Protein AF-0000000072290873 (afdb_homodimer)

Nearest PDB structures (foldseek):
  6dka-assembly4_F  TM=9.604E-01  e=6.873E-18  Saccharomyces cerevisiae YJM789
  6dk9-assembly4_F  TM=9.606E-01  e=1.204E-17  Saccharomyces cerevisiae YJM789
  6dkd-assembly2_C  TM=9.601E-01  e=6.156E-17  Saccharomyces cerevisiae YJM789
  3wfr-assembly1_E  TM=5.771E-01  e=4.223E-02  synthetic construct
  6dka-assembly4_F  TM=9.605E-01  e=6.881E-18  Saccharomyces cerevisiae YJM789

Structure (mmCIF, N/CA/C/O backbone):
data_AF-0000000072290873-model_v1
#
loop_
_entity.id
_entity.type
_entity.pdbx_description
1 polymer 'HD domain-containing protein'
#
loop_
_atom_site.group_PDB
_atom_site.id
_atom_site.type_symbol
_atom_site.label_atom_id
_atom_site.label_alt_id
_atom_site.label_comp_id
_atom_site.label_asym_id
_atom_site.label_entity_id
_atom_site.label_seq_id
_atom_site.pdbx_PDB_ins_code
_atom_site.Cartn_x
_atom_site.Cartn_y
_atom_site.Cartn_z
_atom_site.occupancy
_atom_site.B_iso_or_equiv
_atom_site.auth_seq_id
_atom_site.auth_comp_id
_atom_site.auth_asym_id
_atom_site.auth_atom_id
_atom_site.pdbx_PDB_model_num
ATOM 1 N N . MET A 1 1 ? 24.328 8.414 -5.328 1 69.62 1 MET A N 1
ATOM 2 C CA . MET A 1 1 ? 23.125 9.211 -5.574 1 69.62 1 MET A CA 1
ATOM 3 C C . MET A 1 1 ? 23.484 10.516 -6.285 1 69.62 1 MET A C 1
ATOM 5 O O . MET A 1 1 ? 24.469 11.164 -5.938 1 69.62 1 MET A O 1
ATOM 9 N N . THR A 1 2 ? 22.672 10.812 -7.367 1 82.5 2 THR A N 1
ATOM 10 C CA . THR A 1 2 ? 22.922 12.062 -8.078 1 82.5 2 THR A CA 1
ATOM 11 C C . THR A 1 2 ? 22.516 13.258 -7.219 1 82.5 2 THR A C 1
ATOM 13 O O . THR A 1 2 ? 21.75 13.117 -6.266 1 82.5 2 THR A O 1
ATOM 16 N N . TYR A 1 3 ? 23.078 14.383 -7.477 1 83.19 3 TYR A N 1
ATOM 17 C CA . TYR A 1 3 ? 22.781 15.617 -6.766 1 83.19 3 TYR A CA 1
ATOM 18 C C . TYR A 1 3 ? 21.297 15.961 -6.875 1 83.19 3 TYR A C 1
ATOM 20 O O . TYR A 1 3 ? 20.688 16.391 -5.902 1 83.19 3 TYR A O 1
ATOM 28 N N . GLU A 1 4 ? 20.75 15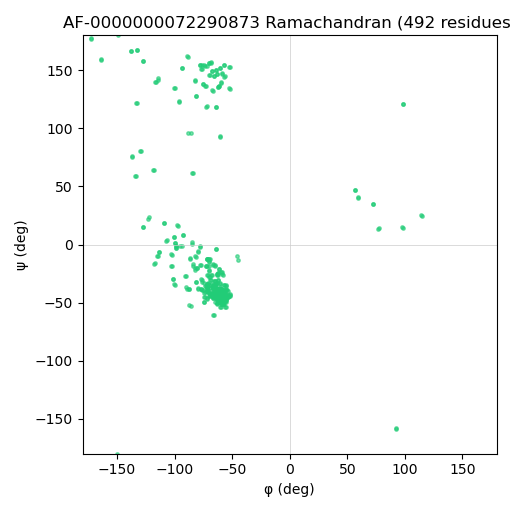.766 -7.992 1 84.81 4 GLU A N 1
ATOM 29 C CA . GLU A 1 4 ? 19.328 16.062 -8.227 1 84.81 4 GLU A CA 1
ATOM 30 C C . GLU A 1 4 ? 18.438 15.188 -7.367 1 84.81 4 GLU A C 1
ATOM 32 O O . GLU A 1 4 ? 17.438 15.656 -6.82 1 84.81 4 GLU A O 1
ATOM 37 N N . ARG A 1 5 ? 18.812 14.023 -7.273 1 88.69 5 ARG A N 1
ATOM 38 C CA . ARG A 1 5 ? 18.047 13.078 -6.453 1 88.69 5 ARG A CA 1
ATOM 39 C C . ARG A 1 5 ? 18.125 13.461 -4.977 1 88.69 5 ARG A C 1
ATOM 41 O O . ARG A 1 5 ? 17.109 13.445 -4.277 1 88.69 5 ARG A O 1
ATOM 48 N N . GLN A 1 6 ? 19.25 13.812 -4.59 1 88.06 6 GLN A N 1
ATOM 49 C CA . GLN A 1 6 ? 19.438 14.211 -3.197 1 88.06 6 GLN A CA 1
ATOM 50 C C . GLN A 1 6 ? 18.641 15.461 -2.867 1 88.06 6 GLN A C 1
ATOM 52 O O . GLN A 1 6 ? 18.047 15.562 -1.788 1 88.06 6 GLN A O 1
ATOM 57 N N . ARG A 1 7 ? 18.656 16.312 -3.75 1 88.69 7 ARG A N 1
ATOM 58 C CA . ARG A 1 7 ? 17.891 17.547 -3.553 1 88.69 7 ARG A CA 1
ATOM 59 C C . ARG A 1 7 ? 16.391 17.25 -3.453 1 88.69 7 ARG A C 1
ATOM 61 O O . ARG A 1 7 ? 15.695 17.844 -2.627 1 88.69 7 ARG A O 1
ATOM 68 N N . ALA A 1 8 ? 15.945 16.391 -4.27 1 88.88 8 ALA A N 1
ATOM 69 C CA . ALA A 1 8 ? 14.539 16.031 -4.234 1 88.88 8 ALA A CA 1
ATOM 70 C C . ALA A 1 8 ? 14.172 15.367 -2.906 1 88.88 8 ALA A C 1
ATOM 72 O O . ALA A 1 8 ? 13.133 15.68 -2.318 1 88.88 8 ALA A O 1
ATOM 73 N N . VAL A 1 9 ? 15 14.562 -2.477 1 91.75 9 VAL A N 1
ATOM 74 C CA . VAL A 1 9 ? 14.773 13.844 -1.228 1 91.75 9 VAL A CA 1
ATOM 75 C C . VAL A 1 9 ? 14.656 14.836 -0.073 1 91.75 9 VAL A C 1
ATOM 77 O O . VAL A 1 9 ? 13.727 14.75 0.736 1 91.75 9 VAL A O 1
ATOM 80 N N . GLU A 1 10 ? 15.43 15.75 -0.09 1 88.5 10 GLU A N 1
ATOM 81 C CA . GLU A 1 10 ? 15.484 16.688 1.031 1 88.5 10 GLU A CA 1
ATOM 82 C C . GLU A 1 10 ? 14.398 17.734 0.92 1 88.5 10 GLU A C 1
ATOM 84 O O . GLU A 1 10 ? 13.859 18.203 1.933 1 88.5 10 GLU A O 1
ATOM 89 N N . SER A 1 11 ? 14.086 18.062 -0.221 1 90.25 11 SER A N 1
ATOM 90 C CA . SER A 1 11 ? 13.211 19.203 -0.429 1 90.25 11 SER A CA 1
ATOM 91 C C . SER A 1 11 ? 11.758 18.859 -0.126 1 90.25 11 SER A C 1
ATOM 93 O O . SER A 1 11 ? 11.023 19.672 0.436 1 90.25 11 SER A O 1
ATOM 95 N N . TYR A 1 12 ? 11.336 17.641 -0.492 1 93.69 12 TYR A N 1
ATOM 96 C CA . TYR A 1 12 ? 9.906 17.375 -0.495 1 93.69 12 TYR A CA 1
ATOM 97 C C . TYR A 1 12 ? 9.5 16.547 0.721 1 93.69 12 TYR A C 1
ATOM 99 O O . TYR A 1 12 ? 8.32 16.516 1.084 1 93.69 12 TYR A O 1
ATOM 107 N N . GLY A 1 13 ? 10.484 15.914 1.321 1 93.88 13 GLY A N 1
ATOM 108 C CA . GLY A 1 13 ? 10.133 15.18 2.529 1 93.88 13 GLY A CA 1
ATOM 109 C C . GLY A 1 13 ? 10.297 13.68 2.389 1 93.88 13 GLY A C 1
ATOM 110 O O . GLY A 1 13 ? 9.648 12.906 3.098 1 93.88 13 GLY A O 1
ATOM 111 N N . TRP A 1 14 ? 11.18 13.195 1.481 1 97.12 14 TRP A N 1
ATOM 112 C CA . TRP A 1 14 ? 11.445 11.773 1.263 1 97.12 14 TRP A CA 1
ATOM 113 C C . TRP A 1 14 ? 12.359 11.219 2.344 1 97.12 14 TRP A C 1
ATOM 115 O O . TRP A 1 14 ? 12.57 10.008 2.424 1 97.12 14 TRP A O 1
ATOM 125 N N . THR A 1 15 ? 12.797 12.008 3.242 1 96.88 15 THR A N 1
ATOM 126 C CA . THR A 1 15 ? 13.75 11.555 4.25 1 96.88 15 THR A CA 1
ATOM 127 C C . THR A 1 15 ? 13.156 10.438 5.094 1 96.88 15 THR A C 1
ATOM 129 O O . THR A 1 15 ? 12 10.516 5.516 1 96.88 15 THR A O 1
ATOM 132 N N . SER A 1 16 ? 13.984 9.422 5.316 1 97.75 16 SER A N 1
ATOM 133 C CA . SER A 1 16 ? 13.523 8.219 6.008 1 97.75 16 SER A CA 1
ATOM 134 C C . SER A 1 16 ? 13.375 8.469 7.504 1 97.75 16 SER A C 1
ATOM 136 O O . SER A 1 16 ? 14.219 9.133 8.117 1 97.75 16 SER A O 1
ATOM 138 N N . VAL A 1 17 ? 12.32 7.965 8.086 1 98.06 17 VAL A N 1
ATOM 139 C CA . VAL A 1 17 ? 12.078 7.922 9.523 1 98.06 17 VAL A CA 1
ATOM 140 C C . VAL A 1 17 ? 11.5 6.559 9.906 1 98.06 17 VAL A C 1
ATOM 142 O O . VAL A 1 17 ? 11.086 5.789 9.031 1 98.06 17 VAL A O 1
ATOM 145 N N . PRO A 1 18 ? 11.438 6.184 11.18 1 98.44 18 PRO A N 1
ATOM 146 C CA . PRO A 1 18 ? 10.812 4.914 11.57 1 98.44 18 PRO A CA 1
ATOM 147 C C . PRO A 1 18 ? 9.344 4.828 11.156 1 98.44 18 PRO A C 1
ATOM 149 O O . PRO A 1 18 ? 8.617 5.816 11.258 1 98.44 18 PRO A O 1
ATOM 152 N N . ALA A 1 19 ? 8.961 3.641 10.68 1 98.38 19 ALA A N 1
ATOM 153 C CA . ALA A 1 19 ? 7.547 3.408 10.406 1 98.38 19 ALA A CA 1
ATOM 154 C C . ALA A 1 19 ? 6.727 3.426 11.695 1 98.38 19 ALA A C 1
ATOM 156 O O . ALA A 1 19 ? 5.566 3.846 11.695 1 98.38 19 ALA A O 1
ATOM 157 N N . SER A 1 20 ? 7.305 2.92 12.766 1 98.38 20 SER A N 1
ATOM 158 C CA . SER A 1 20 ? 6.656 2.965 14.078 1 98.38 20 SER A CA 1
ATOM 159 C C . SER A 1 20 ? 6.473 4.402 14.547 1 98.38 20 SER A C 1
ATOM 161 O O . SER A 1 20 ? 7.449 5.117 14.789 1 98.38 20 SER A O 1
ATOM 163 N N . LEU A 1 21 ? 5.246 4.789 14.734 1 98.19 21 LEU A N 1
ATOM 164 C CA . LEU A 1 21 ? 4.969 6.152 15.18 1 98.19 21 LEU A CA 1
ATOM 165 C C . LEU A 1 21 ? 5.496 6.375 16.594 1 98.19 21 LEU A C 1
ATOM 167 O O . LEU A 1 21 ? 5.973 7.465 16.922 1 98.19 21 LEU A O 1
ATOM 171 N N . SER A 1 22 ? 5.375 5.348 17.422 1 97.69 22 SER A N 1
ATOM 172 C CA . SER A 1 22 ? 5.922 5.469 18.766 1 97.69 22 SER A CA 1
ATOM 173 C C . SER A 1 22 ? 7.43 5.68 18.734 1 97.69 22 SER A C 1
ATOM 175 O O . SER A 1 22 ? 7.961 6.512 19.469 1 97.69 22 SER A O 1
ATOM 177 N N . GLU A 1 23 ? 8.148 4.91 17.875 1 98 23 GLU A N 1
ATOM 178 C CA . GLU A 1 23 ? 9.594 5.102 17.734 1 98 23 GLU A CA 1
ATOM 179 C C . GLU A 1 23 ? 9.914 6.477 17.156 1 98 23 GLU A C 1
ATOM 181 O O . GLU A 1 23 ? 10.906 7.102 17.547 1 98 23 GLU A O 1
ATOM 186 N N . LEU A 1 24 ? 9.102 6.926 16.219 1 98.12 24 LEU A N 1
ATOM 187 C CA . LEU A 1 24 ? 9.289 8.242 15.633 1 98.12 24 LEU A CA 1
ATOM 188 C C . LEU A 1 24 ? 9.172 9.336 16.688 1 98.12 24 LEU A C 1
ATOM 190 O O . LEU A 1 24 ? 10.016 10.234 16.766 1 98.12 24 LEU A O 1
ATOM 194 N N . ILE A 1 25 ? 8.156 9.258 17.516 1 97.75 25 ILE A N 1
ATOM 195 C CA . ILE A 1 25 ? 7.934 10.234 18.578 1 97.75 25 ILE A CA 1
ATOM 196 C C . ILE A 1 25 ? 9.094 10.188 19.562 1 97.75 25 ILE A C 1
ATOM 198 O O . ILE A 1 25 ? 9.594 11.234 20 1 97.75 25 ILE A O 1
ATOM 202 N N . GLN A 1 26 ? 9.57 9.016 19.875 1 96.19 26 GLN A N 1
ATOM 203 C CA . GLN A 1 26 ? 10.648 8.836 20.844 1 96.19 26 GLN A CA 1
ATOM 204 C C . GLN A 1 26 ? 11.961 9.406 20.312 1 96.19 26 GLN A C 1
ATOM 206 O O . GLN A 1 26 ? 12.852 9.742 21.094 1 96.19 26 GLN A O 1
ATOM 211 N N . SER A 1 27 ? 12.062 9.438 19 1 94.19 27 SER A N 1
ATOM 212 C CA . SER A 1 27 ? 13.281 9.969 18.406 1 94.19 27 SER A CA 1
ATOM 213 C C . SER A 1 27 ? 13.391 11.477 18.609 1 94.19 27 SER A C 1
ATOM 215 O O . SER A 1 27 ? 14.453 12.062 18.406 1 94.19 27 SER A O 1
ATOM 217 N N . SER A 1 28 ? 12.312 12.102 19 1 93.19 28 SER A N 1
ATOM 218 C CA . SER A 1 28 ? 12.266 13.539 19.234 1 93.19 28 SER A CA 1
ATOM 219 C C . SER A 1 28 ? 12.461 13.867 20.703 1 93.19 28 SER A C 1
ATOM 221 O O . SER A 1 28 ? 11.672 13.438 21.547 1 93.19 28 SER A O 1
ATOM 223 N N . SER A 1 29 ? 13.414 14.641 21.016 1 87.69 29 SER A N 1
ATOM 224 C CA . SER A 1 29 ? 13.648 15.031 22.406 1 87.69 29 SER A CA 1
ATOM 225 C C . SER A 1 29 ? 12.57 15.992 22.891 1 87.69 29 SER A C 1
ATOM 227 O O . SER A 1 29 ? 12.242 16.016 24.078 1 87.69 29 SER A O 1
ATOM 229 N N . SER A 1 30 ? 12.008 16.688 22.016 1 87.88 30 SER A N 1
ATOM 230 C CA . SER A 1 30 ? 11.031 17.703 22.391 1 87.88 30 SER A CA 1
ATOM 231 C C . SER A 1 30 ? 9.641 17.109 22.578 1 87.88 30 SER A C 1
ATOM 233 O O . SER A 1 30 ? 8.789 17.688 23.266 1 87.88 30 SER A O 1
ATOM 235 N N . ALA A 1 31 ? 9.453 15.961 22.078 1 89.69 31 ALA A N 1
ATOM 236 C CA . ALA A 1 31 ? 8.125 15.352 22.109 1 89.69 31 ALA A CA 1
ATOM 237 C C . ALA A 1 31 ? 7.762 14.914 23.531 1 89.69 31 ALA A C 1
ATOM 239 O O . ALA A 1 31 ? 6.594 14.656 23.828 1 89.69 31 ALA A O 1
ATOM 240 N N . SER A 1 32 ? 8.719 14.789 24.375 1 85.06 32 SER A N 1
ATOM 241 C CA . SER A 1 32 ? 8.484 14.375 25.75 1 85.06 32 SER A CA 1
ATOM 242 C C . SER A 1 32 ? 7.918 15.516 26.594 1 85.06 32 SER A C 1
ATOM 244 O O . SER A 1 32 ? 7.379 15.297 27.672 1 85.06 32 SER A O 1
ATOM 246 N N . ASN A 1 33 ? 8.094 16.672 26.062 1 88.75 33 ASN A N 1
ATOM 247 C CA . ASN A 1 33 ? 7.543 17.844 26.75 1 88.75 33 ASN A CA 1
ATOM 248 C C . ASN A 1 33 ? 6.117 18.141 26.312 1 88.75 33 ASN A C 1
ATOM 250 O O . ASN A 1 33 ? 5.66 17.609 25.281 1 88.75 33 ASN A O 1
ATOM 254 N N . SER A 1 34 ? 5.477 18.906 27.125 1 89.81 34 SER A N 1
ATOM 255 C CA . SER A 1 34 ? 4.117 19.297 26.75 1 89.81 34 SER A CA 1
ATOM 256 C C . SER A 1 34 ? 4.129 20.328 25.625 1 89.81 34 SER A C 1
ATOM 258 O O . SER A 1 34 ? 4.926 21.266 25.641 1 89.81 34 SER A O 1
ATOM 260 N N . ALA A 1 35 ? 3.266 20.094 24.703 1 96.44 35 ALA A N 1
ATOM 261 C CA . ALA A 1 35 ? 3.127 21.062 23.625 1 96.44 35 ALA A CA 1
ATOM 262 C C . ALA A 1 35 ? 2.549 22.375 24.141 1 96.44 35 ALA A C 1
ATOM 264 O O . ALA A 1 35 ? 1.786 22.391 25.109 1 96.44 35 ALA A O 1
ATOM 265 N N . SER A 1 36 ? 2.912 23.484 23.516 1 96.19 36 SER A N 1
ATOM 266 C CA . SER A 1 36 ? 2.367 24.797 23.844 1 96.19 36 SER A CA 1
ATOM 267 C C . SER A 1 36 ? 1.173 25.125 22.953 1 96.19 36 SER A C 1
ATOM 269 O O . SER A 1 36 ? 1.061 24.625 21.844 1 96.19 36 SER A O 1
ATOM 271 N N . ALA A 1 37 ? 0.335 25.922 23.531 1 98.06 37 ALA A N 1
ATOM 272 C CA . ALA A 1 37 ? -0.806 26.391 22.75 1 98.06 37 ALA A CA 1
ATOM 273 C C . ALA A 1 37 ? -0.355 27.297 21.609 1 98.06 37 ALA A C 1
ATOM 275 O O . ALA A 1 37 ? 0.486 28.188 21.812 1 98.06 37 ALA A O 1
ATOM 276 N N . LEU A 1 38 ? -0.848 27.047 20.453 1 98.19 38 LEU A N 1
ATOM 277 C CA . LEU A 1 38 ? -0.562 27.844 19.266 1 98.19 38 LEU A CA 1
ATOM 278 C C . LEU A 1 38 ? -1.82 28.547 18.766 1 98.19 38 LEU A C 1
ATOM 280 O O . LEU A 1 38 ? -2.918 27.984 18.844 1 98.19 38 LEU A O 1
ATOM 284 N N . LYS A 1 39 ? -1.648 29.797 18.297 1 98 39 LYS A N 1
ATOM 285 C CA . LYS A 1 39 ? -2.725 30.469 17.578 1 98 39 LYS A CA 1
ATOM 286 C C . LYS A 1 39 ? -2.869 29.906 16.156 1 98 39 LYS A C 1
ATOM 288 O O . LYS A 1 39 ? -1.926 29.344 15.609 1 98 39 LYS A O 1
ATOM 293 N N . PHE A 1 40 ? -4.051 30.047 15.664 1 97 40 PHE A N 1
ATOM 294 C CA . PHE A 1 40 ? -4.266 29.562 14.305 1 97 40 PHE A CA 1
ATOM 295 C C . PHE A 1 40 ? -3.297 30.234 13.336 1 97 40 PHE A C 1
ATOM 297 O O . PHE A 1 40 ? -2.846 29.609 12.367 1 97 40 PHE A O 1
ATOM 304 N N . SER A 1 41 ? -2.953 31.516 13.555 1 95.88 41 SER A N 1
ATOM 305 C CA . SER A 1 41 ? -2.035 32.25 12.703 1 95.88 41 SER A CA 1
ATOM 306 C C . SER A 1 41 ? -0.633 31.672 12.742 1 95.88 41 SER A C 1
ATOM 308 O O . SER A 1 41 ? 0.187 31.938 11.859 1 95.88 41 SER A O 1
ATOM 310 N N . ASP A 1 42 ? -0.3 30.859 13.758 1 95.75 42 ASP A N 1
ATOM 311 C CA . ASP A 1 42 ? 0.994 30.188 13.883 1 95.75 42 ASP A CA 1
ATOM 312 C C . ASP A 1 42 ? 1.063 28.953 12.992 1 95.75 42 ASP A C 1
ATOM 314 O O . ASP A 1 42 ? 2.117 28.328 12.875 1 95.75 42 ASP A O 1
ATOM 318 N N . LEU A 1 43 ? -0.017 28.625 12.398 1 96.56 43 LEU A N 1
ATOM 319 C CA . LEU A 1 43 ? -0.136 27.422 11.594 1 96.56 43 LEU A CA 1
ATOM 320 C C . LEU A 1 43 ? -0.456 27.766 10.141 1 96.56 43 LEU A C 1
ATOM 322 O O . LEU A 1 43 ? -1.51 27.375 9.625 1 96.56 43 LEU A O 1
ATOM 326 N N . PRO A 1 44 ? 0.439 28.422 9.484 1 94.38 44 PRO A N 1
ATOM 327 C CA . PRO A 1 44 ? 0.143 28.906 8.141 1 94.38 44 PRO A CA 1
ATOM 328 C C . PRO A 1 44 ? -0.064 27.781 7.129 1 94.38 44 PRO A C 1
ATOM 330 O O . PRO A 1 44 ? 0.605 26.75 7.203 1 94.38 44 PRO A O 1
ATOM 333 N N . PHE A 1 45 ? -0.922 27.938 6.188 1 96.31 45 PHE A N 1
ATOM 334 C CA . PHE A 1 45 ? -1.192 27.047 5.062 1 96.31 45 PHE A CA 1
ATOM 335 C C . PHE A 1 45 ? -0.523 27.562 3.795 1 96.31 45 PHE A C 1
ATOM 337 O O . PHE A 1 45 ? -0.554 28.766 3.512 1 96.31 45 PHE A O 1
ATOM 344 N N . PRO A 1 46 ? 0.122 26.656 3.059 1 95.81 46 PRO A N 1
ATOM 345 C CA . PRO A 1 46 ? 0.797 27.109 1.842 1 95.81 46 PRO A CA 1
ATOM 346 C C . PRO A 1 46 ? -0.164 27.734 0.831 1 95.81 46 PRO A C 1
ATOM 348 O O . PRO A 1 46 ? -1.307 27.281 0.704 1 95.81 46 PRO A O 1
ATOM 351 N N . THR A 1 47 ? 0.388 28.688 -0.009 1 92.88 47 THR A N 1
ATOM 352 C CA . THR A 1 47 ? -0.496 29.453 -0.89 1 92.88 47 THR A CA 1
ATOM 353 C C . THR A 1 47 ? -0.012 29.375 -2.336 1 92.88 47 THR A C 1
ATOM 355 O O . THR A 1 47 ? -0.372 30.219 -3.16 1 92.88 47 THR A O 1
ATOM 358 N N . SER A 1 48 ? 0.874 28.453 -2.65 1 94.81 48 SER A N 1
ATOM 359 C CA . SER A 1 48 ? 1.301 28.297 -4.039 1 94.81 48 SER A CA 1
ATOM 360 C C . SER A 1 48 ? 0.114 28.031 -4.957 1 94.81 48 SER A C 1
ATOM 362 O O . SER A 1 48 ? -0.921 27.531 -4.512 1 94.81 48 SER A O 1
ATOM 364 N N . PRO A 1 49 ? 0.249 28.375 -6.234 1 96.31 49 PRO A N 1
ATOM 365 C CA . PRO A 1 49 ? -0.828 28.078 -7.18 1 96.31 49 PRO A CA 1
ATOM 366 C C . PRO A 1 49 ? -1.207 26.609 -7.199 1 96.31 49 PRO A C 1
ATOM 368 O O . PRO A 1 49 ? -2.387 26.266 -7.328 1 96.31 49 PRO A O 1
ATOM 371 N N . LEU A 1 50 ? -0.243 25.75 -7.09 1 97.62 50 LEU A N 1
ATOM 372 C CA . LEU A 1 50 ? -0.489 24.312 -7.055 1 97.62 50 LEU A CA 1
ATOM 373 C C . LEU A 1 50 ? -1.391 23.938 -5.883 1 97.62 50 LEU A C 1
ATOM 375 O O . LEU A 1 50 ? -2.396 23.25 -6.059 1 97.62 50 LEU A O 1
ATOM 379 N N . VAL A 1 51 ? -1.049 24.375 -4.707 1 97.81 51 VAL A N 1
ATOM 380 C CA . VAL A 1 51 ? -1.818 24.062 -3.508 1 97.81 51 VAL A CA 1
ATOM 381 C C . VAL A 1 51 ? -3.215 24.672 -3.615 1 97.81 51 VAL A C 1
ATOM 383 O O . VAL A 1 51 ? -4.207 24.031 -3.248 1 97.81 51 VAL A O 1
ATOM 386 N N . LYS A 1 52 ? -3.283 25.891 -4.098 1 97.5 52 LYS A N 1
ATOM 387 C CA . LYS A 1 52 ? -4.578 26.547 -4.254 1 97.5 52 LYS A CA 1
ATOM 388 C C . LYS A 1 52 ? -5.496 25.75 -5.172 1 97.5 52 LYS A C 1
ATOM 390 O O . LYS A 1 52 ? -6.676 25.562 -4.875 1 97.5 52 LYS A O 1
ATOM 395 N N . SER A 1 53 ? -4.949 25.344 -6.254 1 98.44 53 SER A N 1
ATOM 396 C CA . SER A 1 53 ? -5.715 24.547 -7.215 1 98.44 53 SER A CA 1
ATOM 397 C C . SER A 1 53 ? -6.203 23.25 -6.598 1 98.44 53 SER A C 1
ATOM 399 O O . SER A 1 53 ? -7.375 22.891 -6.738 1 98.44 53 SER A O 1
ATOM 401 N N . VAL A 1 54 ? -5.359 22.531 -5.93 1 98.75 54 VAL A N 1
ATOM 402 C CA . VAL A 1 54 ? -5.699 21.234 -5.332 1 98.75 54 VAL A CA 1
ATOM 403 C C . VAL A 1 54 ? -6.672 21.453 -4.172 1 98.75 54 VAL A C 1
ATOM 405 O O . VAL A 1 54 ? -7.562 20.625 -3.943 1 98.75 54 VAL A O 1
ATOM 408 N N . GLN A 1 55 ? -6.473 22.516 -3.434 1 98.69 55 GLN A N 1
ATOM 409 C CA . GLN A 1 55 ? -7.406 22.828 -2.355 1 98.69 55 GLN A CA 1
ATOM 410 C C . GLN A 1 55 ? -8.812 23.062 -2.896 1 98.69 55 GLN A C 1
ATOM 412 O O . GLN A 1 55 ? -9.797 22.594 -2.303 1 98.69 55 GLN A O 1
ATOM 417 N N . GLU A 1 56 ? -8.93 23.797 -3.959 1 98.56 56 GLU A N 1
ATOM 418 C CA . GLU A 1 56 ? -10.227 24.031 -4.586 1 98.56 56 GLU A CA 1
ATOM 419 C C . GLU A 1 56 ? -10.844 22.719 -5.062 1 98.56 56 GLU A C 1
ATOM 421 O O . GLU A 1 56 ? -12.039 22.484 -4.887 1 98.56 56 GLU A O 1
ATOM 426 N N . TYR A 1 57 ? -10.047 21.906 -5.707 1 98.69 57 TYR A N 1
ATOM 427 C CA . TYR A 1 57 ? -10.508 20.594 -6.125 1 98.69 57 TYR A CA 1
ATOM 428 C C . TYR A 1 57 ? -11.031 19.797 -4.938 1 98.69 57 TYR A C 1
ATOM 430 O O . TYR A 1 57 ? -12.133 19.234 -4.992 1 98.69 57 TYR A O 1
ATOM 438 N N . ALA A 1 58 ? -10.242 19.641 -3.85 1 98.69 58 ALA A N 1
ATOM 439 C CA . ALA A 1 58 ? -10.633 18.891 -2.658 1 98.69 58 ALA A CA 1
ATOM 440 C C . ALA A 1 58 ? -11.93 19.438 -2.062 1 98.69 58 ALA A C 1
ATOM 442 O O . ALA A 1 58 ? -12.812 18.672 -1.683 1 98.69 58 ALA A O 1
ATOM 443 N N . ARG A 1 59 ? -12 20.766 -2.006 1 98.56 59 ARG A N 1
ATOM 444 C CA . ARG A 1 59 ? -13.188 21.406 -1.459 1 98.56 59 ARG A CA 1
ATOM 445 C C . ARG A 1 59 ? -14.43 21.031 -2.26 1 98.56 59 ARG A C 1
ATOM 447 O O . ARG A 1 59 ? -15.5 20.844 -1.691 1 98.56 59 ARG A O 1
ATOM 454 N N . THR A 1 60 ? -14.297 20.938 -3.551 1 98.31 60 THR A N 1
ATOM 455 C CA . THR A 1 60 ? -15.406 20.641 -4.445 1 98.31 60 THR A CA 1
ATOM 456 C C . THR A 1 60 ? -15.789 19.156 -4.367 1 98.31 60 THR A C 1
ATOM 458 O O . THR A 1 60 ? -16.969 18.812 -4.398 1 98.31 60 THR A O 1
ATOM 461 N N . GLU A 1 61 ? -14.859 18.297 -4.266 1 98.31 61 GLU A N 1
ATOM 462 C CA . GLU A 1 61 ? -15.086 16.859 -4.414 1 98.31 61 GLU A CA 1
ATOM 463 C C . GLU A 1 61 ? -15.43 16.219 -3.076 1 98.31 61 GLU A C 1
ATOM 465 O O . GLU A 1 61 ? -16.234 15.273 -3.023 1 98.31 61 GLU A O 1
ATOM 470 N N . LE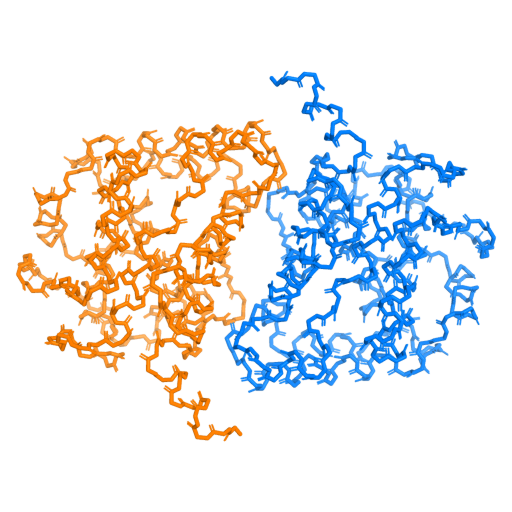U A 1 62 ? -14.812 16.641 -1.996 1 98.5 62 LEU A N 1
ATOM 471 C CA . LEU A 1 62 ? -14.984 16 -0.696 1 98.5 62 LEU A CA 1
ATOM 472 C C . LEU A 1 62 ? -16.25 16.5 -0.013 1 98.5 62 LEU A C 1
ATOM 474 O O . LEU A 1 62 ? -16.594 17.672 -0.112 1 98.5 62 LEU A O 1
ATOM 478 N N . PRO A 1 63 ? -16.984 15.555 0.682 1 98.06 63 PRO A N 1
ATOM 479 C CA . PRO A 1 63 ? -17.984 16.078 1.618 1 98.06 63 PRO A CA 1
ATOM 480 C C . PRO A 1 63 ? -17.391 17.094 2.592 1 98.06 63 PRO A C 1
ATOM 482 O O . PRO A 1 63 ? -16.219 17.016 2.936 1 98.06 63 PRO A O 1
ATOM 485 N N . GLN A 1 64 ? -18.203 18.016 3.082 1 98.44 64 GLN A N 1
ATOM 486 C CA . GLN A 1 64 ? -17.734 19.109 3.928 1 98.44 64 GLN A CA 1
ATOM 487 C C . GLN A 1 64 ? -17 18.594 5.156 1 98.44 64 GLN A C 1
ATOM 489 O O . GLN A 1 64 ? -15.969 19.125 5.547 1 98.44 64 GLN A O 1
ATOM 494 N N . GLU A 1 65 ? -17.562 17.547 5.824 1 98.5 65 GLU A N 1
ATOM 495 C CA . GLU A 1 65 ? -16.938 16.953 7.004 1 98.5 65 GLU A CA 1
ATOM 496 C C . GLU A 1 65 ? -15.531 16.453 6.695 1 98.5 65 GLU A C 1
ATOM 498 O O . GLU A 1 65 ? -14.602 16.641 7.488 1 98.5 65 GLU A O 1
ATOM 503 N N . THR A 1 66 ? -15.406 15.805 5.523 1 98.75 66 THR A N 1
ATOM 504 C CA . THR A 1 66 ? -14.125 15.242 5.125 1 98.75 66 THR A CA 1
ATOM 505 C C . THR A 1 66 ? -13.133 16.344 4.762 1 98.75 66 THR A C 1
ATOM 507 O O . THR A 1 66 ? -11.945 16.234 5.059 1 98.75 66 THR A O 1
ATOM 510 N N . PHE A 1 67 ? -13.625 17.391 4.055 1 98.88 67 PHE A N 1
ATOM 511 C CA . PHE A 1 67 ? -12.758 18.516 3.729 1 98.88 67 PHE A CA 1
ATOM 512 C C . PHE A 1 67 ? -12.227 19.172 4.996 1 98.88 67 PHE A C 1
ATOM 514 O O . PHE A 1 67 ? -11.039 19.484 5.094 1 98.88 67 PHE A O 1
ATOM 521 N N . HIS A 1 68 ? -13.07 19.406 5.953 1 98.94 68 HIS A N 1
ATOM 522 C CA . HIS A 1 68 ? -12.641 19.969 7.23 1 98.94 68 HIS A CA 1
ATOM 523 C C . HIS A 1 68 ? -11.602 19.078 7.902 1 98.94 68 HIS A C 1
ATOM 525 O O . HIS A 1 68 ? -10.625 19.578 8.469 1 98.94 68 HIS A O 1
ATOM 531 N N . HIS A 1 69 ? -11.836 17.781 7.887 1 98.94 69 HIS A N 1
ATOM 532 C CA . HIS A 1 69 ? -10.859 16.828 8.414 1 98.94 69 HIS A CA 1
ATOM 533 C C . HIS A 1 69 ? -9.5 17 7.738 1 98.94 69 HIS A C 1
ATOM 535 O O . HIS A 1 69 ? -8.469 17.047 8.414 1 98.94 69 HIS A O 1
ATOM 541 N N . SER A 1 70 ? -9.508 17.094 6.402 1 98.94 70 SER A N 1
ATOM 542 C CA . SER A 1 70 ? -8.266 17.281 5.668 1 98.94 70 SER A CA 1
ATOM 543 C C . SER A 1 70 ? -7.527 18.531 6.145 1 98.94 70 SER A C 1
ATOM 545 O O . SER A 1 70 ? -6.309 18.516 6.309 1 98.94 70 SER A O 1
ATOM 547 N N . MET A 1 71 ? -8.266 19.578 6.359 1 98.88 71 MET A N 1
ATOM 548 C CA . MET A 1 71 ? -7.672 20.844 6.82 1 98.88 71 MET A CA 1
ATOM 549 C C . MET A 1 71 ? -7.16 20.703 8.25 1 98.88 71 MET A C 1
ATOM 551 O O . MET A 1 71 ? -6.07 21.172 8.57 1 98.88 71 MET A O 1
ATOM 555 N N . ARG A 1 72 ? -7.938 20.062 9.094 1 98.94 72 ARG A N 1
ATOM 556 C CA . ARG A 1 72 ? -7.473 19.844 10.461 1 98.94 72 ARG A CA 1
ATOM 557 C C . ARG A 1 72 ? -6.199 19 10.477 1 98.94 72 ARG A C 1
ATOM 559 O O . ARG A 1 72 ? -5.266 19.297 11.234 1 98.94 72 ARG A O 1
ATOM 566 N N . VAL A 1 73 ? -6.18 17.938 9.664 1 98.94 73 VAL A N 1
ATOM 567 C CA . VAL A 1 73 ? -4.992 17.094 9.562 1 98.94 73 VAL A CA 1
ATOM 568 C C . VAL A 1 73 ? -3.775 17.953 9.227 1 98.94 73 VAL A C 1
ATOM 570 O O . VAL A 1 73 ? -2.715 17.812 9.844 1 98.94 73 VAL A O 1
ATOM 573 N N . TYR A 1 74 ? -3.951 18.844 8.289 1 98.81 74 TYR A N 1
ATOM 574 C CA . TYR A 1 74 ? -2.824 19.703 7.945 1 98.81 74 TYR A CA 1
ATOM 575 C C . TYR A 1 74 ? -2.383 20.531 9.148 1 98.81 74 TYR A C 1
ATOM 577 O O . TYR A 1 74 ? -1.201 20.531 9.5 1 98.81 74 TYR A O 1
ATOM 585 N N . HIS A 1 75 ? -3.256 21.234 9.75 1 98.75 75 HIS A N 1
ATOM 586 C CA . HIS A 1 75 ? -2.889 22.172 10.812 1 98.75 75 HIS A CA 1
ATOM 587 C C . HIS A 1 75 ? -2.355 21.438 12.031 1 98.75 75 HIS A C 1
ATOM 589 O O . HIS A 1 75 ? -1.409 21.891 12.68 1 98.75 75 HIS A O 1
ATOM 595 N N . TYR A 1 76 ? -2.959 20.297 12.406 1 98.81 76 TYR A N 1
ATOM 596 C CA . TYR A 1 76 ? -2.404 19.484 13.484 1 98.81 76 TYR A CA 1
ATOM 597 C C . TYR A 1 76 ? -0.998 19.016 13.148 1 98.81 76 TYR A C 1
ATOM 599 O O . TYR A 1 76 ? -0.126 18.953 14.016 1 98.81 76 TYR A O 1
ATOM 607 N N . GLY A 1 77 ? -0.813 18.625 11.867 1 98.62 77 GLY A N 1
ATOM 608 C CA . GLY A 1 77 ? 0.527 18.234 11.445 1 98.62 77 GLY A CA 1
ATOM 609 C C . GLY A 1 77 ? 1.543 19.359 11.617 1 98.62 77 GLY A C 1
ATOM 610 O O . GLY A 1 77 ? 2.67 19.109 12.055 1 98.62 77 GLY A O 1
ATOM 611 N N . VAL A 1 78 ? 1.193 20.562 11.266 1 98 78 VAL A N 1
ATOM 612 C CA . VAL A 1 78 ? 2.088 21.703 11.438 1 98 78 VAL A CA 1
ATOM 613 C C . VAL A 1 78 ? 2.369 21.922 12.922 1 98 78 VAL A C 1
ATOM 615 O O . VAL A 1 78 ? 3.506 22.203 13.312 1 98 78 VAL A O 1
ATOM 618 N N . ALA A 1 79 ? 1.363 21.812 13.766 1 98.44 79 ALA A N 1
ATOM 619 C CA . ALA A 1 79 ? 1.563 21.922 15.203 1 98.44 79 ALA A CA 1
ATOM 620 C C . ALA A 1 79 ? 2.537 20.859 15.711 1 98.44 79 ALA A C 1
ATOM 622 O O . ALA A 1 79 ? 3.41 21.141 16.531 1 98.44 79 ALA A O 1
ATOM 623 N N . ILE A 1 80 ? 2.377 19.672 15.242 1 98.25 80 ILE A N 1
ATOM 624 C CA . ILE A 1 80 ? 3.26 18.562 15.617 1 98.25 80 ILE A CA 1
ATOM 625 C C . ILE A 1 80 ? 4.684 18.875 15.164 1 98.25 80 ILE A C 1
ATOM 627 O O . ILE A 1 80 ? 5.645 18.625 15.898 1 98.25 80 ILE A O 1
ATOM 631 N N . LEU A 1 81 ? 4.832 19.438 13.945 1 97.19 81 LEU A N 1
ATOM 632 C CA . LEU A 1 81 ? 6.148 19.828 13.453 1 97.19 81 LEU A CA 1
ATOM 633 C C . LEU A 1 81 ? 6.801 20.844 14.398 1 97.19 81 LEU A C 1
ATOM 635 O O . LEU A 1 81 ? 7.965 20.688 14.773 1 97.19 81 LEU A O 1
ATOM 639 N N . ILE A 1 82 ? 6.051 21.844 14.758 1 96.75 82 ILE A N 1
ATOM 640 C CA . ILE A 1 82 ? 6.562 22.938 15.594 1 96.75 82 ILE A CA 1
ATOM 641 C C . ILE A 1 82 ? 7.008 22.375 16.938 1 96.75 82 ILE A C 1
ATOM 643 O O . ILE A 1 82 ? 8.07 22.734 17.453 1 96.75 82 ILE A O 1
ATOM 647 N N . HIS A 1 83 ? 6.309 21.453 17.453 1 97.44 83 HIS A N 1
ATOM 648 C CA . HIS A 1 83 ? 6.551 20.938 18.797 1 97.44 83 HIS A CA 1
ATOM 649 C C . HIS A 1 83 ? 7.59 19.812 18.781 1 97.44 83 HIS A C 1
ATOM 651 O O . HIS A 1 83 ? 8.586 19.875 19.516 1 97.44 83 HIS A O 1
ATOM 657 N N . ALA A 1 84 ? 7.418 18.828 17.969 1 97.31 84 ALA A N 1
ATOM 658 C CA . ALA A 1 84 ? 8.164 17.578 18.078 1 97.31 84 ALA A CA 1
ATOM 659 C C . ALA A 1 84 ? 9.297 17.516 17.062 1 97.31 84 ALA A C 1
ATOM 661 O O . ALA A 1 84 ? 10.32 16.859 17.297 1 97.31 84 ALA A O 1
ATOM 662 N N . PHE A 1 85 ? 9.125 18.172 15.914 1 96.62 85 PHE A N 1
ATOM 663 C CA . PHE A 1 85 ? 10.117 18.047 14.859 1 96.62 85 PHE A CA 1
ATOM 664 C C . PHE A 1 85 ? 10.469 19.406 14.273 1 96.62 85 PHE A C 1
ATOM 666 O O . PHE A 1 85 ? 10.406 19.594 13.055 1 96.62 85 PHE A O 1
ATOM 673 N N . PRO A 1 86 ? 10.961 20.344 15.047 1 93.5 86 PRO A N 1
ATOM 674 C CA . PRO A 1 86 ? 11.172 21.719 14.594 1 93.5 86 PRO A CA 1
ATOM 675 C C . PRO A 1 86 ? 12.258 21.828 13.531 1 93.5 86 PRO A C 1
ATOM 677 O O . PRO A 1 86 ? 12.312 22.828 12.797 1 93.5 86 PRO A O 1
ATOM 680 N N . ASN A 1 87 ? 13.109 20.812 13.375 1 92.94 87 ASN A N 1
ATOM 681 C CA . ASN A 1 87 ? 14.242 20.906 12.461 1 92.94 87 ASN A CA 1
ATOM 682 C C . ASN A 1 87 ? 13.898 20.312 11.094 1 92.94 87 ASN A C 1
ATOM 684 O O . ASN A 1 87 ? 14.734 20.328 10.18 1 92.94 87 ASN A O 1
ATOM 688 N N . TRP A 1 88 ? 12.695 19.797 10.922 1 94.25 88 TRP A N 1
ATOM 689 C CA . TRP A 1 88 ? 12.336 19.188 9.641 1 94.25 88 TRP A CA 1
ATOM 690 C C . TRP A 1 88 ? 12.164 20.25 8.562 1 94.25 88 TRP A C 1
ATOM 692 O O . TRP A 1 88 ? 12.477 20 7.391 1 94.25 88 TRP A O 1
ATOM 702 N N . THR A 1 89 ? 11.633 21.328 8.914 1 93.62 89 THR A N 1
ATOM 703 C CA . THR A 1 89 ? 11.383 22.406 7.965 1 93.62 89 THR A CA 1
ATOM 704 C C . THR A 1 89 ? 11.117 23.719 8.695 1 93.62 89 THR A C 1
ATOM 706 O O . THR A 1 89 ? 10.758 23.719 9.875 1 93.62 89 THR A O 1
ATOM 709 N N . SER A 1 90 ? 11.312 24.812 7.965 1 91.56 90 SER A N 1
ATOM 710 C CA . SER A 1 90 ? 10.875 26.109 8.477 1 91.56 90 SER A CA 1
ATOM 711 C C . SER A 1 90 ? 9.383 26.312 8.242 1 91.56 90 SER A C 1
ATOM 713 O O . SER A 1 90 ? 8.898 26.156 7.117 1 91.56 90 SER A O 1
ATOM 715 N N . ILE A 1 91 ? 8.656 26.656 9.289 1 90.75 91 ILE A N 1
ATOM 716 C CA . ILE A 1 91 ? 7.207 26.812 9.234 1 90.75 91 ILE A CA 1
ATOM 717 C C . ILE A 1 91 ? 6.855 28.125 8.555 1 90.75 91 ILE A C 1
ATOM 719 O O . ILE A 1 91 ? 5.828 28.234 7.875 1 90.75 91 ILE A O 1
ATOM 723 N N . ASP A 1 92 ? 7.629 29.109 8.648 1 77.12 92 ASP A N 1
ATOM 724 C CA . ASP A 1 92 ? 7.367 30.438 8.133 1 77.12 92 ASP A CA 1
ATOM 725 C C . ASP A 1 92 ? 7.75 30.547 6.66 1 77.12 92 ASP A C 1
ATOM 727 O O . ASP A 1 92 ? 7.523 31.578 6.023 1 77.12 92 ASP A O 1
ATOM 731 N N . ALA A 1 93 ? 8.148 29.547 6.297 1 65.25 93 ALA A N 1
ATOM 732 C CA . ALA A 1 93 ? 8.656 29.656 4.934 1 65.25 93 ALA A CA 1
ATOM 733 C C . ALA A 1 93 ? 7.539 29.469 3.912 1 65.25 93 ALA A C 1
ATOM 735 O O . ALA A 1 93 ? 7.012 28.359 3.766 1 65.25 93 ALA A O 1
ATOM 736 N N . ALA A 1 94 ? 7.031 30.594 3.482 1 65.06 94 ALA A N 1
ATOM 737 C CA . ALA A 1 94 ? 5.992 30.578 2.455 1 65.06 94 ALA A CA 1
ATOM 738 C C . ALA A 1 94 ? 6.352 29.625 1.323 1 65.06 94 ALA A C 1
ATOM 740 O O . ALA A 1 94 ? 5.473 29.141 0.604 1 65.06 94 ALA A O 1
ATOM 741 N N . SER A 1 95 ? 7.547 29.25 1.463 1 73.38 95 SER A N 1
ATOM 742 C CA . SER A 1 95 ? 8.008 28.531 0.28 1 73.38 95 SER A CA 1
ATOM 743 C C . SER A 1 95 ? 8.5 27.125 0.64 1 73.38 95 SER A C 1
ATOM 745 O O . SER A 1 95 ? 9.172 26.484 -0.158 1 73.38 95 SER A O 1
ATOM 747 N N . SER A 1 96 ? 8.078 26.672 1.664 1 89.88 96 SER A N 1
ATOM 748 C CA . SER A 1 96 ? 8.547 25.344 2.006 1 89.88 96 SER A CA 1
ATOM 749 C C . SER A 1 96 ? 7.918 24.281 1.104 1 89.88 96 SER A C 1
ATOM 751 O O . SER A 1 96 ? 6.703 24.062 1.142 1 89.88 96 SER A O 1
ATOM 753 N N . LYS A 1 97 ? 8.789 23.562 0.367 1 94.44 97 LYS A N 1
ATOM 754 C CA . LYS A 1 97 ? 8.32 22.484 -0.501 1 94.44 97 LYS A CA 1
ATOM 755 C C . LYS A 1 97 ? 7.828 21.297 0.316 1 94.44 97 LYS A C 1
ATOM 757 O O . LYS A 1 97 ? 6.93 20.562 -0.116 1 94.44 97 LYS A O 1
ATOM 762 N N . PHE A 1 98 ? 8.414 21.188 1.502 1 96.38 98 PHE A N 1
ATOM 763 C CA . PHE A 1 98 ? 7.922 20.172 2.416 1 96.38 98 PHE A CA 1
ATOM 764 C C . PHE A 1 98 ? 6.48 20.438 2.818 1 96.38 98 PHE A C 1
ATOM 766 O O . PHE A 1 98 ? 5.625 19.562 2.73 1 96.38 98 PHE A O 1
ATOM 773 N N . LEU A 1 99 ? 6.219 21.656 3.24 1 97.31 99 LEU A N 1
ATOM 774 C CA . LEU A 1 99 ? 4.871 22 3.674 1 97.31 99 LEU A CA 1
ATOM 775 C C . LEU A 1 99 ? 3.893 21.953 2.506 1 97.31 99 LEU A C 1
ATOM 777 O O . LEU A 1 99 ? 2.723 21.609 2.682 1 97.31 99 LEU A O 1
ATOM 781 N N . GLU A 1 100 ? 4.344 22.375 1.356 1 97.44 100 GLU A N 1
ATOM 782 C CA . GLU A 1 100 ? 3.51 22.25 0.165 1 97.44 100 GLU A CA 1
ATOM 783 C C . GLU A 1 100 ? 3.111 20.797 -0.081 1 97.44 100 GLU A C 1
ATOM 785 O O . GLU A 1 100 ? 1.935 20.5 -0.292 1 97.44 100 GLU A O 1
ATOM 790 N N . SER A 1 101 ? 4.098 19.875 -0.084 1 98.19 101 SER A N 1
ATOM 791 C CA . SER A 1 101 ? 3.828 18.453 -0.266 1 98.19 101 SER A CA 1
ATOM 792 C C . SER A 1 101 ? 2.889 17.922 0.813 1 98.19 101 SER A C 1
ATOM 794 O O . SER A 1 101 ? 1.988 17.125 0.526 1 98.19 101 SER A O 1
ATOM 796 N N . TYR A 1 102 ? 3.131 18.375 2 1 98.38 102 TYR A N 1
ATOM 797 C CA . TYR A 1 102 ? 2.303 17.938 3.119 1 98.38 102 TYR A CA 1
ATOM 798 C C . TYR A 1 102 ? 0.862 18.406 2.945 1 98.38 102 TYR A C 1
ATOM 800 O O . TYR A 1 102 ? -0.076 17.625 3.172 1 98.38 102 TYR A O 1
ATOM 808 N N . ALA A 1 103 ? 0.717 19.594 2.557 1 98.56 103 ALA A N 1
ATOM 809 C CA . ALA A 1 103 ? -0.62 20.141 2.316 1 98.56 103 ALA A CA 1
ATOM 810 C C . ALA A 1 103 ? -1.346 19.344 1.236 1 98.56 103 ALA A C 1
ATOM 812 O O . ALA A 1 103 ? -2.52 19 1.392 1 98.56 103 ALA A O 1
ATOM 813 N N . LEU A 1 104 ? -0.669 19.094 0.154 1 98.88 104 LEU A N 1
ATOM 814 C CA . LEU A 1 104 ? -1.257 18.312 -0.934 1 98.88 104 LEU A CA 1
ATOM 815 C C . LEU A 1 104 ? -1.703 16.938 -0.444 1 98.88 104 LEU A C 1
ATOM 817 O O . LEU A 1 104 ? -2.791 16.484 -0.791 1 98.88 104 LEU A O 1
ATOM 821 N N . THR A 1 105 ? -0.901 16.266 0.374 1 98.94 105 THR A N 1
ATOM 822 C CA . THR A 1 105 ? -1.222 14.938 0.9 1 98.94 105 THR A CA 1
ATOM 823 C C . THR A 1 105 ? -2.424 15.008 1.837 1 98.94 105 THR A C 1
ATOM 825 O O . THR A 1 105 ? -3.334 14.18 1.749 1 98.94 105 THR A O 1
ATOM 828 N N . ALA A 1 106 ? -2.408 15.977 2.725 1 98.88 106 ALA A N 1
ATOM 829 C CA . ALA A 1 106 ? -3.52 16.141 3.66 1 98.88 106 ALA A CA 1
ATOM 830 C C . ALA A 1 106 ? -4.832 16.375 2.918 1 98.88 106 ALA A C 1
ATOM 832 O O . ALA A 1 106 ? -5.863 15.797 3.264 1 98.88 106 ALA A O 1
ATOM 833 N N . LEU A 1 107 ? -4.773 17.156 1.899 1 98.94 107 LEU A N 1
ATOM 834 C CA . LEU A 1 107 ? -5.965 17.547 1.149 1 98.94 107 LEU A CA 1
ATOM 835 C C . LEU A 1 107 ? -6.535 16.359 0.387 1 98.94 107 LEU A C 1
ATOM 837 O O . LEU A 1 107 ? -7.75 16.234 0.236 1 98.94 107 LEU A O 1
ATOM 841 N N . LEU A 1 108 ? -5.652 15.422 -0.017 1 98.94 108 LEU A N 1
ATOM 842 C CA . LEU A 1 108 ? -6.109 14.438 -0.998 1 98.94 108 LEU A CA 1
ATOM 843 C C . LEU A 1 108 ? -6.16 13.047 -0.389 1 98.94 108 LEU A C 1
ATOM 845 O O . LEU A 1 108 ? -6.684 12.109 -1.002 1 98.94 108 LEU A O 1
ATOM 849 N N . HIS A 1 109 ? -5.688 12.844 0.835 1 98.94 109 HIS A N 1
ATOM 850 C CA . HIS A 1 109 ? -5.449 11.484 1.324 1 98.94 109 HIS A CA 1
ATOM 851 C C . HIS A 1 109 ? -6.746 10.688 1.4 1 98.94 109 HIS A C 1
ATOM 853 O O . HIS A 1 109 ? -6.734 9.461 1.273 1 98.94 109 HIS A O 1
ATOM 859 N N . ASP A 1 110 ? -7.875 11.359 1.539 1 98.81 110 ASP A N 1
ATOM 860 C CA . ASP A 1 110 ? -9.141 10.656 1.697 1 98.81 110 ASP A CA 1
ATOM 861 C C . ASP A 1 110 ? -10.016 10.805 0.452 1 98.81 110 ASP A C 1
ATOM 863 O O . ASP A 1 110 ? -11.227 10.578 0.503 1 98.81 110 ASP A O 1
ATOM 867 N N . ILE A 1 111 ? -9.445 11.172 -0.685 1 98.75 111 ILE A N 1
ATOM 868 C CA . ILE A 1 111 ? -10.219 11.422 -1.896 1 98.75 111 ILE A CA 1
ATOM 869 C C . ILE A 1 111 ? -10.922 10.133 -2.332 1 98.75 111 ILE A C 1
ATOM 871 O O . ILE A 1 111 ? -12 10.18 -2.93 1 98.75 111 ILE A O 1
ATOM 875 N N . GLY A 1 112 ? -10.406 9 -2 1 98.38 112 GLY A N 1
ATOM 876 C CA . GLY A 1 112 ? -11 7.719 -2.348 1 98.38 112 GLY A CA 1
ATOM 877 C C . GLY A 1 112 ? -12.258 7.41 -1.564 1 98.38 112 GLY A C 1
ATOM 878 O O . GLY A 1 112 ? -13 6.492 -1.909 1 98.38 112 GLY A O 1
ATOM 879 N N . THR A 1 113 ? -12.523 8.164 -0.531 1 98.12 113 THR A N 1
ATOM 880 C CA . THR A 1 113 ? -13.688 7.895 0.315 1 98.12 113 THR A CA 1
ATOM 881 C C . THR A 1 113 ? -14.93 8.586 -0.236 1 98.12 113 THR A C 1
ATOM 883 O O . THR A 1 113 ? -16.031 8.359 0.253 1 98.12 113 THR A O 1
ATOM 886 N N . VAL A 1 114 ? -14.734 9.484 -1.191 1 97.56 114 VAL A N 1
ATOM 887 C CA . VAL A 1 114 ? -15.898 10.117 -1.801 1 97.56 114 VAL A CA 1
ATOM 888 C C . VAL A 1 114 ? -16.891 9.055 -2.273 1 97.56 114 VAL A C 1
ATOM 890 O O . VAL A 1 114 ? -16.484 8.07 -2.904 1 97.56 114 VAL A O 1
ATOM 893 N N . PRO A 1 115 ? -18.172 9.148 -2.021 1 93.56 115 PRO A N 1
ATOM 894 C CA . PRO A 1 115 ? -19.141 8.094 -2.268 1 93.56 115 PRO A CA 1
ATOM 895 C C . PRO A 1 115 ? -19.078 7.543 -3.689 1 93.56 115 PRO A C 1
ATOM 897 O O . PRO A 1 115 ? -19.109 6.328 -3.887 1 93.56 115 PRO A O 1
ATOM 900 N N . ARG A 1 116 ? -18.984 8.352 -4.68 1 94.38 116 ARG A N 1
ATOM 901 C CA . ARG A 1 116 ? -18.891 7.875 -6.055 1 94.38 116 ARG A CA 1
ATOM 902 C C . ARG A 1 116 ? -17.641 7.008 -6.25 1 94.38 116 ARG A C 1
ATOM 904 O O . ARG A 1 116 ? -17.703 6 -6.957 1 94.38 116 ARG A O 1
ATOM 911 N N . HIS A 1 117 ? -16.531 7.371 -5.633 1 94.31 117 HIS A N 1
ATOM 912 C CA . HIS A 1 117 ? -15.297 6.609 -5.781 1 94.31 117 HIS A CA 1
ATOM 913 C C . HIS A 1 117 ? -15.367 5.293 -5.02 1 94.31 117 HIS A C 1
ATOM 915 O O . HIS A 1 117 ? -14.836 4.277 -5.469 1 94.31 117 HIS A O 1
ATOM 921 N N . LEU A 1 118 ? -16.031 5.316 -3.861 1 91.19 118 LEU A N 1
ATO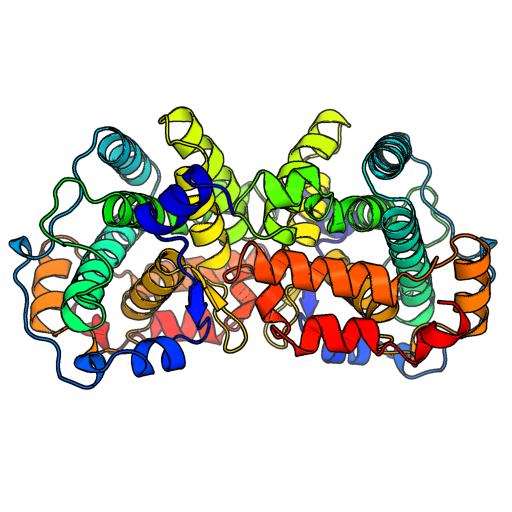M 922 C CA . LEU A 1 118 ? -16.188 4.102 -3.064 1 91.19 118 LEU A CA 1
ATOM 923 C C . LEU A 1 118 ? -16.938 3.033 -3.85 1 91.19 118 LEU A C 1
ATOM 925 O O . LEU A 1 118 ? -16.641 1.844 -3.74 1 91.19 118 LEU A O 1
ATOM 929 N N . GLN A 1 119 ? -17.844 3.469 -4.656 1 90.19 119 GLN A N 1
ATOM 930 C CA . GLN A 1 119 ? -18.734 2.541 -5.352 1 90.19 119 GLN A CA 1
ATOM 931 C C . GLN A 1 119 ? -18.141 2.123 -6.695 1 90.19 119 GLN A C 1
ATOM 933 O O . GLN A 1 119 ? -18.406 1.017 -7.176 1 90.19 119 GLN A O 1
ATOM 938 N N . GLU A 1 120 ? -17.359 2.924 -7.238 1 90.81 120 GLU A N 1
ATOM 939 C CA . GLU A 1 120 ? -16.922 2.758 -8.625 1 90.81 120 GLU A CA 1
ATOM 940 C C . GLU A 1 120 ? -15.797 1.733 -8.727 1 90.81 120 GLU A C 1
ATOM 942 O O . GLU A 1 120 ? -15.547 1.182 -9.797 1 90.81 120 GLU A O 1
ATOM 947 N N . THR A 1 121 ? -15.148 1.492 -7.641 1 95.19 121 THR A N 1
ATOM 948 C CA . THR A 1 121 ? -13.977 0.627 -7.68 1 95.19 121 THR A CA 1
ATOM 949 C C . THR A 1 121 ? -14.094 -0.494 -6.652 1 95.19 121 THR A C 1
ATOM 951 O O . THR A 1 121 ? -14.914 -0.414 -5.73 1 95.19 121 THR A O 1
ATOM 954 N N . LEU A 1 122 ? -13.352 -1.53 -6.91 1 96.88 122 LEU A N 1
ATOM 955 C CA . LEU A 1 122 ? -13.242 -2.596 -5.918 1 96.88 122 LEU A CA 1
ATOM 956 C C . LEU A 1 122 ? -11.953 -2.451 -5.109 1 96.88 122 LEU A C 1
ATOM 958 O O . LEU A 1 122 ? -11.742 -3.186 -4.141 1 96.88 122 LEU A O 1
ATOM 962 N N . MET A 1 123 ? -11.141 -1.477 -5.449 1 98.19 123 MET A N 1
ATOM 963 C CA . MET A 1 123 ? -9.891 -1.246 -4.73 1 98.19 123 MET A CA 1
ATOM 964 C C . MET A 1 123 ? -10.148 -0.567 -3.389 1 98.19 123 MET A C 1
ATOM 966 O O . MET A 1 123 ? -11.141 0.15 -3.234 1 98.19 123 MET A O 1
ATOM 970 N N . SER A 1 124 ? -9.273 -0.854 -2.498 1 98.56 124 SER A N 1
ATOM 971 C CA . SER A 1 124 ? -9.297 -0.121 -1.237 1 98.56 124 SER A CA 1
ATOM 972 C C . SER A 1 124 ? -9.188 1.382 -1.469 1 98.56 124 SER A C 1
ATOM 974 O O . SER A 1 124 ? -8.422 1.827 -2.332 1 98.56 124 SER A O 1
ATOM 976 N N . PHE A 1 125 ? -9.859 2.189 -0.651 1 98.5 125 PHE A N 1
ATOM 977 C CA . PHE A 1 125 ? -9.977 3.613 -0.943 1 98.5 125 PHE A CA 1
ATOM 978 C C . PHE A 1 125 ? -8.625 4.297 -0.849 1 98.5 125 PHE A C 1
ATOM 980 O O . PHE A 1 125 ? -8.352 5.262 -1.568 1 98.5 125 PHE A O 1
ATOM 987 N N . ASP A 1 126 ? -7.77 3.854 0.086 1 98.56 126 ASP A N 1
ATOM 988 C CA . ASP A 1 126 ? -6.449 4.461 0.215 1 98.56 126 ASP A CA 1
ATOM 989 C C . ASP A 1 126 ? -5.602 4.207 -1.029 1 98.56 126 ASP A C 1
ATOM 991 O O . ASP A 1 126 ? -4.902 5.102 -1.506 1 98.56 126 ASP A O 1
ATOM 995 N N . ILE A 1 127 ? -5.727 3.01 -1.593 1 98.75 127 ILE A N 1
ATOM 996 C CA . ILE A 1 127 ? -4.957 2.648 -2.777 1 98.75 127 ILE A CA 1
ATOM 997 C C . ILE A 1 127 ? -5.539 3.352 -4.004 1 98.75 127 ILE A C 1
ATOM 999 O O . ILE A 1 127 ? -4.812 4.012 -4.75 1 98.75 127 ILE A O 1
ATOM 1003 N N . TYR A 1 128 ? -6.82 3.252 -4.176 1 98.62 128 TYR A N 1
ATOM 1004 C CA . TYR A 1 128 ? -7.465 3.926 -5.297 1 98.62 128 TYR A CA 1
ATOM 1005 C C . TYR A 1 128 ? -7.266 5.434 -5.215 1 98.62 128 TYR A C 1
ATOM 1007 O O . TYR A 1 128 ? -7.121 6.105 -6.238 1 98.62 128 TYR A O 1
ATOM 1015 N N . GLY A 1 129 ? -7.32 5.984 -3.99 1 98.75 129 GLY A N 1
ATOM 1016 C CA . GLY A 1 129 ? -7.055 7.398 -3.785 1 98.75 129 GLY A CA 1
ATOM 1017 C C . GLY A 1 129 ? -5.703 7.84 -4.32 1 98.75 129 GLY A C 1
ATOM 1018 O O . GLY A 1 129 ? -5.555 8.969 -4.793 1 98.75 129 GLY A O 1
ATOM 1019 N N . GLY A 1 130 ? -4.707 6.93 -4.207 1 98.81 130 GLY A N 1
ATOM 1020 C CA . GLY A 1 130 ? -3.412 7.223 -4.797 1 98.81 130 GLY A CA 1
ATOM 1021 C C . GLY A 1 130 ? -3.469 7.422 -6.297 1 98.81 130 GLY A C 1
ATOM 1022 O O . GLY A 1 130 ? -2.824 8.328 -6.836 1 98.81 130 GLY A O 1
ATOM 1023 N N . PHE A 1 131 ? -4.215 6.617 -6.973 1 98.69 131 PHE A N 1
ATOM 1024 C CA . PHE A 1 131 ? -4.344 6.73 -8.422 1 98.69 131 PHE A CA 1
ATOM 1025 C C . PHE A 1 131 ? -5.086 8.008 -8.797 1 98.69 131 PHE A C 1
ATOM 1027 O O . PHE A 1 131 ? -4.715 8.688 -9.758 1 98.69 131 PHE A O 1
ATOM 1034 N N . ILE A 1 132 ? -6.152 8.344 -8.055 1 98.62 132 ILE A N 1
ATOM 1035 C CA . ILE A 1 132 ? -6.867 9.594 -8.289 1 98.62 132 ILE A CA 1
ATOM 1036 C C . ILE A 1 132 ? -5.918 10.773 -8.086 1 98.62 132 ILE A C 1
ATOM 1038 O O . ILE A 1 132 ? -5.832 11.656 -8.938 1 98.62 132 ILE A O 1
ATOM 1042 N N . ALA A 1 133 ? -5.219 10.766 -6.973 1 98.88 133 ALA A N 1
ATOM 1043 C CA . ALA A 1 133 ? -4.309 11.859 -6.641 1 98.88 133 ALA A CA 1
ATOM 1044 C C . ALA A 1 133 ? -3.229 12.016 -7.703 1 98.88 133 ALA A C 1
ATOM 1046 O O . ALA A 1 133 ? -2.826 13.133 -8.031 1 98.88 133 ALA A O 1
ATOM 1047 N N . ASP A 1 134 ? -2.719 10.898 -8.211 1 98.81 134 ASP A N 1
ATOM 1048 C CA . ASP A 1 134 ? -1.716 10.961 -9.273 1 98.81 134 ASP A CA 1
ATOM 1049 C C . ASP A 1 134 ? -2.227 11.766 -10.461 1 98.81 134 ASP A C 1
ATOM 1051 O O . ASP A 1 134 ? -1.513 12.617 -10.992 1 98.81 134 ASP A O 1
ATOM 1055 N N . GLY A 1 135 ? -3.402 11.477 -10.883 1 98.56 135 GLY A N 1
ATOM 1056 C CA . GLY A 1 135 ? -3.996 12.211 -11.992 1 98.56 135 GLY A CA 1
ATOM 1057 C C . GLY A 1 135 ? -4.215 13.68 -11.68 1 98.56 135 GLY A C 1
ATOM 1058 O O . GLY A 1 135 ? -3.867 14.547 -12.484 1 98.56 135 GLY A O 1
ATOM 1059 N N . VAL A 1 136 ? -4.781 13.984 -10.523 1 98.81 136 VAL A N 1
ATOM 1060 C CA . VAL A 1 136 ? -5.102 15.352 -10.109 1 98.81 136 VAL A CA 1
ATOM 1061 C C . VAL A 1 136 ? -3.828 16.188 -10.062 1 98.81 136 VAL A C 1
ATOM 1063 O O . VAL A 1 136 ? -3.801 17.312 -10.562 1 98.81 136 VAL A O 1
ATOM 1066 N N . LEU A 1 137 ? -2.791 15.625 -9.477 1 98.88 137 LEU A N 1
ATOM 1067 C CA . LEU A 1 137 ? -1.542 16.359 -9.289 1 98.88 137 LEU A CA 1
ATOM 1068 C C . LEU A 1 137 ? -0.818 16.547 -10.617 1 98.88 137 LEU A C 1
ATOM 1070 O O . LEU A 1 137 ? -0.196 17.578 -10.852 1 98.88 137 LEU A O 1
ATOM 1074 N N . ARG A 1 138 ? -0.863 15.492 -11.438 1 98.25 138 ARG A N 1
ATOM 1075 C CA . ARG A 1 138 ? -0.278 15.617 -12.773 1 98.25 138 ARG A CA 1
ATOM 1076 C C . ARG A 1 138 ? -0.937 16.75 -13.555 1 98.25 138 ARG A C 1
ATOM 1078 O O . ARG A 1 138 ? -0.249 17.594 -14.133 1 98.25 138 ARG A O 1
ATOM 1085 N N . ASP A 1 139 ? -2.184 16.812 -13.57 1 98.12 139 ASP A N 1
ATOM 1086 C CA . ASP A 1 139 ? -2.941 17.828 -14.297 1 98.12 139 ASP A CA 1
ATOM 1087 C C . ASP A 1 139 ? -2.691 19.219 -13.719 1 98.12 139 ASP A C 1
ATOM 1089 O O . ASP A 1 139 ? -2.729 20.219 -14.445 1 98.12 139 ASP A O 1
ATOM 1093 N N . ALA A 1 140 ? -2.453 19.25 -12.43 1 98.25 140 ALA A N 1
ATOM 1094 C CA . ALA A 1 140 ? -2.219 20.516 -11.758 1 98.25 140 ALA A CA 1
ATOM 1095 C C . ALA A 1 140 ? -0.776 20.984 -11.945 1 98.25 140 ALA A C 1
ATOM 1097 O O . ALA A 1 140 ? -0.413 22.078 -11.539 1 98.25 140 ALA A O 1
ATOM 1098 N N . GLY A 1 141 ? 0.087 20.125 -12.469 1 97.5 141 GLY A N 1
ATOM 1099 C CA . GLY A 1 141 ? 1.434 20.531 -12.836 1 97.5 141 GLY A CA 1
ATOM 1100 C C . GLY A 1 141 ? 2.469 20.203 -11.773 1 97.5 141 GLY A C 1
ATOM 1101 O O . GLY A 1 141 ? 3.572 20.75 -11.789 1 97.5 141 GLY A O 1
ATOM 1102 N N . ALA A 1 142 ? 2.137 19.359 -10.828 1 97.88 142 ALA A N 1
ATOM 1103 C CA . ALA A 1 142 ? 3.119 18.938 -9.836 1 97.88 142 ALA A CA 1
ATOM 1104 C C . ALA A 1 142 ? 4.281 18.188 -10.492 1 97.88 142 ALA A C 1
ATOM 1106 O O . ALA A 1 142 ? 4.078 17.375 -11.391 1 97.88 142 ALA A O 1
ATOM 1107 N N . VAL A 1 143 ? 5.516 18.531 -10.062 1 96.69 143 VAL A N 1
ATOM 1108 C CA . VAL A 1 143 ? 6.672 17.828 -10.594 1 96.69 143 VAL A CA 1
ATOM 1109 C C . VAL A 1 143 ? 6.672 16.391 -10.102 1 96.69 143 VAL A C 1
ATOM 1111 O O . VAL A 1 143 ? 6.09 16.078 -9.055 1 96.69 143 VAL A O 1
ATOM 1114 N N . ARG A 1 144 ? 7.316 15.531 -10.797 1 96.56 144 ARG A N 1
ATOM 1115 C CA . ARG A 1 144 ? 7.215 14.086 -10.609 1 96.56 144 ARG A CA 1
ATOM 1116 C C . ARG A 1 144 ? 7.605 13.68 -9.195 1 96.56 144 ARG A C 1
ATOM 1118 O O . ARG A 1 144 ? 6.895 12.914 -8.539 1 96.56 144 ARG A O 1
ATOM 1125 N N . GLU A 1 145 ? 8.789 14.172 -8.664 1 96.62 145 GLU A N 1
ATOM 1126 C CA . GLU A 1 145 ? 9.297 13.758 -7.359 1 96.62 145 GLU A CA 1
ATOM 1127 C C . GLU A 1 145 ? 8.336 14.156 -6.246 1 96.62 145 GLU A C 1
ATOM 1129 O O . GLU A 1 145 ? 8.172 13.422 -5.27 1 96.62 145 GLU A O 1
ATOM 1134 N N . GLN A 1 146 ? 7.754 15.305 -6.379 1 97.75 146 GLN A N 1
ATOM 1135 C CA . GLN A 1 146 ? 6.773 15.742 -5.395 1 97.75 146 GLN A CA 1
ATOM 1136 C C . GLN A 1 146 ? 5.477 14.945 -5.516 1 97.75 146 GLN A C 1
ATOM 1138 O O . GLN A 1 146 ? 4.91 14.516 -4.508 1 97.75 146 GLN A O 1
ATOM 1143 N N . ARG A 1 147 ? 4.98 14.789 -6.754 1 98.44 147 ARG A N 1
ATOM 1144 C CA . ARG A 1 147 ? 3.762 14.031 -7.027 1 98.44 147 ARG A CA 1
ATOM 1145 C C . ARG A 1 147 ? 3.865 12.609 -6.48 1 98.44 147 ARG A C 1
ATOM 1147 O O . ARG A 1 147 ? 2.951 12.125 -5.809 1 98.44 147 ARG A O 1
ATOM 1154 N N . GLU A 1 148 ? 4.98 11.961 -6.719 1 98.31 148 GLU A N 1
ATOM 1155 C CA . GLU A 1 148 ? 5.195 10.586 -6.277 1 98.31 148 GLU A CA 1
ATOM 1156 C C . GLU A 1 148 ? 5.211 10.492 -4.754 1 98.31 148 GLU A C 1
ATOM 1158 O O . GLU A 1 148 ? 4.711 9.516 -4.184 1 98.31 148 GLU A O 1
ATOM 1163 N N . LEU A 1 149 ? 5.777 11.477 -4.117 1 98.62 149 LEU A N 1
ATOM 1164 C CA . LEU A 1 149 ? 5.789 11.523 -2.66 1 98.62 149 LEU A CA 1
ATOM 1165 C C . LEU A 1 149 ? 4.367 11.586 -2.109 1 98.62 149 LEU A C 1
ATOM 1167 O O . LEU A 1 149 ? 4.02 10.836 -1.194 1 98.62 149 LEU A O 1
ATOM 1171 N N . VAL A 1 150 ? 3.582 12.477 -2.666 1 98.88 150 VAL A N 1
ATOM 1172 C CA . VAL A 1 150 ? 2.205 12.656 -2.221 1 98.88 150 VAL A CA 1
ATOM 1173 C C . VAL A 1 150 ? 1.405 11.383 -2.465 1 98.88 150 VAL A C 1
ATOM 1175 O O . VAL A 1 150 ? 0.681 10.914 -1.582 1 98.88 150 VAL A O 1
ATOM 1178 N N . VAL A 1 151 ? 1.58 10.789 -3.598 1 98.88 151 VAL A N 1
ATOM 1179 C CA . VAL A 1 151 ? 0.856 9.586 -4.004 1 98.88 151 VAL A CA 1
ATOM 1180 C C . VAL A 1 151 ? 1.204 8.438 -3.064 1 98.88 151 VAL A C 1
ATOM 1182 O O . VAL A 1 151 ? 0.312 7.758 -2.545 1 98.88 151 VAL A O 1
ATOM 1185 N N . GLU A 1 152 ? 2.49 8.203 -2.869 1 98.81 152 GLU A N 1
ATOM 1186 C CA . GLU A 1 152 ? 2.873 7.129 -1.958 1 98.81 152 GLU A CA 1
ATOM 1187 C C . GLU A 1 152 ? 2.402 7.418 -0.536 1 98.81 152 GLU A C 1
ATOM 1189 O O . GLU A 1 152 ? 1.985 6.504 0.182 1 98.81 152 GLU A O 1
ATOM 1194 N N . GLY A 1 153 ? 2.488 8.695 -0.119 1 98.81 153 GLY A N 1
ATOM 1195 C CA . GLY A 1 153 ? 1.961 9.07 1.183 1 98.81 153 GLY A CA 1
ATOM 1196 C C . GLY A 1 153 ? 0.489 8.742 1.348 1 98.81 153 GLY A C 1
ATOM 1197 O O . GLY A 1 153 ? 0.063 8.289 2.412 1 98.81 153 GLY A O 1
ATOM 1198 N N . ILE A 1 154 ? -0.278 8.945 0.289 1 98.94 154 ILE A N 1
ATOM 1199 C CA . ILE A 1 154 ? -1.709 8.664 0.316 1 98.94 154 ILE A CA 1
ATOM 1200 C C . ILE A 1 154 ? -1.936 7.152 0.377 1 98.94 154 ILE A C 1
ATOM 1202 O O . ILE A 1 154 ? -2.727 6.672 1.19 1 98.94 154 ILE A O 1
ATOM 1206 N N . ILE A 1 155 ? -1.24 6.418 -0.377 1 98.81 155 ILE A N 1
ATOM 1207 C CA . ILE A 1 155 ? -1.398 4.969 -0.429 1 98.81 155 ILE A CA 1
ATOM 1208 C C . ILE A 1 155 ? -1.037 4.359 0.924 1 98.81 155 ILE A C 1
ATOM 1210 O O . ILE A 1 155 ? -1.669 3.4 1.37 1 98.81 155 ILE A O 1
ATOM 1214 N N . ARG A 1 156 ? -0.076 4.945 1.596 1 98.75 156 ARG A N 1
ATOM 1215 C CA . ARG A 1 156 ? 0.455 4.352 2.816 1 98.75 156 ARG A CA 1
ATOM 1216 C C . ARG A 1 156 ? -0.129 5.023 4.055 1 98.75 156 ARG A C 1
ATOM 1218 O O . ARG A 1 156 ? 0.253 4.703 5.18 1 98.75 156 ARG A O 1
ATOM 1225 N N . HIS A 1 157 ? -1.111 5.949 3.965 1 98.75 157 HIS A N 1
ATOM 1226 C CA . HIS A 1 157 ? -1.452 6.793 5.105 1 98.75 157 HIS A CA 1
ATOM 1227 C C . HIS A 1 157 ? -2.195 5.996 6.176 1 98.75 157 HIS A C 1
ATOM 1229 O O . HIS A 1 157 ? -2.281 6.426 7.328 1 98.75 157 HIS A O 1
ATOM 1235 N N . GLN A 1 158 ? -2.76 4.789 5.762 1 97.25 158 GLN A N 1
ATOM 1236 C CA . GLN A 1 158 ? -3.396 3.928 6.754 1 97.25 158 GLN A CA 1
ATOM 1237 C C . GLN A 1 158 ? -2.543 2.695 7.039 1 97.25 158 GLN A C 1
ATOM 1239 O O . GLN A 1 158 ? -2.996 1.761 7.703 1 97.25 158 GLN A O 1
ATOM 1244 N N . ASP A 1 159 ? -1.431 2.641 6.445 1 97.5 159 ASP A N 1
ATOM 1245 C CA . ASP A 1 159 ? -0.551 1.487 6.602 1 97.5 159 ASP A CA 1
ATOM 1246 C C . ASP A 1 159 ? 0.31 1.618 7.855 1 97.5 159 ASP A C 1
ATOM 1248 O O . ASP A 1 159 ? 1.54 1.564 7.777 1 97.5 159 ASP A O 1
ATOM 1252 N N . LEU A 1 160 ? -0.297 1.674 9 1 97.44 160 LEU A N 1
ATOM 1253 C CA . LEU A 1 160 ? 0.427 1.766 10.266 1 97.44 160 LEU A CA 1
ATOM 1254 C C . LEU A 1 160 ? 1.149 0.459 10.57 1 97.44 160 LEU A C 1
ATOM 1256 O O . LEU A 1 160 ? 0.632 -0.624 10.289 1 97.44 160 LEU A O 1
ATOM 1260 N N . GLY A 1 161 ? 2.248 0.558 11.172 1 95.31 161 GLY A N 1
ATOM 1261 C CA . GLY A 1 161 ? 3.016 -0.621 11.539 1 95.31 161 GLY A CA 1
ATOM 1262 C C . GLY A 1 161 ? 4.219 -0.302 12.406 1 95.31 161 GLY A C 1
ATOM 1263 O O . GLY A 1 161 ? 4.535 0.868 12.633 1 95.31 161 GLY A O 1
ATOM 1264 N N . GLU A 1 162 ? 4.891 -1.344 12.805 1 97.06 162 GLU A N 1
ATOM 1265 C CA . GLU A 1 162 ? 5.934 -1.178 13.812 1 97.06 162 GLU A CA 1
ATOM 1266 C C . GLU A 1 162 ? 7.309 -1.494 13.242 1 97.06 162 GLU A C 1
ATOM 1268 O O . GLU A 1 162 ? 8.328 -1.266 13.891 1 97.06 162 GLU A O 1
ATOM 1273 N N . VAL A 1 163 ? 7.371 -2.031 12.07 1 97.88 163 VAL A N 1
ATOM 1274 C CA . VAL A 1 163 ? 8.633 -2.506 11.516 1 97.88 163 VAL A CA 1
ATOM 1275 C C . VAL A 1 163 ? 8.984 -1.709 10.258 1 97.88 163 VAL A C 1
ATOM 1277 O O . VAL A 1 163 ? 8.102 -1.405 9.453 1 97.88 163 VAL A O 1
ATOM 1280 N N . GLY A 1 164 ? 10.25 -1.396 10.148 1 98.31 164 GLY A N 1
ATOM 1281 C CA . GLY A 1 164 ? 10.742 -0.738 8.953 1 98.31 164 GLY A CA 1
ATOM 1282 C C . GLY A 1 164 ? 10.742 0.775 9.062 1 98.31 164 GLY A C 1
ATOM 1283 O O . GLY A 1 164 ? 10.867 1.326 10.156 1 98.31 164 GLY A O 1
ATOM 1284 N N . THR A 1 165 ? 10.742 1.441 7.844 1 98.62 165 THR A N 1
ATOM 1285 C CA . THR A 1 165 ? 10.836 2.893 7.738 1 98.62 165 THR A CA 1
ATOM 1286 C C . THR A 1 165 ? 9.789 3.436 6.777 1 98.62 165 THR A C 1
ATOM 1288 O O . THR A 1 165 ? 9.062 2.666 6.145 1 98.62 165 THR A O 1
ATOM 1291 N N . GLN A 1 166 ? 9.609 4.695 6.797 1 98.38 166 GLN A N 1
ATOM 1292 C CA . GLN A 1 166 ? 8.781 5.445 5.859 1 98.38 166 GLN A CA 1
ATOM 1293 C C . GLN A 1 166 ? 9.32 6.859 5.656 1 98.38 166 GLN A C 1
ATOM 1295 O O . GLN A 1 166 ? 10.375 7.207 6.195 1 98.38 166 GLN A O 1
ATOM 1300 N N . THR A 1 167 ? 8.664 7.648 4.828 1 98.44 167 THR A N 1
ATOM 1301 C CA . THR A 1 167 ? 9.102 9.023 4.59 1 98.44 167 THR A CA 1
ATOM 1302 C C . THR A 1 167 ? 8.688 9.922 5.75 1 98.44 167 THR A C 1
ATOM 1304 O O . THR A 1 167 ? 7.699 9.656 6.434 1 98.44 167 THR A O 1
ATOM 1307 N N . ARG A 1 168 ? 9.438 11 5.922 1 97.5 168 ARG A N 1
ATOM 1308 C CA . ARG A 1 168 ? 9.062 12.039 6.879 1 97.5 168 ARG A CA 1
ATOM 1309 C C . ARG A 1 168 ? 7.641 12.531 6.621 1 97.5 168 ARG A C 1
ATOM 1311 O O . ARG A 1 168 ? 6.863 12.711 7.559 1 97.5 168 ARG A O 1
ATOM 1318 N N . LEU A 1 169 ? 7.344 12.727 5.387 1 98.31 169 LEU A N 1
ATOM 1319 C CA . LEU A 1 169 ? 6.012 13.188 5.02 1 98.31 169 LEU A CA 1
ATOM 1320 C C . LEU A 1 169 ? 4.949 12.164 5.426 1 98.31 169 LEU A C 1
ATOM 1322 O O . LEU A 1 169 ? 3.916 12.531 5.988 1 98.31 169 LEU A O 1
ATOM 1326 N N . GLY A 1 170 ? 5.199 10.906 5.102 1 98.56 170 GLY A N 1
ATOM 1327 C CA . GLY A 1 170 ? 4.27 9.859 5.477 1 98.56 170 GLY A CA 1
ATOM 1328 C C . GLY A 1 170 ? 4.055 9.75 6.973 1 98.56 170 GLY A C 1
ATOM 1329 O O . GLY A 1 170 ? 2.918 9.617 7.434 1 98.56 170 GLY A O 1
ATOM 1330 N N . GLY A 1 171 ? 5.176 9.789 7.727 1 98.56 171 GLY A N 1
ATOM 1331 C CA . GLY A 1 171 ? 5.074 9.75 9.172 1 98.56 171 GLY A CA 1
ATOM 1332 C C . GLY A 1 171 ? 4.23 10.883 9.742 1 98.56 171 GLY A C 1
ATOM 1333 O O . GLY A 1 171 ? 3.412 10.656 10.641 1 98.56 171 GLY A O 1
ATOM 1334 N N . LEU A 1 172 ? 4.43 12.047 9.195 1 98.62 172 LEU A N 1
ATOM 1335 C CA . LEU A 1 172 ? 3.695 13.211 9.672 1 98.62 172 LEU A CA 1
ATOM 1336 C C . LEU A 1 172 ? 2.205 13.07 9.375 1 98.62 172 LEU A C 1
ATOM 1338 O O . LEU A 1 172 ? 1.366 13.375 10.227 1 98.62 172 LEU A O 1
ATOM 1342 N N . VAL A 1 173 ? 1.841 12.648 8.188 1 98.81 173 VAL A N 1
ATOM 1343 C CA . VAL A 1 173 ? 0.443 12.461 7.812 1 98.81 173 VAL A CA 1
ATOM 1344 C C . VAL A 1 173 ? -0.203 11.422 8.727 1 98.81 173 VAL A C 1
ATOM 1346 O O . VAL A 1 173 ? -1.336 11.602 9.18 1 98.81 173 VAL A O 1
ATOM 1349 N N . GLN A 1 174 ? 0.507 10.352 8.977 1 98.88 174 GLN A N 1
ATOM 1350 C CA . GLN A 1 174 ? -0.039 9.312 9.844 1 98.88 174 GLN A CA 1
ATOM 1351 C C . GLN A 1 174 ? -0.238 9.836 11.266 1 98.88 174 GLN A C 1
ATOM 1353 O O . GLN A 1 174 ? -1.282 9.602 11.875 1 98.88 174 GLN A O 1
ATOM 1358 N N . LEU A 1 175 ? 0.736 10.562 11.781 1 98.69 175 LEU A N 1
ATOM 1359 C CA . LEU A 1 175 ? 0.599 11.133 13.117 1 98.69 175 LEU A CA 1
ATOM 1360 C C . LEU A 1 175 ? -0.625 12.039 13.203 1 98.69 175 LEU A C 1
ATOM 1362 O O . LEU A 1 175 ? -1.43 11.914 14.125 1 98.69 175 LEU A O 1
ATOM 1366 N N . ALA A 1 176 ? -0.754 12.883 12.234 1 98.88 176 ALA A N 1
ATOM 1367 C CA . ALA A 1 176 ? -1.817 13.883 12.273 1 98.88 176 ALA A CA 1
ATOM 1368 C C . ALA A 1 176 ? -3.186 13.234 12.07 1 98.88 176 ALA A C 1
ATOM 1370 O O . ALA A 1 176 ? -4.164 13.633 12.703 1 98.88 176 ALA A O 1
ATOM 1371 N N . THR A 1 177 ? -3.299 12.273 11.172 1 98.81 177 THR A N 1
ATOM 1372 C CA . THR A 1 177 ? -4.57 11.602 10.922 1 98.81 177 THR A CA 1
ATOM 1373 C C . THR A 1 177 ? -4.992 10.781 12.141 1 98.81 177 THR A C 1
ATOM 1375 O O . THR A 1 177 ? -6.168 10.789 12.516 1 98.81 177 THR A O 1
ATOM 1378 N N . VAL A 1 178 ? -4.023 10.039 12.719 1 98.56 178 VAL A N 1
ATOM 1379 C CA . VAL A 1 178 ? -4.324 9.266 13.914 1 98.56 178 VAL A CA 1
ATOM 1380 C C . VAL A 1 178 ? -4.766 10.195 15.039 1 98.56 178 VAL A C 1
ATOM 1382 O O . VAL A 1 178 ? -5.684 9.875 15.797 1 98.56 178 VAL A O 1
ATOM 1385 N N . PHE A 1 179 ? -4.105 11.328 15.141 1 98.62 179 PHE A N 1
ATOM 1386 C CA . PHE A 1 179 ? -4.449 12.32 16.156 1 98.62 179 PHE A CA 1
ATOM 1387 C C . PHE A 1 179 ? -5.883 12.805 15.977 1 98.62 179 PHE A C 1
ATOM 1389 O O . PHE A 1 179 ? -6.664 12.812 16.922 1 98.62 179 PHE A O 1
ATOM 1396 N N . ASP A 1 180 ? -6.223 13.172 14.781 1 98.81 180 ASP A N 1
ATOM 1397 C CA . ASP A 1 180 ? -7.547 13.734 14.547 1 98.81 180 ASP A CA 1
ATOM 1398 C C . ASP A 1 180 ? -8.625 12.656 14.648 1 98.81 180 ASP A C 1
ATOM 1400 O O . ASP A 1 180 ? -9.742 12.938 15.086 1 98.81 180 ASP A O 1
ATOM 1404 N N . ASN A 1 181 ? -8.367 11.469 14.242 1 98.62 181 ASN A N 1
ATOM 1405 C CA . ASN A 1 181 ? -9.359 10.406 14.125 1 98.62 181 ASN A CA 1
ATOM 1406 C C . ASN A 1 181 ? -9.508 9.633 15.43 1 98.62 181 ASN A C 1
ATOM 1408 O O . ASN A 1 181 ? -10.609 9.211 15.789 1 98.62 181 ASN A O 1
ATOM 1412 N N . MET A 1 182 ? -8.359 9.438 16.078 1 97.69 182 MET A N 1
ATOM 1413 C CA . MET A 1 182 ? -8.367 8.492 17.203 1 97.69 182 MET A CA 1
ATOM 1414 C C . MET A 1 182 ? -8.016 9.203 18.516 1 97.69 182 MET A C 1
ATOM 1416 O O . MET A 1 182 ? -8.234 8.656 19.594 1 97.69 182 MET A O 1
ATOM 1420 N N . GLY A 1 183 ? -7.469 10.375 18.406 1 97.94 183 GLY A N 1
ATOM 1421 C CA . GLY A 1 183 ? -7.066 11.117 19.594 1 97.94 183 GLY A CA 1
ATOM 1422 C C . GLY A 1 183 ? -5.777 10.602 20.203 1 97.94 183 GLY A C 1
ATOM 1423 O O . GLY A 1 183 ? -5.469 10.914 21.359 1 97.94 183 GLY A O 1
ATOM 1424 N N . ASP A 1 184 ? -5.094 9.781 19.453 1 96.62 184 ASP A N 1
ATOM 1425 C CA . ASP A 1 184 ? -3.85 9.219 19.969 1 96.62 184 ASP A CA 1
ATOM 1426 C C . ASP A 1 184 ? -2.744 10.266 20.016 1 96.62 184 ASP A C 1
ATOM 1428 O O . ASP A 1 184 ? -2.801 11.266 19.297 1 96.62 184 ASP A O 1
ATOM 1432 N N . ASN A 1 185 ? -1.803 10.07 20.906 1 96.56 185 ASN A N 1
ATOM 1433 C CA . ASN A 1 185 ? -0.654 10.953 21.078 1 96.56 185 ASN A CA 1
ATOM 1434 C C . ASN A 1 185 ? -1.087 12.391 21.359 1 96.56 185 ASN A C 1
ATOM 1436 O O . ASN A 1 185 ? -0.607 13.32 20.719 1 96.56 185 ASN A O 1
ATOM 1440 N N . ALA A 1 186 ? -2.006 12.492 22.266 1 96.25 186 ALA A N 1
ATOM 1441 C CA . ALA A 1 186 ? -2.664 13.758 22.578 1 96.25 186 ALA A CA 1
ATOM 1442 C C . ALA A 1 186 ? -1.652 14.797 23.047 1 96.25 186 ALA A C 1
ATOM 1444 O O . ALA A 1 186 ? -1.874 16 22.906 1 96.25 186 ALA A O 1
ATOM 1445 N N . GLN A 1 187 ? -0.507 14.352 23.562 1 95.38 187 GLN A N 1
ATOM 1446 C CA . GLN A 1 187 ? 0.49 15.258 24.125 1 95.38 187 GLN A CA 1
ATOM 1447 C C . GLN A 1 187 ? 1.158 16.094 23.031 1 95.38 187 GLN A C 1
ATOM 1449 O O . GLN A 1 187 ? 1.819 17.094 23.328 1 95.38 187 GLN A O 1
ATOM 1454 N N . LEU A 1 188 ? 0.971 15.742 21.797 1 97.56 188 LEU A N 1
ATOM 1455 C CA . LEU A 1 188 ? 1.707 16.375 20.719 1 97.56 188 LEU A CA 1
ATOM 1456 C C . LEU A 1 188 ? 1.059 17.703 20.312 1 97.56 188 LEU A C 1
ATOM 1458 O O . LEU A 1 188 ? 1.683 18.531 19.641 1 97.56 188 LEU A O 1
ATOM 1462 N N . VAL A 1 189 ? -0.143 17.875 20.625 1 98.25 189 VAL A N 1
ATOM 1463 C CA . VAL A 1 189 ? -0.878 19.094 20.281 1 98.25 189 VAL A CA 1
ATOM 1464 C C . VAL A 1 189 ? -1.643 19.594 21.5 1 98.25 189 VAL A C 1
ATOM 1466 O O . VAL A 1 189 ? -2.471 18.875 22.062 1 98.25 189 VAL A O 1
ATOM 1469 N N . HIS A 1 190 ? -1.361 20.812 21.891 1 98.31 190 HIS A N 1
ATOM 1470 C CA . HIS A 1 190 ? -2.031 21.406 23.047 1 98.31 190 HIS A CA 1
ATOM 1471 C C . HIS A 1 190 ? -3.529 21.547 22.797 1 98.31 190 HIS A C 1
ATOM 1473 O O . HIS A 1 190 ? -3.949 21.875 21.672 1 98.31 190 HIS A O 1
ATOM 1479 N N . GLU A 1 191 ? -4.309 21.391 23.875 1 97.75 191 GLU A N 1
ATOM 1480 C CA . GLU A 1 191 ? -5.758 21.5 23.766 1 97.75 191 GLU A CA 1
ATOM 1481 C C . GLU A 1 191 ? -6.18 22.859 23.234 1 97.75 191 GLU A C 1
ATOM 1483 O O . GLU A 1 191 ? -7.148 22.969 22.484 1 97.75 191 GLU A O 1
ATOM 1488 N N . GLY A 1 192 ? -5.5 23.906 23.641 1 98.44 192 GLY A N 1
ATOM 1489 C CA . GLY A 1 192 ? -5.773 25.234 23.109 1 98.44 192 GLY A CA 1
ATOM 1490 C C . GLY A 1 192 ? -5.594 25.312 21.609 1 98.44 192 GLY A C 1
ATOM 1491 O O . GLY A 1 192 ? -6.324 26.047 20.922 1 98.44 192 GLY A O 1
ATOM 1492 N N . THR A 1 193 ? -4.566 24.656 21.062 1 98.75 193 THR A N 1
ATOM 1493 C CA . THR A 1 193 ? -4.363 24.578 19.625 1 98.75 193 THR A CA 1
ATOM 1494 C C . THR A 1 193 ? -5.527 23.844 18.953 1 98.75 193 THR A C 1
ATOM 1496 O O . THR A 1 193 ? -6.004 24.281 17.906 1 98.75 193 THR A O 1
ATOM 1499 N N . ILE A 1 194 ? -6 22.734 19.547 1 98.75 194 ILE A N 1
ATOM 1500 C CA . ILE A 1 194 ? -7.152 22 19.031 1 98.75 194 ILE A CA 1
ATOM 1501 C C . ILE A 1 194 ? -8.352 22.953 18.922 1 98.75 194 ILE A C 1
ATOM 1503 O O . ILE A 1 194 ? -9.016 23 17.875 1 98.75 194 ILE A O 1
ATOM 1507 N N . GLU A 1 195 ? -8.578 23.672 19.984 1 98.38 195 GLU A N 1
ATOM 1508 C CA . GLU A 1 195 ? -9.695 24.625 20.016 1 98.38 195 GLU A CA 1
ATOM 1509 C C . GLU A 1 195 ? -9.594 25.625 18.875 1 98.38 195 GLU A C 1
ATOM 1511 O O . GLU A 1 195 ? -10.586 25.906 18.203 1 98.38 195 GLU A O 1
ATOM 1516 N N . ASN A 1 196 ? -8.453 26.203 18.672 1 98.62 196 ASN A N 1
ATOM 1517 C CA . ASN A 1 196 ? -8.234 27.188 17.625 1 98.62 196 ASN A CA 1
ATOM 1518 C C . ASN A 1 196 ? -8.445 26.609 16.234 1 98.62 196 ASN A C 1
ATOM 1520 O O . ASN A 1 196 ? -9.031 27.25 15.359 1 98.62 196 ASN A O 1
ATOM 1524 N N . VAL A 1 197 ? -7.961 25.391 16.016 1 98.81 197 VAL A N 1
ATOM 1525 C CA . VAL A 1 197 ? -8.078 24.734 14.719 1 98.81 197 VAL A CA 1
ATOM 1526 C C . VAL A 1 197 ? -9.539 24.359 14.453 1 98.81 197 VAL A C 1
ATOM 1528 O O . VAL A 1 197 ? -10.047 24.578 13.352 1 98.81 197 VAL A O 1
ATOM 1531 N N . VAL A 1 198 ? -10.258 23.859 15.414 1 98.75 198 VAL A N 1
ATOM 1532 C CA . VAL A 1 198 ? -11.641 23.422 15.266 1 98.75 198 VAL A CA 1
ATOM 1533 C C . VAL A 1 198 ? -12.539 24.625 15.047 1 98.75 198 VAL A C 1
ATOM 1535 O O . VAL A 1 198 ? -13.547 24.547 14.328 1 98.75 198 VAL A O 1
ATOM 1538 N N . ARG A 1 199 ? -12.188 25.734 15.688 1 98.38 199 ARG A N 1
ATOM 1539 C CA . ARG A 1 199 ? -12.953 26.953 15.445 1 98.38 199 ARG A CA 1
ATOM 1540 C C . ARG A 1 199 ? -12.961 27.312 13.969 1 98.38 199 ARG A C 1
ATOM 1542 O O . ARG A 1 199 ? -13.977 27.766 13.438 1 98.38 199 ARG A O 1
ATOM 1549 N N . GLU A 1 200 ? -11.852 27.156 13.328 1 98.56 200 GLU A N 1
ATOM 1550 C CA . GLU A 1 200 ? -11.734 27.469 11.906 1 98.56 200 GLU A CA 1
ATOM 1551 C C . GLU A 1 200 ? -12.297 26.344 11.047 1 98.56 200 GLU A C 1
ATOM 1553 O O . GLU A 1 200 ? -12.852 26.594 9.969 1 98.56 200 GLU A O 1
ATOM 1558 N N . TRP A 1 201 ? -12.078 25.109 11.484 1 98.75 201 TRP A N 1
ATOM 1559 C CA . TRP A 1 201 ? -12.516 23.922 10.758 1 98.75 201 TRP A CA 1
ATOM 1560 C C . TRP A 1 201 ? -13.281 22.969 11.68 1 98.75 201 TRP A C 1
ATOM 1562 O O . TRP A 1 201 ? -12.758 21.953 12.109 1 98.75 201 TRP A O 1
ATOM 1572 N N . PRO A 1 202 ? -14.523 23.297 11.875 1 98.81 202 PRO A N 1
ATOM 1573 C CA . PRO A 1 202 ? -15.344 22.516 12.789 1 98.81 202 PRO A CA 1
ATOM 1574 C C . PRO A 1 202 ? -15.43 21.047 12.375 1 98.81 202 PRO A C 1
ATOM 1576 O O . PRO A 1 202 ? -15.461 20.734 11.188 1 98.81 202 PRO A O 1
ATOM 1579 N N . ARG A 1 203 ? -15.531 20.141 13.312 1 98.56 203 ARG A N 1
ATOM 1580 C CA . ARG A 1 203 ? -15.508 18.703 13.062 1 98.56 203 ARG A CA 1
ATOM 1581 C C . ARG A 1 203 ? -16.844 18.234 12.484 1 98.56 203 ARG A C 1
ATOM 1583 O O . ARG A 1 203 ? -16.875 17.25 11.734 1 98.56 203 ARG A O 1
ATOM 1590 N N . LEU A 1 204 ? -18 18.859 12.852 1 98.31 204 LEU A N 1
ATOM 1591 C CA . LEU A 1 204 ? -19.297 18.594 12.258 1 98.31 204 LEU A CA 1
ATOM 1592 C C . LEU A 1 204 ? -19.672 17.125 12.43 1 98.31 204 LEU A C 1
ATOM 1594 O O . LEU A 1 204 ? -20.172 16.484 11.5 1 98.31 204 LEU A O 1
ATOM 1598 N N . GLY A 1 205 ? -19.375 16.531 13.617 1 98.19 205 GLY A N 1
ATOM 1599 C CA . GLY A 1 205 ? -19.672 15.133 13.875 1 98.19 205 GLY A CA 1
ATOM 1600 C C . GLY A 1 205 ? -18.766 14.188 13.117 1 98.19 205 GLY A C 1
ATOM 1601 O O . GLY A 1 205 ? -19.188 13.117 12.695 1 98.19 205 GLY A O 1
ATOM 1602 N N . TRP A 1 206 ? -17.562 14.547 12.945 1 98.56 206 TRP A N 1
ATOM 1603 C CA . TRP A 1 206 ? -16.594 13.844 12.109 1 98.56 206 TRP A CA 1
ATOM 1604 C C . TRP A 1 206 ? -16.406 12.406 12.578 1 98.56 206 TRP A C 1
ATOM 1606 O O . TRP A 1 206 ? -16.359 11.484 11.758 1 98.56 206 TRP A O 1
ATOM 1616 N N . SER A 1 207 ? -16.297 12.172 13.875 1 98.44 207 SER A N 1
ATOM 1617 C CA . SER A 1 207 ? -16.031 10.828 14.375 1 98.44 207 SER A CA 1
ATOM 1618 C C . SER A 1 207 ? -17.109 9.844 13.93 1 98.44 207 SER A C 1
ATOM 1620 O O . SER A 1 207 ? -16.797 8.742 13.484 1 98.44 207 SER A O 1
ATOM 1622 N N . LYS A 1 208 ? -18.344 10.25 14.047 1 97.81 208 LYS A N 1
ATOM 1623 C CA . LYS A 1 208 ? -19.438 9.406 13.594 1 97.81 208 LYS A CA 1
ATOM 1624 C C . LYS A 1 208 ? -19.422 9.258 12.078 1 97.81 208 LYS A C 1
ATOM 1626 O O . LYS A 1 208 ? -19.625 8.156 11.555 1 97.81 208 LYS A O 1
ATOM 1631 N N . CYS A 1 209 ? -19.219 10.359 11.438 1 97.62 209 CYS A N 1
ATOM 1632 C CA . CYS A 1 209 ? -19.203 10.383 9.977 1 97.62 209 CYS A CA 1
ATOM 1633 C C . CYS A 1 209 ? -18.141 9.43 9.43 1 97.62 209 CYS A C 1
ATOM 1635 O O . CYS A 1 209 ? -18.438 8.594 8.57 1 97.62 209 CYS A O 1
ATOM 1637 N N . PHE A 1 210 ? -16.969 9.531 9.914 1 98 210 PHE A N 1
ATOM 1638 C CA . PHE A 1 210 ? -15.875 8.742 9.367 1 98 210 PHE A CA 1
ATOM 1639 C C . PHE A 1 210 ? -15.992 7.289 9.805 1 98 210 PHE A C 1
ATOM 1641 O O . PHE A 1 210 ? -15.672 6.375 9.039 1 98 210 PHE A O 1
ATOM 1648 N N . SER A 1 211 ? -16.344 7.027 11.07 1 98.31 211 SER A N 1
ATOM 1649 C CA . SER A 1 211 ? -16.578 5.652 11.484 1 98.31 211 SER A CA 1
ATOM 1650 C C . SER A 1 211 ? -17.562 4.957 10.555 1 98.31 211 SER A C 1
ATOM 1652 O O . SER A 1 211 ? -17.359 3.803 10.172 1 98.31 211 SER A O 1
ATOM 1654 N N . HIS A 1 212 ? -18.609 5.648 10.195 1 97.75 212 HIS A N 1
ATOM 1655 C CA . HIS A 1 212 ? -19.594 5.105 9.273 1 97.75 212 HIS A CA 1
ATOM 1656 C C . HIS A 1 212 ? -18.984 4.832 7.902 1 97.75 212 HIS A C 1
ATOM 1658 O O . HIS A 1 212 ? -19.281 3.812 7.277 1 97.75 212 HIS A O 1
ATOM 1664 N N . THR A 1 213 ? -18.156 5.75 7.449 1 97.69 213 THR A N 1
ATOM 1665 C CA . THR A 1 213 ? -17.484 5.586 6.16 1 97.69 213 THR A CA 1
ATOM 1666 C C . THR A 1 213 ? -16.609 4.336 6.16 1 97.69 213 THR A C 1
ATOM 1668 O O . THR A 1 213 ? -16.594 3.582 5.188 1 97.69 213 THR A O 1
ATOM 1671 N N . ILE A 1 214 ? -15.836 4.105 7.223 1 97.94 214 ILE A N 1
ATOM 1672 C CA . ILE A 1 214 ? -14.992 2.918 7.344 1 97.94 214 ILE A CA 1
ATOM 1673 C C . ILE A 1 214 ? -15.859 1.663 7.309 1 97.94 214 ILE A C 1
ATOM 1675 O O . ILE A 1 214 ? -15.531 0.693 6.621 1 97.94 214 ILE A O 1
ATOM 1679 N N . GLU A 1 215 ? -16.953 1.7 8.039 1 97.94 215 GLU A N 1
ATOM 1680 C CA . GLU A 1 215 ? -17.875 0.56 8.062 1 97.94 215 GLU A CA 1
ATOM 1681 C C . GLU A 1 215 ? -18.438 0.282 6.68 1 97.94 215 GLU A C 1
ATOM 1683 O O . GLU A 1 215 ? -18.594 -0.876 6.281 1 97.94 215 GLU A O 1
ATOM 1688 N N . GLN A 1 216 ? -18.781 1.306 5.988 1 97.25 216 GLN A N 1
ATOM 1689 C CA . GLN A 1 216 ? -19.297 1.155 4.629 1 97.25 216 GLN A CA 1
ATOM 1690 C C . GLN A 1 216 ? -18.25 0.535 3.713 1 97.25 216 GLN A C 1
ATOM 1692 O O . GLN A 1 216 ? -18.547 -0.357 2.92 1 97.25 216 GLN A O 1
ATOM 1697 N N . GLU A 1 217 ? -17.047 1.05 3.795 1 97.38 217 GLU A N 1
ATOM 1698 C CA . GLU A 1 217 ? -15.938 0.489 3.02 1 97.38 217 GLU A CA 1
ATOM 1699 C C . GLU A 1 217 ? -15.766 -1.001 3.303 1 97.38 217 GLU A C 1
ATOM 1701 O O . GLU A 1 217 ? -15.68 -1.808 2.375 1 97.38 217 GLU A O 1
ATOM 1706 N N . ASN A 1 218 ? -15.727 -1.317 4.594 1 97.25 218 ASN A N 1
ATOM 1707 C CA . ASN A 1 218 ? -15.523 -2.705 4.996 1 97.25 218 ASN A CA 1
ATOM 1708 C C . ASN A 1 218 ? -16.672 -3.596 4.535 1 97.25 218 ASN A C 1
ATOM 1710 O O . ASN A 1 218 ? -16.469 -4.77 4.223 1 97.25 218 ASN A O 1
ATOM 1714 N N . ALA A 1 219 ? -17.844 -3.057 4.492 1 96.25 219 ALA A N 1
ATOM 1715 C CA . ALA A 1 219 ? -19.016 -3.82 4.055 1 96.25 219 ALA A CA 1
ATOM 1716 C C . ALA A 1 219 ? -19 -4.031 2.545 1 96.25 219 ALA A C 1
ATOM 1718 O O . ALA A 1 219 ? -19.297 -5.125 2.062 1 96.25 219 ALA A O 1
ATOM 1719 N N . LEU A 1 220 ? -18.703 -2.984 1.805 1 95.62 220 LEU A N 1
ATOM 1720 C CA . LEU A 1 220 ? -18.688 -3.035 0.347 1 95.62 220 LEU A CA 1
ATOM 1721 C C . LEU A 1 220 ? -17.5 -3.855 -0.154 1 95.62 220 LEU A C 1
ATOM 1723 O O . LEU A 1 220 ? -17.594 -4.504 -1.198 1 95.62 220 LEU A O 1
ATOM 1727 N N . LYS A 1 221 ? -16.406 -3.809 0.541 1 97.75 221 LYS A N 1
ATOM 1728 C CA . LYS A 1 221 ? -15.133 -4.426 0.17 1 97.75 221 LYS A CA 1
ATOM 1729 C C . LYS A 1 221 ? -14.484 -5.121 1.366 1 97.75 221 LYS A C 1
ATOM 1731 O O . LYS A 1 221 ? -13.422 -4.703 1.835 1 97.75 221 LYS A O 1
ATOM 1736 N N . PRO A 1 222 ? -14.969 -6.191 1.721 1 97.81 222 PRO A N 1
ATOM 1737 C CA . PRO A 1 222 ? -14.461 -6.848 2.926 1 97.81 222 PRO A CA 1
ATOM 1738 C C . PRO A 1 222 ? -12.992 -7.266 2.797 1 97.81 222 PRO A C 1
ATOM 1740 O O . PRO A 1 222 ? -12.383 -7.695 3.779 1 97.81 222 PRO A O 1
ATOM 1743 N N . TRP A 1 223 ? -12.359 -7.09 1.659 1 98.44 223 TRP A N 1
ATOM 1744 C CA . TRP A 1 223 ? -10.945 -7.367 1.425 1 98.44 223 TRP A CA 1
ATOM 1745 C C . TRP A 1 223 ? -10.125 -6.086 1.495 1 98.44 223 TRP A C 1
ATOM 1747 O O . TRP A 1 223 ? -8.898 -6.117 1.326 1 98.44 223 TRP A O 1
ATOM 1757 N N . ALA A 1 224 ? -10.688 -5.012 1.751 1 98.5 224 ALA A N 1
ATOM 1758 C CA . ALA A 1 224 ? -10.023 -3.715 1.625 1 98.5 224 ALA A CA 1
ATOM 1759 C C . ALA A 1 224 ? -8.859 -3.594 2.609 1 98.5 224 ALA A C 1
ATOM 1761 O O . ALA A 1 224 ? -8.914 -4.152 3.709 1 98.5 224 ALA A O 1
ATOM 1762 N N . HIS A 1 225 ? -7.852 -2.814 2.213 1 98.5 225 HIS A N 1
ATOM 1763 C CA . HIS A 1 225 ? -6.688 -2.576 3.057 1 98.5 225 HIS A CA 1
ATOM 1764 C C . HIS A 1 225 ? -7.082 -1.898 4.363 1 98.5 225 HIS A C 1
ATOM 1766 O O . HIS A 1 225 ? -6.395 -2.049 5.379 1 98.5 225 HIS A O 1
ATOM 1772 N N . SER A 1 226 ? -8.227 -1.25 4.406 1 97.38 226 SER A N 1
ATOM 1773 C CA . SER A 1 226 ? -8.711 -0.593 5.613 1 97.38 226 SER A CA 1
ATOM 1774 C C . SER A 1 226 ? -8.852 -1.584 6.762 1 97.38 226 SER A C 1
ATOM 1776 O O . SER A 1 226 ? -8.727 -1.21 7.93 1 97.38 226 SER A O 1
ATOM 1778 N N . THR A 1 227 ? -9.031 -2.805 6.453 1 98.31 227 THR A N 1
ATOM 1779 C CA . THR A 1 227 ? -9.234 -3.822 7.477 1 98.31 227 THR A CA 1
ATOM 1780 C C . THR A 1 227 ? -7.938 -4.098 8.234 1 98.31 227 THR A C 1
ATOM 1782 O O . THR A 1 227 ? -7.949 -4.723 9.297 1 98.31 227 THR A O 1
ATOM 1785 N N . HIS A 1 228 ? -6.844 -3.586 7.668 1 97.31 228 HIS A N 1
ATOM 1786 C CA . HIS A 1 228 ? -5.527 -3.785 8.266 1 97.31 228 HIS A CA 1
ATOM 1787 C C . HIS A 1 228 ? -5.453 -3.158 9.656 1 97.31 228 HIS A C 1
ATOM 1789 O O . HIS A 1 228 ? -4.66 -3.59 10.492 1 97.31 228 HIS A O 1
ATOM 1795 N N . LEU A 1 229 ? -6.234 -2.197 9.977 1 97.12 229 LEU A N 1
ATOM 1796 C CA . LEU A 1 229 ? -6.254 -1.521 11.273 1 97.12 229 LEU A CA 1
ATOM 1797 C C . LEU A 1 229 ? -7.277 -2.162 12.203 1 97.12 229 LEU A C 1
ATOM 1799 O O . LEU A 1 229 ? -7.527 -1.655 13.297 1 97.12 229 LEU A O 1
ATOM 1803 N N . GLY A 1 230 ? -7.875 -3.307 11.797 1 97.5 230 GLY A N 1
ATOM 1804 C CA . GLY A 1 230 ? -8.922 -4.008 12.523 1 97.5 230 GLY A CA 1
ATOM 1805 C C . GLY A 1 230 ? -10.312 -3.701 12.008 1 97.5 230 GLY A C 1
ATOM 1806 O O . GLY A 1 230 ? -10.781 -2.564 12.102 1 97.5 230 GLY A O 1
ATOM 1807 N N . VAL A 1 231 ? -10.992 -4.742 11.578 1 96.62 231 VAL A N 1
ATOM 1808 C CA . VAL A 1 231 ? -12.297 -4.59 10.945 1 96.62 231 VAL A CA 1
ATOM 1809 C C . VAL A 1 231 ? -13.242 -3.842 11.891 1 96.62 231 VAL A C 1
ATOM 1811 O O . VAL A 1 231 ? -13.984 -2.959 11.461 1 96.62 231 VAL A O 1
ATOM 1814 N N . ARG A 1 232 ? -13.258 -4.121 13.172 1 97 232 ARG A N 1
ATOM 1815 C CA . ARG A 1 232 ? -14.102 -3.445 14.156 1 97 232 ARG A CA 1
ATOM 1816 C C . ARG A 1 232 ? -13.32 -2.395 14.922 1 97 232 ARG A C 1
ATOM 1818 O O . ARG A 1 232 ? -13.852 -1.336 15.266 1 97 232 ARG A O 1
ATOM 1825 N N . ASP A 1 233 ? -12.008 -2.666 15.18 1 97.25 233 ASP A N 1
ATOM 1826 C CA . ASP A 1 233 ? -11.188 -1.789 16.016 1 97.25 233 ASP A CA 1
ATOM 1827 C C . ASP A 1 233 ? -11.047 -0.406 15.375 1 97.25 233 ASP A C 1
ATOM 1829 O O . ASP A 1 233 ? -11.055 0.607 16.078 1 97.25 233 ASP A O 1
ATOM 1833 N N . PHE A 1 234 ? -10.93 -0.448 14.062 1 97.69 234 PHE A N 1
ATOM 1834 C CA . PHE A 1 234 ? -10.711 0.814 13.359 1 97.69 234 PHE A CA 1
ATOM 1835 C C . PHE A 1 234 ? -11.922 1.722 13.484 1 97.69 234 PHE A C 1
ATOM 1837 O O . PHE A 1 234 ? -11.844 2.807 14.062 1 97.69 234 PHE A O 1
ATOM 1844 N N . PRO A 1 235 ? -13.102 1.321 13.016 1 98.31 235 PRO A N 1
ATOM 1845 C CA . PRO A 1 235 ? -14.25 2.213 13.164 1 98.31 235 PRO A CA 1
ATOM 1846 C C . PRO A 1 235 ? -14.641 2.443 14.625 1 98.31 235 PRO A C 1
ATOM 1848 O O . PRO A 1 235 ? -15.062 3.543 14.984 1 98.31 235 PRO A O 1
ATOM 1851 N N . ASP A 1 236 ? -14.508 1.476 15.508 1 98.25 236 ASP A N 1
ATOM 1852 C CA . ASP A 1 236 ? -14.812 1.656 16.922 1 98.25 236 ASP A CA 1
ATOM 1853 C C . ASP A 1 236 ? -13.867 2.67 17.562 1 98.25 236 ASP A C 1
ATOM 1855 O O . ASP A 1 236 ? -14.281 3.463 18.406 1 98.25 236 ASP A O 1
ATOM 1859 N N . GLY A 1 237 ? -12.586 2.561 17.156 1 97.81 237 GLY A N 1
ATOM 1860 C CA . GLY A 1 237 ? -11.625 3.527 17.656 1 97.81 237 GLY A CA 1
ATOM 1861 C C . GLY A 1 237 ? -11.93 4.953 17.25 1 97.81 237 GLY A C 1
ATOM 1862 O O . GLY A 1 237 ? -11.789 5.883 18.031 1 97.81 237 GLY A O 1
ATOM 1863 N N . VAL A 1 238 ? -12.312 5.145 16.016 1 98.06 238 VAL A N 1
ATOM 1864 C CA . VAL A 1 238 ? -12.672 6.457 15.484 1 98.06 238 VAL A CA 1
ATOM 1865 C C . VAL A 1 238 ? -13.898 6.988 16.219 1 98.06 238 VAL A C 1
ATOM 1867 O O . VAL A 1 238 ? -13.914 8.141 16.656 1 98.06 238 VAL A O 1
ATOM 1870 N N . ARG A 1 239 ? -14.883 6.145 16.359 1 97.25 239 ARG A N 1
ATOM 1871 C CA . ARG A 1 239 ? -16.125 6.508 17.047 1 97.25 239 ARG A CA 1
ATOM 1872 C C . ARG A 1 239 ? -15.852 6.863 18.516 1 97.25 239 ARG A C 1
ATOM 1874 O O . ARG A 1 239 ? -16.516 7.746 19.078 1 97.25 239 ARG A O 1
ATOM 1881 N N . GLY A 1 240 ? -14.898 6.293 19.109 1 97.12 240 GLY A N 1
ATOM 1882 C CA . GLY A 1 240 ? -14.602 6.441 20.516 1 97.12 240 GLY A CA 1
ATOM 1883 C C . GLY A 1 240 ? -13.531 7.48 20.797 1 97.12 240 GLY A C 1
ATOM 1884 O O . GLY A 1 240 ? -12.922 7.484 21.875 1 97.12 240 GLY A O 1
ATOM 1885 N N . ASN A 1 241 ? -13.211 8.328 19.906 1 98.19 241 ASN A N 1
ATOM 1886 C CA . ASN A 1 241 ? -12.211 9.383 20.062 1 98.19 241 ASN A CA 1
ATOM 1887 C C . ASN A 1 241 ? -12.586 10.336 21.203 1 98.19 241 ASN A C 1
ATOM 1889 O O . ASN A 1 241 ? -13.203 11.383 20.969 1 98.19 241 ASN A O 1
ATOM 1893 N N . LYS A 1 242 ? -12.125 10.109 22.406 1 97.69 242 LYS A N 1
ATOM 1894 C CA . LYS A 1 242 ? -12.484 10.867 23.594 1 97.69 242 LYS A CA 1
ATOM 1895 C C . LYS A 1 242 ? -11.859 12.266 23.562 1 97.69 242 LYS A C 1
ATOM 1897 O O . LYS A 1 242 ? -12.453 13.227 24.047 1 97.69 242 LYS A O 1
ATOM 1902 N N . LEU A 1 243 ? -10.672 12.336 22.984 1 98 243 LEU A N 1
ATOM 1903 C CA . LEU A 1 243 ? -9.977 13.609 22.953 1 98 243 LEU A CA 1
ATOM 1904 C C . LEU A 1 243 ? -10.805 14.664 22.234 1 98 243 LEU A C 1
ATOM 1906 O O . LEU A 1 243 ? -10.836 15.828 22.641 1 98 243 LEU A O 1
ATOM 1910 N N . MET A 1 244 ? -11.461 14.242 21.172 1 98.31 244 MET A N 1
ATOM 1911 C CA . MET A 1 244 ? -12.125 15.203 20.297 1 98.31 244 MET A CA 1
ATOM 1912 C C . MET A 1 244 ? -13.609 15.297 20.609 1 98.31 244 MET A C 1
ATOM 1914 O O . MET A 1 244 ? -14.328 16.109 20.016 1 98.31 244 MET A O 1
ATOM 1918 N N . GLU A 1 245 ? -14.102 14.531 21.547 1 97.25 245 GLU A N 1
ATOM 1919 C CA . GLU A 1 245 ? -15.531 14.367 21.812 1 97.25 245 GLU A CA 1
ATOM 1920 C C . GLU A 1 245 ? -16.203 15.711 22.047 1 97.25 245 GLU A C 1
ATOM 1922 O O . GLU A 1 245 ? -17.312 15.953 21.562 1 97.25 245 GLU A O 1
ATOM 1927 N N . LYS A 1 246 ? -15.531 16.594 22.734 1 95.69 246 LYS A N 1
ATOM 1928 C CA . LYS A 1 246 ? -16.141 17.875 23.125 1 95.69 246 LYS A CA 1
ATOM 1929 C C . LYS A 1 246 ? -16.344 18.766 21.906 1 95.69 246 LYS A C 1
ATOM 1931 O O . LYS A 1 246 ? -17.156 19.703 21.938 1 95.69 246 LYS A O 1
ATOM 1936 N N . TRP A 1 247 ? -15.586 18.531 20.844 1 96.62 247 TRP A N 1
ATOM 1937 C CA . TRP A 1 247 ? -15.672 19.391 19.672 1 96.62 247 TRP A CA 1
ATOM 1938 C C . TRP A 1 247 ? -16.484 18.703 18.562 1 96.62 247 TRP A C 1
ATOM 1940 O O . TRP A 1 247 ? -16.766 19.297 17.531 1 96.62 247 TRP A O 1
ATOM 1950 N N . ASP A 1 248 ? -16.812 17.438 18.75 1 95 248 ASP A N 1
ATOM 1951 C CA . ASP A 1 248 ? -17.484 16.688 17.703 1 95 248 ASP A CA 1
ATOM 1952 C C . ASP A 1 248 ? -18.938 17.125 17.547 1 95 248 ASP A C 1
ATOM 1954 O O . ASP A 1 248 ? -19.609 17.438 18.531 1 95 248 ASP A O 1
ATOM 1958 N N . MET B 1 1 ? -25.453 -4.891 -3.17 1 70.44 1 MET B N 1
ATOM 1959 C CA . MET B 1 1 ? -24.469 -5.09 -4.23 1 70.44 1 MET B CA 1
ATOM 1960 C C . MET B 1 1 ? -25.141 -5.469 -5.543 1 70.44 1 MET B C 1
ATOM 1962 O O . MET B 1 1 ? -26.078 -6.273 -5.551 1 70.44 1 MET B O 1
ATOM 1966 N N . THR B 1 2 ? -24.688 -4.758 -6.641 1 83 2 THR B N 1
ATOM 1967 C CA . THR B 1 2 ? -25.266 -5.09 -7.938 1 83 2 THR B CA 1
ATOM 1968 C C . THR B 1 2 ? -24.797 -6.461 -8.406 1 83 2 THR B C 1
ATOM 1970 O O . THR B 1 2 ? -23.781 -6.973 -7.926 1 83 2 THR B O 1
ATOM 1973 N N . TYR B 1 3 ? -25.562 -7.078 -9.25 1 83.31 3 TYR B N 1
ATOM 1974 C CA . TYR B 1 3 ? -25.219 -8.383 -9.805 1 83.31 3 TYR B CA 1
ATOM 1975 C C . TYR B 1 3 ? -23.875 -8.344 -10.523 1 83.31 3 TYR B C 1
ATOM 1977 O O . TYR B 1 3 ? -23.078 -9.273 -10.414 1 83.31 3 TYR B O 1
ATOM 1985 N N . GLU B 1 4 ? -23.625 -7.32 -11.219 1 85.06 4 GLU B N 1
ATOM 1986 C CA . GLU B 1 4 ? -22.375 -7.168 -11.961 1 85.06 4 GLU B CA 1
ATOM 1987 C C . GLU B 1 4 ? -21.188 -7.113 -11.016 1 85.06 4 GLU B C 1
ATOM 1989 O O . GLU B 1 4 ? -20.141 -7.707 -11.289 1 85.06 4 GLU B O 1
ATOM 1994 N N . ARG B 1 5 ? -21.375 -6.457 -9.984 1 88.75 5 ARG B N 1
ATOM 1995 C CA . ARG B 1 5 ? -20.312 -6.355 -8.984 1 88.75 5 ARG B CA 1
ATOM 1996 C C . ARG B 1 5 ? -20.047 -7.715 -8.344 1 88.75 5 ARG B C 1
ATOM 1998 O O . ARG B 1 5 ? -18.875 -8.094 -8.164 1 88.75 5 ARG B O 1
ATOM 2005 N N . GLN B 1 6 ? -21.047 -8.375 -8.062 1 88.25 6 GLN B N 1
ATOM 2006 C CA . GLN B 1 6 ? -20.906 -9.688 -7.453 1 88.25 6 GLN B CA 1
ATOM 2007 C C . GLN B 1 6 ? -20.203 -10.664 -8.391 1 88.25 6 GLN B C 1
ATOM 2009 O O . GLN B 1 6 ? -19.375 -11.461 -7.957 1 88.25 6 GLN B O 1
ATOM 2014 N N . ARG B 1 7 ? -20.547 -10.57 -9.57 1 88.75 7 ARG B N 1
ATOM 2015 C CA . ARG B 1 7 ? -19.922 -11.43 -10.562 1 88.75 7 ARG B CA 1
ATOM 2016 C C . ARG B 1 7 ? -18.422 -11.125 -10.68 1 88.75 7 ARG B C 1
ATOM 2018 O O . ARG B 1 7 ? -17.609 -12.039 -10.789 1 88.75 7 ARG B O 1
ATOM 2025 N N . ALA B 1 8 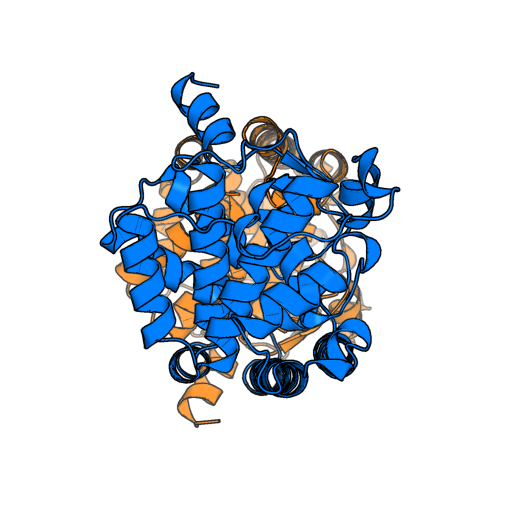? -18.109 -9.898 -10.664 1 89.06 8 ALA B N 1
ATOM 2026 C CA . ALA B 1 8 ? -16.719 -9.5 -10.742 1 89.06 8 ALA B CA 1
ATOM 2027 C C . ALA B 1 8 ? -15.93 -10.008 -9.531 1 89.06 8 ALA B C 1
ATOM 2029 O O . ALA B 1 8 ? -14.82 -10.523 -9.672 1 89.06 8 ALA B O 1
ATOM 2030 N N . VAL B 1 9 ? -16.516 -9.898 -8.453 1 91.94 9 VAL B N 1
ATOM 2031 C CA . VAL B 1 9 ? -15.875 -10.32 -7.207 1 91.94 9 VAL B CA 1
ATOM 2032 C C . VAL B 1 9 ? -15.578 -11.82 -7.262 1 91.94 9 VAL B C 1
ATOM 2034 O O . VAL B 1 9 ? -14.461 -12.25 -6.941 1 91.94 9 VAL B O 1
ATOM 2037 N N . GLU B 1 10 ? -16.438 -12.5 -7.738 1 88.69 10 GLU B N 1
ATOM 2038 C CA . GLU B 1 10 ? -16.297 -13.953 -7.727 1 88.69 10 GLU B CA 1
ATOM 2039 C C . GLU B 1 10 ? -15.414 -14.438 -8.867 1 88.69 10 GLU B C 1
ATOM 2041 O O . GLU B 1 10 ? -14.688 -15.422 -8.727 1 88.69 10 GLU B O 1
ATOM 2046 N N . SER B 1 11 ? -15.461 -13.773 -9.891 1 90.5 11 SER B N 1
ATOM 2047 C CA . SER B 1 11 ? -14.828 -14.273 -11.102 1 90.5 11 SER B CA 1
ATOM 2048 C C . SER B 1 11 ? -13.312 -14.078 -11.047 1 90.5 11 SER B C 1
ATOM 2050 O O . SER B 1 11 ? -12.555 -14.945 -11.492 1 90.5 11 SER B O 1
ATOM 2052 N N . TYR B 1 12 ? -12.867 -12.953 -10.5 1 93.94 12 TYR B N 1
ATOM 2053 C CA . TYR B 1 12 ? -11.469 -12.594 -10.695 1 93.94 12 TYR B CA 1
ATOM 2054 C C . TYR B 1 12 ? -10.648 -12.898 -9.445 1 93.94 12 TYR B C 1
ATOM 2056 O O . TYR B 1 12 ? -9.422 -12.984 -9.5 1 93.94 12 TYR B O 1
ATOM 2064 N N . GLY B 1 13 ? -11.344 -13.047 -8.336 1 94.19 13 GLY B N 1
ATOM 2065 C CA . GLY B 1 13 ? -10.594 -13.414 -7.148 1 94.19 13 GLY B CA 1
ATOM 2066 C C . GLY B 1 13 ? -10.602 -12.344 -6.074 1 94.19 13 GLY B C 1
ATOM 2067 O O . GLY B 1 13 ? -9.695 -12.281 -5.242 1 94.19 13 GLY B O 1
ATOM 2068 N N . TRP B 1 14 ? -11.625 -11.453 -6.035 1 97.19 14 TRP B N 1
ATOM 2069 C CA . TRP B 1 14 ? -11.758 -10.391 -5.047 1 97.19 14 TRP B CA 1
ATOM 2070 C C . TRP B 1 14 ? -12.273 -10.938 -3.721 1 97.19 14 TRP B C 1
ATOM 2072 O O . TRP B 1 14 ? -12.297 -10.219 -2.715 1 97.19 14 TRP B O 1
ATOM 2082 N N . THR B 1 15 ? -12.539 -12.18 -3.627 1 96.88 15 THR B N 1
ATOM 2083 C CA . THR B 1 15 ? -13.125 -12.75 -2.416 1 96.88 15 THR B CA 1
ATOM 2084 C C . THR B 1 15 ? -12.188 -12.562 -1.227 1 96.88 15 THR B C 1
ATOM 2086 O O . THR B 1 15 ? -10.977 -12.773 -1.339 1 96.88 15 THR B O 1
ATOM 2089 N N . SER B 1 16 ? -12.805 -12.164 -0.116 1 97.75 16 SER B N 1
ATOM 2090 C CA . SER B 1 16 ? -12.039 -11.82 1.077 1 97.75 16 SER B CA 1
ATOM 2091 C C . SER B 1 16 ? -11.516 -13.078 1.772 1 97.75 16 SER B C 1
ATOM 2093 O O . SER B 1 16 ? -12.234 -14.07 1.888 1 97.75 16 SER B O 1
ATOM 2095 N N . VAL B 1 17 ? -10.289 -13.039 2.219 1 98.12 17 VAL B N 1
ATOM 2096 C CA . VAL B 1 17 ? -9.656 -14.047 3.068 1 98.12 17 VAL B CA 1
ATOM 2097 C C . VAL B 1 17 ? -8.836 -13.359 4.156 1 98.12 17 VAL B C 1
ATOM 2099 O O . VAL B 1 17 ? -8.578 -12.156 4.082 1 98.12 17 VAL B O 1
ATOM 2102 N N . PRO B 1 18 ? -8.383 -14.047 5.199 1 98.44 18 PRO B N 1
ATOM 2103 C CA . PRO B 1 18 ? -7.527 -13.422 6.211 1 98.44 18 PRO B CA 1
ATOM 2104 C C . PRO B 1 18 ? -6.223 -12.875 5.629 1 98.44 18 PRO B C 1
ATOM 2106 O O . PRO B 1 18 ? -5.621 -13.508 4.758 1 98.44 18 PRO B O 1
ATOM 2109 N N . ALA B 1 19 ? -5.844 -11.703 6.117 1 98.31 19 ALA B N 1
ATOM 2110 C CA . ALA B 1 19 ? -4.535 -11.172 5.738 1 98.31 19 ALA B CA 1
ATOM 2111 C C . ALA B 1 19 ? -3.41 -12.031 6.297 1 98.31 19 ALA B C 1
ATOM 2113 O O . ALA B 1 19 ? -2.355 -12.172 5.672 1 98.31 19 ALA B O 1
ATOM 2114 N N . SER B 1 20 ? -3.609 -12.57 7.484 1 98.38 20 SER B N 1
ATOM 2115 C CA . SER B 1 20 ? -2.646 -13.484 8.078 1 98.38 20 SER B CA 1
ATOM 2116 C C . SER B 1 20 ? -2.52 -14.766 7.258 1 98.38 20 SER B C 1
ATOM 2118 O O . SER B 1 20 ? -3.477 -15.531 7.141 1 98.38 20 SER B O 1
ATOM 2120 N N . LEU B 1 21 ? -1.348 -15.008 6.75 1 98.19 21 LEU B N 1
ATOM 2121 C CA . LEU B 1 21 ? -1.134 -16.203 5.945 1 98.19 21 LEU B CA 1
ATOM 2122 C C . LEU B 1 21 ? -1.286 -17.469 6.789 1 98.19 21 LEU B C 1
ATOM 2124 O O . LEU B 1 21 ? -1.787 -18.484 6.309 1 98.19 21 LEU B O 1
ATOM 2128 N N . SER B 1 22 ? -0.815 -17.375 8.031 1 97.69 22 SER B N 1
ATOM 2129 C CA . SER B 1 22 ? -0.989 -18.516 8.914 1 97.69 22 SER B CA 1
ATOM 2130 C C . SER B 1 22 ? -2.467 -18.828 9.141 1 97.69 22 SER B C 1
ATOM 2132 O O . SER B 1 22 ? -2.877 -19.984 9.125 1 97.69 22 SER B O 1
ATOM 2134 N N . GLU B 1 23 ? -3.291 -17.781 9.375 1 98 23 GLU B N 1
ATOM 2135 C CA . GLU B 1 23 ? -4.73 -17.969 9.531 1 98 23 GLU B CA 1
ATOM 2136 C C . GLU B 1 23 ? -5.355 -18.5 8.242 1 98 23 GLU B C 1
ATOM 2138 O O . GLU B 1 23 ? -6.277 -19.328 8.281 1 98 23 GLU B O 1
ATOM 2143 N N . LEU B 1 24 ? -4.898 -18 7.117 1 98.06 24 LEU B N 1
ATOM 2144 C CA . LEU B 1 24 ? -5.402 -18.453 5.828 1 98.06 24 LEU B CA 1
ATOM 2145 C C . LEU B 1 24 ? -5.137 -19.938 5.641 1 98.06 24 LEU B C 1
ATOM 2147 O O . LEU B 1 24 ? -6.031 -20.688 5.242 1 98.06 24 LEU B O 1
ATOM 2151 N N . ILE B 1 25 ? -3.926 -20.375 5.926 1 97.75 25 ILE B N 1
ATOM 2152 C CA . ILE B 1 25 ? -3.553 -21.781 5.801 1 97.75 25 ILE B CA 1
ATOM 2153 C C . ILE B 1 25 ? -4.391 -22.625 6.754 1 97.75 25 ILE B C 1
ATOM 2155 O O . ILE B 1 25 ? -4.879 -23.703 6.383 1 97.75 25 ILE B O 1
ATOM 2159 N N . GLN B 1 26 ? -4.621 -22.141 7.941 1 96.12 26 GLN B N 1
ATOM 2160 C CA . GLN B 1 26 ? -5.371 -22.875 8.961 1 96.12 26 GLN B CA 1
ATOM 2161 C C . GLN B 1 26 ? -6.84 -23.016 8.562 1 96.12 26 GLN B C 1
ATOM 2163 O O . GLN B 1 26 ? -7.527 -23.922 9.031 1 96.12 26 GLN B O 1
ATOM 2168 N N . SER B 1 27 ? -7.289 -22.078 7.758 1 94.12 27 SER B N 1
ATOM 2169 C CA . SER B 1 27 ? -8.68 -22.125 7.32 1 94.12 27 SER B CA 1
ATOM 2170 C C . SER B 1 27 ? -8.914 -23.297 6.355 1 94.12 27 SER B C 1
ATOM 2172 O O . SER B 1 27 ? -10.062 -23.656 6.094 1 94.12 27 SER B O 1
ATOM 2174 N N . SER B 1 28 ? -7.859 -23.859 5.84 1 93 28 SER B N 1
ATOM 2175 C CA . SER B 1 28 ? -7.93 -24.984 4.91 1 93 28 SER B CA 1
ATOM 2176 C C . SER B 1 28 ? -7.75 -26.312 5.633 1 93 28 SER B C 1
ATOM 2178 O O . SER B 1 28 ? -6.711 -26.547 6.25 1 93 28 SER B O 1
ATOM 2180 N N . SER B 1 29 ? -8.664 -27.172 5.516 1 87.31 29 SER B N 1
ATOM 2181 C CA . SER B 1 29 ? -8.555 -28.484 6.148 1 87.31 29 SER B CA 1
ATOM 2182 C C . SER B 1 29 ? -7.512 -29.344 5.449 1 87.31 29 SER B C 1
ATOM 2184 O O . SER B 1 29 ? -6.867 -30.188 6.086 1 87.31 29 SER B O 1
ATOM 2186 N N . SER B 1 30 ? -7.297 -29.094 4.25 1 87.5 30 SER B N 1
ATOM 2187 C CA . SER B 1 30 ? -6.387 -29.922 3.469 1 87.5 30 SER B CA 1
ATOM 2188 C C . SER B 1 30 ? -4.941 -29.484 3.654 1 87.5 30 SER B C 1
ATOM 2190 O O . SER B 1 30 ? -4.012 -30.25 3.408 1 87.5 30 SER B O 1
ATOM 2192 N N . ALA B 1 31 ? -4.766 -28.312 4.125 1 89.44 31 ALA B N 1
ATOM 2193 C CA . ALA B 1 31 ? -3.414 -27.766 4.23 1 89.44 31 ALA B CA 1
ATOM 2194 C C . ALA B 1 31 ? -2.619 -28.484 5.324 1 89.44 31 ALA B C 1
ATOM 2196 O O . ALA B 1 31 ? -1.392 -28.375 5.367 1 89.44 31 ALA B O 1
ATOM 2197 N N . SER B 1 32 ? -3.275 -29.156 6.207 1 84.94 32 SER B N 1
ATOM 2198 C CA . SER B 1 32 ? -2.615 -29.859 7.297 1 84.94 32 SER B CA 1
ATOM 2199 C C . SER B 1 32 ? -1.998 -31.172 6.809 1 84.94 32 SER B C 1
ATOM 2201 O O . SER B 1 32 ? -1.155 -31.75 7.488 1 84.94 32 SER B O 1
ATOM 2203 N N . ASN B 1 33 ? -2.471 -31.578 5.684 1 88.81 33 ASN B N 1
ATOM 2204 C CA . ASN B 1 33 ? -1.913 -32.781 5.102 1 88.81 33 ASN B CA 1
ATOM 2205 C C . ASN B 1 33 ? -0.708 -32.5 4.215 1 88.81 33 ASN B C 1
ATOM 2207 O O . ASN B 1 33 ? -0.484 -31.328 3.838 1 88.81 33 ASN B O 1
ATOM 2211 N N . SER B 1 34 ? 0.021 -33.531 3.99 1 89.69 34 SER B N 1
ATOM 2212 C CA . SER B 1 34 ? 1.166 -33.344 3.105 1 89.69 34 SER B CA 1
ATOM 2213 C C . SER B 1 34 ? 0.724 -33.188 1.653 1 89.69 34 SER B C 1
ATOM 2215 O O . SER B 1 34 ? -0.149 -33.938 1.184 1 89.69 34 SER B O 1
ATOM 2217 N N . ALA B 1 35 ? 1.333 -32.25 1.023 1 96.38 35 ALA B N 1
ATOM 2218 C CA . ALA B 1 35 ? 1.053 -32.062 -0.399 1 96.38 35 ALA B CA 1
ATOM 2219 C C . ALA B 1 35 ? 1.577 -33.25 -1.217 1 96.38 35 ALA B C 1
ATOM 2221 O O . ALA B 1 35 ? 2.562 -33.875 -0.838 1 96.38 35 ALA B O 1
ATOM 2222 N N . SER B 1 36 ? 0.93 -33.562 -2.32 1 96.12 36 SER B N 1
ATOM 2223 C CA . SER B 1 36 ? 1.378 -34.594 -3.238 1 96.12 36 SER B CA 1
ATOM 2224 C C . SER B 1 36 ? 2.24 -34.031 -4.355 1 96.12 36 SER B C 1
ATOM 2226 O O . SER B 1 36 ? 2.111 -32.844 -4.699 1 96.12 36 SER B O 1
ATOM 2228 N N . ALA B 1 37 ? 3.098 -34.875 -4.824 1 98.12 37 ALA B N 1
ATOM 2229 C CA . ALA B 1 37 ? 3.92 -34.438 -5.953 1 98.12 37 ALA B CA 1
ATOM 2230 C C . ALA B 1 37 ? 3.074 -34.25 -7.211 1 98.12 37 ALA B C 1
ATOM 2232 O O . ALA B 1 37 ? 2.223 -35.094 -7.52 1 98.12 37 ALA B O 1
ATOM 2233 N N . LEU B 1 38 ? 3.256 -33.188 -7.863 1 98.19 38 LEU B N 1
ATOM 2234 C CA . LEU B 1 38 ? 2.564 -32.875 -9.109 1 98.19 38 LEU B CA 1
ATOM 2235 C C . LEU B 1 38 ? 3.549 -32.812 -10.273 1 98.19 38 LEU B C 1
ATOM 2237 O O . LEU B 1 38 ? 4.68 -32.344 -10.109 1 98.19 38 LEU B O 1
ATOM 2241 N N . LYS B 1 39 ? 3.105 -33.281 -11.445 1 97.94 39 LYS B N 1
ATOM 2242 C CA . LYS B 1 39 ? 3.857 -33.062 -12.68 1 97.94 39 LYS B CA 1
ATOM 2243 C C . LYS B 1 39 ? 3.688 -31.625 -13.172 1 97.94 39 LYS B C 1
ATOM 2245 O O . LYS B 1 39 ? 2.709 -30.969 -12.836 1 97.94 39 LYS B O 1
ATOM 2250 N N . PHE B 1 40 ? 4.652 -31.203 -13.898 1 97 40 PHE B N 1
ATOM 2251 C CA . PHE B 1 40 ? 4.555 -29.859 -14.43 1 97 40 PHE B CA 1
ATOM 2252 C C . PHE B 1 40 ? 3.285 -29.688 -15.266 1 97 40 PHE B C 1
ATOM 2254 O O . PHE B 1 40 ? 2.674 -28.625 -15.266 1 97 40 PHE B O 1
ATOM 2261 N N . SER B 1 41 ? 2.863 -30.75 -15.984 1 95.94 41 SER B N 1
ATOM 2262 C CA . SER B 1 41 ? 1.661 -30.719 -16.812 1 95.94 41 SER B CA 1
ATOM 2263 C C . SER B 1 41 ? 0.409 -30.531 -15.969 1 95.94 41 SER B C 1
ATOM 2265 O O . SER B 1 41 ? -0.647 -30.172 -16.484 1 95.94 41 SER B O 1
ATOM 2267 N N . ASP B 1 42 ? 0.469 -30.797 -14.648 1 95.81 42 ASP B N 1
ATOM 2268 C CA . ASP B 1 42 ? -0.648 -30.625 -13.727 1 95.81 42 ASP B CA 1
ATOM 2269 C C . ASP B 1 42 ? -0.804 -29.156 -13.336 1 95.81 42 ASP B C 1
ATOM 2271 O O . ASP B 1 42 ? -1.761 -28.781 -12.656 1 95.81 42 ASP B O 1
ATOM 2275 N N . LEU B 1 43 ? 0.096 -28.359 -13.758 1 96.62 43 LEU B N 1
ATOM 2276 C CA . LEU B 1 43 ? 0.14 -26.953 -13.391 1 96.62 43 LEU B CA 1
ATOM 2277 C C . LEU B 1 43 ? 0.013 -26.062 -14.625 1 96.62 43 LEU B C 1
ATOM 2279 O O . LEU B 1 43 ? 0.925 -25.297 -14.938 1 96.62 43 LEU B O 1
ATOM 2283 N N . PRO B 1 44 ? -1.097 -26.125 -15.281 1 94.62 44 PRO B N 1
ATOM 2284 C CA . PRO B 1 44 ? -1.233 -25.422 -16.562 1 94.62 44 PRO B CA 1
ATOM 2285 C C . PRO B 1 44 ? -1.174 -23.891 -16.406 1 94.62 44 PRO B C 1
ATOM 2287 O O . PRO B 1 44 ? -1.68 -23.359 -15.422 1 94.62 44 PRO B O 1
ATOM 2290 N N . PHE B 1 45 ? -0.624 -23.188 -17.328 1 96.38 45 PHE B N 1
ATOM 2291 C CA . PHE B 1 45 ? -0.558 -21.75 -17.438 1 96.38 45 PHE B CA 1
ATOM 2292 C C . PHE B 1 45 ? -1.604 -21.219 -18.406 1 96.38 45 PHE B C 1
ATOM 2294 O O . PHE B 1 45 ? -1.799 -21.797 -19.484 1 96.38 45 PHE B O 1
ATOM 2301 N N . PRO B 1 46 ? -2.309 -20.156 -18.016 1 95.88 46 PRO B N 1
ATOM 2302 C CA . PRO B 1 46 ? -3.338 -19.641 -18.922 1 95.88 46 PRO B CA 1
ATOM 2303 C C . PRO B 1 46 ? -2.77 -19.188 -20.266 1 95.88 46 PRO B C 1
ATOM 2305 O O . PRO B 1 46 ? -1.66 -18.641 -20.312 1 95.88 46 PRO B O 1
ATOM 2308 N N . THR B 1 47 ? -3.645 -19.266 -21.344 1 92.94 47 THR B N 1
ATOM 2309 C CA . THR B 1 47 ? -3.131 -19 -22.688 1 92.94 47 THR B CA 1
ATOM 2310 C C . THR B 1 47 ? -3.975 -17.938 -23.391 1 92.94 47 THR B C 1
ATOM 2312 O O . THR B 1 47 ? -3.963 -17.844 -24.609 1 92.94 47 THR B O 1
ATOM 2315 N N . SER B 1 48 ? -4.793 -17.219 -22.656 1 94.88 48 SER B N 1
ATOM 2316 C CA . SER B 1 48 ? -5.559 -16.141 -23.281 1 94.88 48 SER B CA 1
ATOM 2317 C C . SER B 1 48 ? -4.637 -15.133 -23.969 1 94.88 48 SER B C 1
ATOM 2319 O O . SER B 1 48 ? -3.469 -15 -23.594 1 94.88 48 SER B O 1
ATOM 2321 N N . PRO B 1 49 ? -5.152 -14.438 -24.969 1 96.38 49 PRO B N 1
ATOM 2322 C CA . PRO B 1 49 ? -4.344 -13.406 -25.625 1 96.38 49 PRO B CA 1
ATOM 2323 C C . PRO B 1 49 ? -3.801 -12.367 -24.641 1 96.38 49 PRO B C 1
ATOM 2325 O O . PRO B 1 49 ? -2.668 -11.906 -24.797 1 96.38 49 PRO B O 1
ATOM 2328 N N . LEU B 1 50 ? -4.59 -12 -23.688 1 97.69 50 LEU B N 1
ATOM 2329 C CA . LEU B 1 50 ? -4.164 -11.047 -22.656 1 97.69 50 LEU B CA 1
ATOM 2330 C C . LEU B 1 50 ? -2.943 -11.562 -21.906 1 97.69 50 LEU B C 1
ATOM 2332 O O . LEU B 1 50 ? -1.945 -10.852 -21.781 1 97.69 50 LEU B O 1
ATOM 2336 N N . VAL B 1 51 ? -3.004 -12.758 -21.422 1 97.81 51 VAL B N 1
ATOM 2337 C CA . VAL B 1 51 ? -1.908 -13.344 -20.656 1 97.81 51 VAL B CA 1
ATOM 2338 C C . VAL B 1 51 ? -0.678 -13.492 -21.547 1 97.81 51 VAL B C 1
ATOM 2340 O O . VAL B 1 51 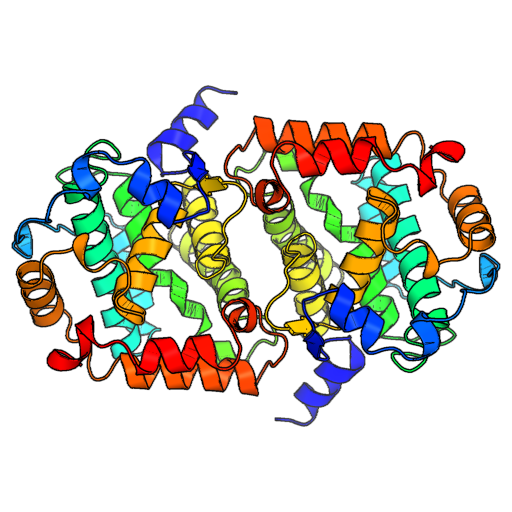? 0.446 -13.219 -21.125 1 97.81 51 VAL B O 1
ATOM 2343 N N . LYS B 1 52 ? -0.899 -13.93 -22.766 1 97.62 52 LYS B N 1
ATOM 2344 C CA . LYS B 1 52 ? 0.217 -14.086 -23.703 1 97.62 52 LYS B CA 1
ATOM 2345 C C . LYS B 1 52 ? 0.942 -12.766 -23.922 1 97.62 52 LYS B C 1
ATOM 2347 O O . LYS B 1 52 ? 2.174 -12.719 -23.922 1 97.62 52 LYS B O 1
ATOM 2352 N N . SER B 1 53 ? 0.181 -11.758 -24.125 1 98.44 53 SER B N 1
ATOM 2353 C CA . SER B 1 53 ? 0.751 -10.43 -24.344 1 98.44 53 SER B CA 1
ATOM 2354 C C . SER B 1 53 ? 1.548 -9.969 -23.125 1 98.44 53 SER B C 1
ATOM 2356 O O . SER B 1 53 ? 2.67 -9.477 -23.266 1 98.44 53 SER B O 1
ATOM 2358 N N . VAL B 1 54 ? 1.012 -10.102 -21.969 1 98.75 54 VAL B N 1
ATOM 2359 C CA . VAL B 1 54 ? 1.657 -9.656 -20.734 1 98.75 54 VAL B CA 1
ATOM 2360 C C . VAL B 1 54 ? 2.873 -10.531 -20.438 1 98.75 54 VAL B C 1
ATOM 2362 O O . VAL B 1 54 ? 3.885 -10.047 -19.922 1 98.75 54 VAL B O 1
ATOM 2365 N N . GLN B 1 55 ? 2.748 -11.805 -20.734 1 98.69 55 GLN B N 1
ATOM 2366 C CA . GLN B 1 55 ? 3.891 -12.695 -20.547 1 98.69 55 GLN B CA 1
ATOM 2367 C C . GLN B 1 55 ? 5.062 -12.266 -21.422 1 98.69 55 GLN B C 1
ATOM 2369 O O . GLN B 1 55 ? 6.215 -12.281 -20.984 1 98.69 55 GLN B O 1
ATOM 2374 N N . GLU B 1 56 ? 4.797 -11.961 -22.656 1 98.56 56 GLU B N 1
ATOM 2375 C CA . GLU B 1 56 ? 5.836 -11.484 -23.562 1 98.56 56 GLU B CA 1
ATOM 2376 C C . GLU B 1 56 ? 6.461 -10.188 -23.047 1 98.56 56 GLU B C 1
ATOM 2378 O O . GLU B 1 56 ? 7.68 -10.016 -23.094 1 98.56 56 GLU B O 1
ATOM 2383 N N . TYR B 1 57 ? 5.625 -9.273 -22.625 1 98.69 57 TYR B N 1
ATOM 2384 C CA . TYR B 1 57 ? 6.117 -8.039 -22.031 1 98.69 57 TYR B CA 1
ATOM 2385 C C . TYR B 1 57 ? 7.035 -8.328 -20.859 1 98.69 57 TYR B C 1
ATOM 2387 O O . TYR B 1 57 ? 8.141 -7.785 -20.766 1 98.69 57 TYR B O 1
ATOM 2395 N N . ALA B 1 58 ? 6.598 -9.125 -19.859 1 98.69 58 ALA B N 1
ATOM 2396 C CA . ALA B 1 58 ? 7.383 -9.461 -18.672 1 98.69 58 ALA B CA 1
ATOM 2397 C C . ALA B 1 58 ? 8.711 -10.109 -19.062 1 98.69 58 ALA B C 1
ATOM 2399 O O . ALA B 1 58 ? 9.758 -9.773 -18.5 1 98.69 58 ALA B O 1
ATOM 2400 N N . ARG B 1 59 ? 8.633 -11.016 -20.031 1 98.56 59 ARG B N 1
ATOM 2401 C CA . ARG B 1 59 ? 9.836 -11.703 -20.484 1 98.56 59 ARG B CA 1
ATOM 2402 C C . ARG B 1 59 ? 10.852 -10.711 -21.047 1 98.56 59 ARG B C 1
ATOM 2404 O O . ARG B 1 59 ? 12.055 -10.867 -20.828 1 98.56 59 ARG B O 1
ATOM 2411 N N . THR B 1 60 ? 10.391 -9.703 -21.719 1 98.31 60 THR B N 1
ATOM 2412 C CA . THR B 1 60 ? 11.25 -8.711 -22.359 1 98.31 60 THR B CA 1
ATOM 2413 C C . THR B 1 60 ? 11.82 -7.746 -21.312 1 98.31 60 THR B C 1
ATOM 2415 O O . THR B 1 60 ? 12.984 -7.352 -21.391 1 98.31 60 THR B O 1
ATOM 2418 N N . GLU B 1 61 ? 11.062 -7.371 -20.359 1 98.31 61 GLU B N 1
ATOM 2419 C CA . GLU B 1 61 ? 11.422 -6.285 -19.453 1 98.31 61 GLU B CA 1
ATOM 2420 C C . GLU B 1 61 ? 12.188 -6.805 -18.234 1 98.31 61 GLU B C 1
ATOM 2422 O O . GLU B 1 61 ? 13.078 -6.125 -17.719 1 98.31 61 GLU B O 1
ATOM 2427 N N . LEU B 1 62 ? 11.836 -7.957 -17.734 1 98.56 62 LEU B N 1
ATOM 2428 C CA . LEU B 1 62 ? 12.43 -8.477 -16.5 1 98.56 62 LEU B CA 1
ATOM 2429 C C . LEU B 1 62 ? 13.766 -9.156 -16.797 1 98.56 62 LEU B C 1
ATOM 2431 O O . LEU B 1 62 ? 13.922 -9.82 -17.828 1 98.56 62 LEU B O 1
ATOM 2435 N N . PRO B 1 63 ? 14.773 -8.953 -15.867 1 98.06 63 PRO B N 1
ATOM 2436 C CA . PRO B 1 63 ? 15.906 -9.867 -15.953 1 98.06 63 PRO B CA 1
ATOM 2437 C C . PRO B 1 63 ? 15.484 -11.336 -15.953 1 98.06 63 PRO B C 1
ATOM 2439 O O . PRO B 1 63 ? 14.453 -11.688 -15.359 1 98.06 63 PRO B O 1
ATOM 2442 N N . GLN B 1 64 ? 16.281 -12.211 -16.547 1 98.44 64 GLN B N 1
ATOM 2443 C CA . GLN B 1 64 ? 15.922 -13.617 -16.703 1 98.44 64 GLN B CA 1
ATOM 2444 C C . GLN B 1 64 ? 15.617 -14.266 -15.359 1 98.44 64 GLN B C 1
ATOM 2446 O O . GLN B 1 64 ? 14.672 -15.047 -15.234 1 98.44 64 GLN B O 1
ATOM 2451 N N . GLU B 1 65 ? 16.453 -14.008 -14.328 1 98.5 65 GLU B N 1
ATOM 2452 C CA . GLU B 1 65 ? 16.25 -14.57 -13 1 98.5 65 GLU B CA 1
ATOM 2453 C C . GLU B 1 65 ? 14.891 -14.18 -12.438 1 98.5 65 GLU B C 1
ATOM 2455 O O . GLU B 1 65 ? 14.195 -15.008 -11.844 1 98.5 65 GLU B O 1
ATOM 2460 N N . THR B 1 66 ? 14.531 -12.906 -12.641 1 98.75 66 THR B N 1
ATOM 2461 C CA . THR B 1 66 ? 13.266 -12.398 -12.117 1 98.75 66 THR B CA 1
ATOM 2462 C C . THR B 1 66 ? 12.086 -12.977 -12.898 1 98.75 66 THR B C 1
ATOM 2464 O O . THR B 1 66 ? 11.047 -13.281 -12.312 1 98.75 66 THR B O 1
ATOM 2467 N N . PHE B 1 67 ? 12.242 -13.078 -14.234 1 98.88 67 PHE B N 1
ATOM 2468 C CA . PHE B 1 67 ? 11.18 -13.68 -15.031 1 98.88 67 PHE B CA 1
ATOM 2469 C C . PHE B 1 67 ? 10.938 -15.125 -14.602 1 98.88 67 PHE B C 1
ATOM 2471 O O . PHE B 1 67 ? 9.789 -15.547 -14.445 1 98.88 67 PHE B O 1
ATOM 2478 N N . HIS B 1 68 ? 11.977 -15.875 -14.414 1 98.94 68 HIS B N 1
ATOM 2479 C CA . HIS B 1 68 ? 11.844 -17.25 -13.938 1 98.94 68 HIS B CA 1
ATOM 2480 C C . HIS B 1 68 ? 11.133 -17.297 -12.586 1 98.94 68 HIS B C 1
ATOM 2482 O O . HIS B 1 68 ? 10.297 -18.156 -12.344 1 98.94 68 HIS B O 1
ATOM 2488 N N . HIS B 1 69 ? 11.516 -16.391 -11.695 1 98.94 69 HIS B N 1
ATOM 2489 C CA . HIS B 1 69 ? 10.844 -16.281 -10.406 1 98.94 69 HIS B CA 1
ATOM 2490 C C . HIS B 1 69 ? 9.352 -16.062 -10.578 1 98.94 69 HIS B C 1
ATOM 2492 O O . HIS B 1 69 ? 8.539 -16.719 -9.922 1 98.94 69 HIS B O 1
ATOM 2498 N N . SER B 1 70 ? 8.984 -15.133 -11.469 1 98.94 70 SER B N 1
ATOM 2499 C CA . SER B 1 70 ? 7.574 -14.867 -11.727 1 98.94 70 SER B CA 1
ATOM 2500 C C . SER B 1 70 ? 6.844 -16.125 -12.156 1 98.94 70 SER B C 1
ATOM 2502 O O . SER B 1 70 ? 5.723 -16.391 -11.719 1 98.94 70 SER B O 1
ATOM 2504 N N . MET B 1 71 ? 7.48 -16.891 -13.008 1 98.88 71 MET B N 1
ATOM 2505 C CA . MET B 1 71 ? 6.879 -18.141 -13.492 1 98.88 71 MET B CA 1
ATOM 2506 C C . MET B 1 71 ? 6.793 -19.172 -12.375 1 98.88 71 MET B C 1
ATOM 2508 O O . MET B 1 71 ? 5.777 -19.859 -12.234 1 98.88 71 MET B O 1
ATOM 2512 N N . ARG B 1 72 ? 7.836 -19.281 -11.594 1 98.94 72 ARG B N 1
ATOM 2513 C CA . ARG B 1 72 ? 7.785 -20.203 -10.461 1 98.94 72 ARG B CA 1
ATOM 2514 C C . ARG B 1 72 ? 6.676 -19.812 -9.492 1 98.94 72 ARG B C 1
ATOM 2516 O O . ARG B 1 72 ? 5.949 -20.688 -8.992 1 98.94 72 ARG B O 1
ATOM 2523 N N . VAL B 1 73 ? 6.57 -18.516 -9.188 1 98.94 73 VAL B N 1
ATOM 2524 C CA . VAL B 1 73 ? 5.512 -18.031 -8.305 1 98.94 73 VAL B CA 1
ATOM 2525 C C . VAL B 1 73 ? 4.156 -18.5 -8.82 1 98.94 73 VAL B C 1
ATOM 2527 O O . VAL B 1 73 ? 3.326 -19 -8.055 1 98.94 73 VAL B O 1
ATOM 2530 N N . TYR B 1 74 ? 3.963 -18.359 -10.109 1 98.81 74 TYR B N 1
ATOM 2531 C CA . TYR B 1 74 ? 2.688 -18.812 -10.656 1 98.81 74 TYR B CA 1
ATOM 2532 C C . TYR B 1 74 ? 2.484 -20.312 -10.406 1 98.81 74 TYR B C 1
ATOM 2534 O O . TYR B 1 74 ? 1.452 -20.719 -9.875 1 98.81 74 TYR B O 1
ATOM 2542 N N . HIS B 1 75 ? 3.395 -21.109 -10.797 1 98.75 75 HIS B N 1
ATOM 2543 C CA . HIS B 1 75 ? 3.211 -22.562 -10.734 1 98.75 75 HIS B CA 1
ATOM 2544 C C . HIS B 1 75 ? 3.121 -23.047 -9.289 1 98.75 75 HIS B C 1
ATOM 2546 O O . HIS B 1 75 ? 2.332 -23.938 -8.984 1 98.75 75 HIS B O 1
ATOM 2552 N N . TYR B 1 76 ? 3.938 -22.5 -8.383 1 98.88 76 TYR B N 1
ATOM 2553 C CA . TYR B 1 76 ? 3.799 -22.828 -6.969 1 98.88 76 TYR B CA 1
ATOM 2554 C C . TYR B 1 76 ? 2.422 -22.438 -6.449 1 98.88 76 TYR B C 1
ATOM 2556 O O . TYR B 1 76 ? 1.829 -23.156 -5.641 1 98.88 76 TYR B O 1
ATOM 2564 N N . GLY B 1 77 ? 1.946 -21.25 -6.891 1 98.62 77 GLY B N 1
ATOM 2565 C CA . GLY B 1 77 ? 0.6 -20.859 -6.508 1 98.62 77 GLY B CA 1
ATOM 2566 C C . GLY B 1 77 ? -0.46 -21.844 -6.957 1 98.62 77 GLY B C 1
ATOM 2567 O O . GLY B 1 77 ? -1.388 -22.156 -6.203 1 98.62 77 GLY B O 1
ATOM 2568 N N . VAL B 1 78 ? -0.362 -22.344 -8.156 1 98.06 78 VAL B N 1
ATOM 2569 C CA . VAL B 1 78 ? -1.311 -23.328 -8.656 1 98.06 78 VAL B CA 1
ATOM 2570 C C . VAL B 1 78 ? -1.206 -24.609 -7.832 1 98.06 78 VAL B C 1
ATOM 2572 O O . VAL B 1 78 ? -2.223 -25.219 -7.492 1 98.06 78 VAL B O 1
ATOM 2575 N N . ALA B 1 79 ? -0.009 -25.031 -7.504 1 98.44 79 ALA B N 1
ATOM 2576 C CA . ALA B 1 79 ? 0.174 -26.203 -6.641 1 98.44 79 ALA B CA 1
ATOM 2577 C C . ALA B 1 79 ? -0.492 -26 -5.285 1 98.44 79 ALA B C 1
ATOM 2579 O O . ALA B 1 79 ? -1.138 -26.906 -4.758 1 98.44 79 ALA B O 1
ATOM 2580 N N . ILE B 1 80 ? -0.312 -24.844 -4.73 1 98.25 80 ILE B N 1
ATOM 2581 C CA . ILE B 1 80 ? -0.92 -24.5 -3.449 1 98.25 80 ILE B CA 1
ATOM 2582 C C . ILE B 1 80 ? -2.441 -24.547 -3.57 1 98.25 80 ILE B C 1
ATOM 2584 O O . ILE B 1 80 ? -3.127 -25.047 -2.68 1 98.25 80 ILE B O 1
ATOM 2588 N N . LEU B 1 81 ? -2.98 -24.031 -4.699 1 97.25 81 LEU B N 1
ATOM 2589 C CA . LEU B 1 81 ? -4.418 -24.094 -4.941 1 97.25 81 LEU B CA 1
ATOM 2590 C C . LEU B 1 81 ? -4.906 -25.531 -4.938 1 97.25 81 LEU B C 1
ATOM 2592 O O . LEU B 1 81 ? -5.898 -25.859 -4.277 1 97.25 81 LEU B O 1
ATOM 2596 N N . ILE B 1 82 ? -4.227 -26.391 -5.664 1 96.81 82 ILE B N 1
ATOM 2597 C CA . ILE B 1 82 ? -4.621 -27.781 -5.812 1 96.81 82 ILE B CA 1
ATOM 2598 C C . ILE B 1 82 ? -4.613 -28.469 -4.445 1 96.81 82 ILE B C 1
ATOM 2600 O O . ILE B 1 82 ? -5.531 -29.219 -4.121 1 96.81 82 ILE B O 1
ATOM 2604 N N . HIS B 1 83 ? -3.689 -28.156 -3.639 1 97.44 83 HIS B N 1
ATOM 2605 C CA . HIS B 1 83 ? -3.494 -28.828 -2.363 1 97.44 83 HIS B CA 1
ATOM 2606 C C . HIS B 1 83 ? -4.355 -28.219 -1.27 1 97.44 83 HIS B C 1
ATOM 2608 O O . HIS B 1 83 ? -5.117 -28.922 -0.598 1 97.44 83 HIS B O 1
ATOM 2614 N N . ALA B 1 84 ? -4.289 -26.938 -1.087 1 97.31 84 ALA B N 1
ATOM 2615 C CA . ALA B 1 84 ? -4.812 -26.297 0.114 1 97.31 84 ALA B CA 1
ATOM 2616 C C . ALA B 1 84 ? -6.168 -25.641 -0.16 1 97.31 84 ALA B C 1
ATOM 2618 O O . ALA B 1 84 ? -6.996 -25.516 0.745 1 97.31 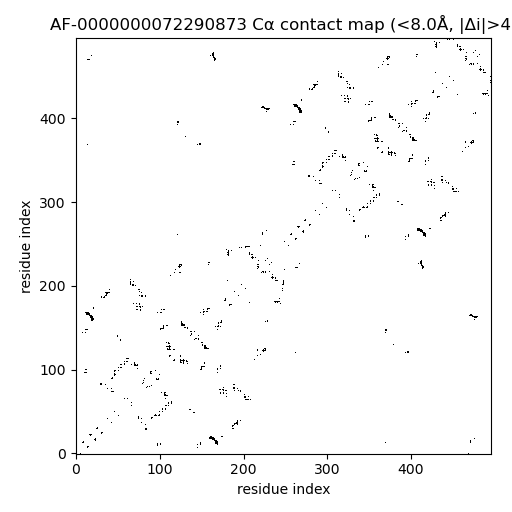84 ALA B O 1
ATOM 2619 N N . PHE B 1 85 ? -6.395 -25.203 -1.396 1 96.56 85 PHE B N 1
ATOM 2620 C CA . PHE B 1 85 ? -7.609 -24.453 -1.684 1 96.56 85 PHE B CA 1
ATOM 2621 C C . PHE B 1 85 ? -8.273 -24.953 -2.959 1 96.56 85 PHE B C 1
ATOM 2623 O O . PHE B 1 85 ? -8.57 -24.172 -3.865 1 96.56 85 PHE B O 1
ATOM 2630 N N . PRO B 1 86 ? -8.648 -26.219 -3.041 1 93.5 86 PRO B N 1
ATOM 2631 C CA . PRO B 1 86 ? -9.141 -26.812 -4.285 1 93.5 86 PRO B CA 1
ATOM 2632 C C . PRO B 1 86 ? -10.484 -26.219 -4.727 1 93.5 86 PRO B C 1
ATOM 2634 O O . PRO B 1 86 ? -10.859 -26.344 -5.895 1 93.5 86 PRO B O 1
ATOM 2637 N N . ASN B 1 87 ? -11.203 -25.547 -3.832 1 92.94 87 ASN B N 1
ATOM 2638 C CA . ASN B 1 87 ? -12.539 -25.062 -4.148 1 92.94 87 ASN B CA 1
ATOM 2639 C C . ASN B 1 87 ? -12.516 -23.625 -4.648 1 92.94 87 ASN B C 1
ATOM 2641 O O . ASN B 1 87 ? -13.555 -23.062 -4.992 1 92.94 87 ASN B O 1
ATOM 2645 N N . TRP B 1 88 ? -11.344 -23 -4.703 1 94.25 88 TRP B N 1
ATOM 2646 C CA . TRP B 1 88 ? -11.273 -21.609 -5.133 1 94.25 88 TRP B CA 1
ATOM 2647 C C . TRP B 1 88 ? -11.531 -21.484 -6.629 1 94.25 88 TRP B C 1
ATOM 2649 O O . TRP B 1 88 ? -12.117 -20.5 -7.09 1 94.25 88 TRP B O 1
ATOM 2659 N N . THR B 1 89 ? -11.055 -22.406 -7.363 1 93.62 89 THR B N 1
ATOM 2660 C CA . THR B 1 89 ? -11.211 -22.375 -8.812 1 93.62 89 THR B CA 1
ATOM 2661 C C . THR B 1 89 ? -10.914 -23.75 -9.414 1 93.62 89 THR B C 1
ATOM 2663 O O . THR B 1 89 ? -10.258 -24.578 -8.781 1 93.62 89 THR B O 1
ATOM 2666 N N . SER B 1 90 ? -11.422 -23.953 -10.609 1 91.75 90 SER B N 1
ATOM 2667 C CA . SER B 1 90 ? -11.031 -25.125 -11.375 1 91.75 90 SER B CA 1
ATOM 2668 C C . SER B 1 90 ? -9.703 -24.906 -12.078 1 91.75 90 SER B C 1
ATOM 2670 O O . SER B 1 90 ? -9.516 -23.922 -12.781 1 91.75 90 SER B O 1
ATOM 2672 N N . ILE B 1 91 ? -8.773 -25.828 -11.891 1 91.06 91 ILE B N 1
ATOM 2673 C CA . ILE B 1 91 ? -7.422 -25.703 -12.43 1 91.06 91 ILE B CA 1
ATOM 2674 C C . ILE B 1 91 ? -7.43 -26.031 -13.922 1 91.06 91 ILE B C 1
ATOM 2676 O O . ILE B 1 91 ? -6.645 -25.469 -14.688 1 91.06 91 ILE B O 1
ATOM 2680 N N . ASP B 1 92 ? -8.258 -26.828 -14.359 1 77.81 92 ASP B N 1
ATOM 2681 C CA . ASP B 1 92 ? -8.32 -27.297 -15.742 1 77.81 92 ASP B CA 1
ATOM 2682 C C . ASP B 1 92 ? -9.109 -26.328 -16.609 1 77.81 92 ASP B C 1
ATOM 2684 O O . ASP B 1 92 ? -9.211 -26.516 -17.828 1 77.81 92 ASP B O 1
ATOM 2688 N N . ALA B 1 93 ? -9.445 -25.438 -16.016 1 65.56 93 ALA B N 1
ATOM 2689 C CA . ALA B 1 93 ? -10.328 -24.578 -16.781 1 65.56 93 ALA B CA 1
ATOM 2690 C C . ALA B 1 93 ? -9.523 -23.547 -17.578 1 65.56 93 ALA B C 1
ATOM 2692 O O . ALA B 1 93 ? -8.922 -22.641 -16.984 1 65.56 93 ALA B O 1
ATOM 2693 N N . ALA B 1 94 ? -9.312 -23.906 -18.781 1 65.94 94 ALA B N 1
ATOM 2694 C CA . ALA B 1 94 ? -8.602 -23.016 -19.703 1 65.94 94 ALA B CA 1
ATOM 2695 C C . ALA B 1 94 ? -9.125 -21.594 -19.578 1 65.94 94 ALA B C 1
ATOM 2697 O O . ALA B 1 94 ? -8.414 -20.625 -19.906 1 65.94 94 ALA B O 1
ATOM 2698 N N . SER B 1 95 ? -10.203 -21.578 -18.922 1 73.19 95 SER B N 1
ATOM 2699 C CA . SER B 1 95 ? -10.859 -20.281 -18.984 1 73.19 95 SER B CA 1
ATOM 2700 C C . SER B 1 95 ? -11.062 -19.703 -17.594 1 73.19 95 SER B C 1
ATOM 2702 O O . SER B 1 95 ? -11.875 -18.797 -17.406 1 73.19 95 SER B O 1
ATOM 2704 N N . SER B 1 96 ? -10.312 -20.109 -16.75 1 89.88 96 SER B N 1
ATOM 2705 C CA . SER B 1 96 ? -10.492 -19.547 -15.414 1 89.88 96 SER B CA 1
ATOM 2706 C C . SER B 1 96 ? -10 -18.109 -15.352 1 89.88 96 SER B C 1
ATOM 2708 O O . SER B 1 96 ? -8.805 -17.844 -15.5 1 89.88 96 SER B O 1
ATOM 2710 N N . LYS B 1 97 ? -10.938 -17.188 -15.047 1 94.56 97 LYS B N 1
ATOM 2711 C CA . LYS B 1 97 ? -10.594 -15.773 -14.906 1 94.56 97 LYS B CA 1
ATOM 2712 C C . LYS B 1 97 ? -9.75 -15.531 -13.656 1 94.56 97 LYS B C 1
ATOM 2714 O O . LYS B 1 97 ? -8.914 -14.625 -13.625 1 94.56 97 LYS B O 1
ATOM 2719 N N . PHE B 1 98 ? -9.977 -16.422 -12.695 1 96.38 98 PHE B N 1
ATOM 2720 C CA . PHE B 1 98 ? -9.133 -16.359 -11.508 1 96.38 98 PHE B CA 1
ATOM 2721 C C . PHE B 1 98 ? -7.684 -16.672 -11.852 1 96.38 98 PHE B C 1
ATOM 2723 O O . PHE B 1 98 ? -6.777 -15.914 -11.484 1 96.38 98 PHE B O 1
ATOM 2730 N N . LEU B 1 99 ? -7.461 -17.734 -12.555 1 97.38 99 LEU B N 1
ATOM 2731 C CA . LEU B 1 99 ? -6.102 -18.125 -12.914 1 97.38 99 LEU B CA 1
ATOM 2732 C C . LEU B 1 99 ? -5.48 -17.109 -13.867 1 97.38 99 LEU B C 1
ATOM 2734 O O . LEU B 1 99 ? -4.27 -16.875 -13.812 1 97.38 99 LEU B O 1
ATOM 2738 N N . GLU B 1 100 ? -6.273 -16.594 -14.758 1 97.5 100 GLU B N 1
ATOM 2739 C CA . GLU B 1 100 ? -5.785 -15.523 -15.625 1 97.5 100 GLU B CA 1
ATOM 2740 C C . GLU B 1 100 ? -5.293 -14.336 -14.805 1 97.5 100 GLU B C 1
ATOM 2742 O O . GLU B 1 100 ? -4.188 -13.836 -15.031 1 97.5 100 GLU B O 1
ATOM 2747 N N . SER B 1 101 ? -6.125 -13.836 -13.844 1 98.25 101 SER B N 1
ATOM 2748 C CA . SER B 1 101 ? -5.738 -12.734 -12.977 1 98.25 101 SER B CA 1
ATOM 2749 C C . SER B 1 101 ? -4.484 -13.07 -12.18 1 98.25 101 SER B C 1
ATOM 2751 O O . SER B 1 101 ? -3.602 -12.227 -12.008 1 98.25 101 SER B O 1
ATOM 2753 N N . TYR B 1 102 ? -4.445 -14.273 -11.719 1 98.44 102 TYR B N 1
ATOM 2754 C CA . TYR B 1 102 ? -3.299 -14.711 -10.93 1 98.44 102 TYR B CA 1
ATOM 2755 C C . TYR B 1 102 ? -2.029 -14.711 -11.773 1 98.44 102 TYR B C 1
ATOM 2757 O O . TYR B 1 102 ? -0.976 -14.258 -11.32 1 98.44 102 TYR B O 1
ATOM 2765 N N . ALA B 1 103 ? -2.137 -15.203 -12.938 1 98.56 103 ALA B N 1
ATOM 2766 C CA . ALA B 1 103 ? -0.992 -15.211 -13.844 1 98.56 103 ALA B CA 1
ATOM 2767 C C . ALA B 1 103 ? -0.492 -13.797 -14.117 1 98.56 103 ALA B C 1
ATOM 2769 O O . ALA B 1 103 ? 0.714 -13.539 -14.078 1 98.56 103 ALA B O 1
ATOM 2770 N N . LEU B 1 104 ? -1.402 -12.914 -14.414 1 98.88 104 LEU B N 1
ATOM 2771 C CA . LEU B 1 104 ? -1.038 -11.523 -14.664 1 98.88 104 LEU B CA 1
ATOM 2772 C C . LEU B 1 104 ? -0.311 -10.922 -13.469 1 98.88 104 LEU B C 1
ATOM 2774 O O . LEU B 1 104 ? 0.691 -10.227 -13.625 1 98.88 104 LEU B O 1
ATOM 2778 N N . THR B 1 105 ? -0.774 -11.188 -12.242 1 98.94 105 THR B N 1
ATOM 2779 C CA . THR B 1 105 ? -0.163 -10.664 -11.023 1 98.94 105 THR B CA 1
ATOM 2780 C C . THR B 1 105 ? 1.229 -11.258 -10.82 1 98.94 105 THR B C 1
ATOM 2782 O O . THR B 1 105 ? 2.178 -10.531 -10.508 1 98.94 105 THR B O 1
ATOM 2785 N N . ALA B 1 106 ? 1.34 -12.547 -10.984 1 98.88 106 ALA B N 1
ATOM 2786 C CA . ALA B 1 106 ? 2.633 -13.211 -10.828 1 98.88 106 ALA B CA 1
ATOM 2787 C C . ALA B 1 106 ? 3.654 -12.656 -11.82 1 98.88 106 ALA B C 1
ATOM 2789 O O . ALA B 1 106 ? 4.805 -12.398 -11.453 1 98.88 106 ALA B O 1
ATOM 2790 N N . LEU B 1 107 ? 3.229 -12.438 -13.008 1 98.94 107 LEU B N 1
ATOM 2791 C CA . LEU B 1 107 ? 4.117 -11.984 -14.078 1 98.94 107 LEU B CA 1
ATOM 2792 C C . LEU B 1 107 ? 4.605 -10.562 -13.82 1 98.94 107 LEU B C 1
ATOM 2794 O O . LEU B 1 107 ? 5.742 -10.227 -14.148 1 98.94 107 LEU B O 1
ATOM 2798 N N . LEU B 1 108 ? 3.775 -9.75 -13.141 1 98.94 108 LEU B N 1
ATOM 2799 C CA . LEU B 1 108 ? 4.07 -8.32 -13.141 1 98.94 108 LEU B CA 1
ATOM 2800 C C . LEU B 1 108 ? 4.453 -7.848 -11.742 1 98.94 108 LEU B C 1
ATOM 2802 O O . LEU B 1 108 ? 4.902 -6.711 -11.57 1 98.94 108 LEU B O 1
ATOM 2806 N N . HIS B 1 109 ? 4.352 -8.68 -10.711 1 98.94 109 HIS B N 1
ATOM 2807 C CA . HIS B 1 109 ? 4.422 -8.18 -9.344 1 98.94 109 HIS B CA 1
ATOM 2808 C C . HIS B 1 109 ? 5.781 -7.547 -9.055 1 98.94 109 HIS B C 1
ATOM 2810 O O . HIS B 1 109 ? 5.887 -6.648 -8.219 1 98.94 109 HIS B O 1
ATOM 2816 N N . ASP B 1 110 ? 6.812 -7.953 -9.758 1 98.81 110 ASP B N 1
ATOM 2817 C CA . ASP B 1 110 ? 8.156 -7.449 -9.484 1 98.81 110 ASP B CA 1
ATOM 2818 C C . ASP B 1 110 ? 8.633 -6.52 -10.594 1 98.81 110 ASP B C 1
ATOM 2820 O O . ASP B 1 110 ? 9.828 -6.258 -10.719 1 98.81 110 ASP B O 1
ATOM 2824 N N . ILE B 1 111 ? 7.742 -5.988 -11.414 1 98.75 111 ILE B N 1
ATOM 2825 C CA . ILE B 1 111 ? 8.125 -5.156 -12.547 1 98.75 111 ILE B CA 1
ATOM 2826 C C . ILE B 1 111 ? 8.836 -3.9 -12.055 1 98.75 111 ILE B C 1
ATOM 2828 O O . ILE B 1 111 ? 9.695 -3.354 -12.75 1 98.75 111 ILE B O 1
ATOM 2832 N N . GLY B 1 112 ? 8.57 -3.463 -10.867 1 98.38 112 GLY B N 1
ATOM 2833 C CA . GLY B 1 112 ? 9.203 -2.285 -10.289 1 98.38 112 GLY B CA 1
ATOM 2834 C C . GLY B 1 112 ? 10.656 -2.51 -9.922 1 98.38 112 GLY B C 1
ATOM 2835 O O . GLY B 1 112 ? 11.391 -1.555 -9.656 1 98.38 112 GLY B O 1
ATOM 2836 N N . THR B 1 113 ? 11.102 -3.74 -9.914 1 98.12 113 THR B N 1
ATOM 2837 C CA . THR B 1 113 ? 12.469 -4.047 -9.508 1 98.12 113 THR B CA 1
ATOM 2838 C C . THR B 1 113 ? 13.43 -3.939 -10.695 1 98.12 113 THR B C 1
ATOM 2840 O O . THR B 1 113 ? 14.648 -4.016 -10.531 1 98.12 113 THR B O 1
ATOM 2843 N N . VAL B 1 114 ? 12.867 -3.836 -11.891 1 97.5 114 VAL B N 1
ATOM 2844 C CA . VAL B 1 114 ? 13.742 -3.66 -13.055 1 97.5 114 VAL B CA 1
ATOM 2845 C C . VAL B 1 114 ? 14.688 -2.484 -12.82 1 97.5 114 VAL B C 1
ATOM 2847 O O . VAL B 1 114 ? 14.258 -1.416 -12.367 1 97.5 114 VAL B O 1
ATOM 2850 N N . PRO B 1 115 ? 15.953 -2.576 -13.094 1 93.44 115 PRO B N 1
ATOM 2851 C CA . PRO B 1 115 ? 16.953 -1.576 -12.719 1 93.44 115 PRO B CA 1
ATOM 2852 C C . PRO B 1 115 ? 16.578 -0.167 -13.172 1 93.44 115 PRO B C 1
ATOM 2854 O O . PRO B 1 115 ? 16.703 0.787 -12.398 1 93.44 115 PRO B O 1
ATOM 2857 N N . ARG B 1 116 ? 16.125 0.022 -14.352 1 94.25 116 ARG B N 1
ATOM 2858 C CA . ARG B 1 116 ? 15.727 1.347 -14.812 1 94.25 116 ARG B CA 1
ATOM 2859 C C . ARG B 1 116 ? 14.602 1.913 -13.961 1 94.25 116 ARG B C 1
ATOM 2861 O O . ARG B 1 116 ? 14.586 3.109 -13.656 1 94.25 116 ARG B O 1
ATOM 2868 N N . HIS B 1 117 ? 13.656 1.078 -13.539 1 94.19 117 HIS B N 1
ATOM 2869 C CA . HIS B 1 117 ? 12.531 1.542 -12.734 1 94.19 117 HIS B CA 1
ATOM 2870 C C . HIS B 1 117 ? 12.977 1.854 -11.305 1 94.19 117 HIS B C 1
ATOM 2872 O O . HIS B 1 117 ? 12.461 2.789 -10.688 1 94.19 117 HIS B O 1
ATOM 2878 N N . LEU B 1 118 ? 13.922 1.073 -10.781 1 91.06 118 LEU B N 1
ATOM 2879 C CA . LEU B 1 118 ? 14.438 1.307 -9.438 1 91.06 118 LEU B CA 1
ATOM 2880 C C . LEU B 1 118 ? 15.078 2.688 -9.336 1 91.06 118 LEU B C 1
ATOM 2882 O O . LEU B 1 118 ? 14.969 3.35 -8.297 1 91.06 118 LEU B O 1
ATOM 2886 N N . GLN B 1 119 ? 15.648 3.107 -10.406 1 90.06 119 GLN B N 1
ATOM 2887 C CA . GLN B 1 119 ? 16.422 4.348 -10.391 1 90.06 119 GLN B CA 1
ATOM 2888 C C . GLN B 1 119 ? 15.539 5.543 -10.75 1 90.06 119 GLN B C 1
ATOM 2890 O O . GLN B 1 119 ? 15.789 6.66 -10.305 1 90.06 119 GLN B O 1
ATOM 2895 N N . GLU B 1 120 ? 14.539 5.316 -11.469 1 90.81 120 GLU B N 1
ATOM 2896 C CA . GLU B 1 120 ? 13.766 6.387 -12.086 1 90.81 120 GLU B CA 1
ATOM 2897 C C . GLU B 1 120 ? 12.789 7.004 -11.078 1 90.81 120 GLU B C 1
ATOM 2899 O O . GLU B 1 120 ? 12.328 8.133 -11.266 1 90.81 120 GLU B O 1
ATOM 2904 N N . THR B 1 121 ? 12.5 6.277 -10.055 1 95.25 121 THR B N 1
ATOM 2905 C CA . THR B 1 121 ? 11.477 6.73 -9.117 1 95.25 121 THR B CA 1
ATOM 2906 C C . THR B 1 121 ? 12.008 6.715 -7.688 1 95.25 121 THR B C 1
ATOM 2908 O O . THR B 1 121 ? 13.023 6.074 -7.402 1 95.25 121 THR B O 1
ATOM 2911 N N . LEU B 1 122 ? 11.359 7.508 -6.883 1 96.88 122 LEU B N 1
ATOM 2912 C CA . LEU B 1 122 ? 11.648 7.457 -5.453 1 96.88 122 LEU B CA 1
ATOM 2913 C C . LEU B 1 122 ? 10.617 6.602 -4.719 1 96.88 122 LEU B C 1
ATOM 2915 O O . LEU B 1 122 ? 10.766 6.34 -3.523 1 96.88 122 LEU B O 1
ATOM 2919 N N . MET B 1 123 ? 9.633 6.109 -5.441 1 98.19 123 MET B N 1
ATOM 2920 C CA . MET B 1 123 ? 8.602 5.27 -4.836 1 98.19 123 MET B CA 1
ATOM 2921 C C . MET B 1 123 ? 9.125 3.857 -4.59 1 98.19 123 MET B C 1
ATOM 2923 O O . MET B 1 123 ? 10.031 3.396 -5.289 1 98.19 123 MET B O 1
ATOM 2927 N N . SER B 1 124 ? 8.562 3.279 -3.584 1 98.56 124 SER B N 1
ATOM 2928 C CA . SER B 1 124 ? 8.836 1.864 -3.357 1 98.56 124 SER B CA 1
ATOM 2929 C C . SER B 1 124 ? 8.477 1.028 -4.582 1 98.56 124 SER B C 1
ATOM 2931 O O . SER B 1 124 ? 7.469 1.281 -5.242 1 98.56 124 SER B O 1
ATOM 2933 N N . PHE B 1 125 ? 9.258 -0.031 -4.859 1 98.5 125 PHE B N 1
ATOM 2934 C CA . PHE B 1 125 ? 9.109 -0.743 -6.125 1 98.5 125 PHE B CA 1
ATOM 2935 C C . PHE B 1 125 ? 7.754 -1.435 -6.203 1 98.5 125 PHE B C 1
ATOM 2937 O O . PHE B 1 125 ? 7.184 -1.571 -7.289 1 98.5 125 PHE B O 1
ATOM 2944 N N . ASP B 1 126 ? 7.242 -1.937 -5.07 1 98.56 126 ASP B N 1
ATOM 2945 C CA . ASP B 1 126 ? 5.941 -2.596 -5.082 1 98.56 126 ASP B CA 1
ATOM 2946 C C . ASP B 1 126 ? 4.832 -1.607 -5.434 1 98.56 126 ASP B C 1
ATOM 2948 O O . ASP B 1 126 ? 3.926 -1.932 -6.203 1 98.56 126 ASP B O 1
ATOM 2952 N N . ILE B 1 127 ? 4.945 -0.381 -4.926 1 98.75 127 ILE B N 1
ATOM 2953 C CA . ILE B 1 127 ? 3.938 0.641 -5.18 1 98.75 127 ILE B CA 1
ATOM 2954 C C . ILE B 1 127 ? 4.074 1.156 -6.613 1 98.75 127 ILE B C 1
ATOM 2956 O O . ILE B 1 127 ? 3.096 1.187 -7.363 1 98.75 127 ILE B O 1
ATOM 2960 N N . TYR B 1 128 ? 5.266 1.505 -6.992 1 98.62 128 TYR B N 1
ATOM 2961 C CA . TYR B 1 128 ? 5.492 1.972 -8.352 1 98.62 128 TYR B CA 1
ATOM 2962 C C . TYR B 1 128 ? 5.141 0.889 -9.367 1 98.62 128 TYR B C 1
ATOM 2964 O O . TYR B 1 128 ? 4.645 1.187 -10.453 1 98.62 128 TYR B O 1
ATOM 2972 N N . GLY B 1 129 ? 5.453 -0.375 -9.039 1 98.75 129 GLY B N 1
ATOM 2973 C CA . GLY B 1 129 ? 5.082 -1.494 -9.883 1 98.75 129 GLY B CA 1
ATOM 2974 C C . GLY B 1 129 ? 3.594 -1.551 -10.18 1 98.75 129 GLY B C 1
ATOM 2975 O O . GLY B 1 129 ? 3.186 -1.964 -11.266 1 98.75 129 GLY B O 1
ATOM 2976 N N . GLY B 1 130 ? 2.785 -1.155 -9.172 1 98.81 130 GLY B N 1
ATOM 2977 C CA . GLY B 1 130 ? 1.352 -1.071 -9.398 1 98.81 130 GLY B CA 1
ATOM 2978 C C . GLY B 1 130 ? 0.98 -0.084 -10.492 1 98.81 130 GLY B C 1
ATOM 2979 O O . GLY B 1 130 ? 0.107 -0.361 -11.32 1 98.81 130 GLY B O 1
ATOM 2980 N N . PHE B 1 131 ? 1.606 1.042 -10.508 1 98.69 131 PHE B N 1
ATOM 2981 C CA . PHE B 1 131 ? 1.328 2.055 -11.516 1 98.69 131 PHE B CA 1
ATOM 2982 C C . PHE B 1 131 ? 1.776 1.583 -12.891 1 98.69 131 PHE B C 1
ATOM 2984 O O . PHE B 1 131 ? 1.08 1.801 -13.891 1 98.69 131 PHE B O 1
ATOM 2991 N N . ILE B 1 132 ? 2.959 0.938 -12.969 1 98.69 132 ILE B N 1
ATOM 2992 C CA . ILE B 1 132 ? 3.422 0.374 -14.234 1 98.69 132 ILE B CA 1
ATOM 2993 C C . ILE B 1 132 ? 2.426 -0.671 -14.727 1 98.69 132 ILE B C 1
ATOM 2995 O O . ILE B 1 132 ? 2.002 -0.636 -15.883 1 98.69 132 ILE B O 1
ATOM 2999 N N . ALA B 1 133 ? 2.055 -1.581 -13.852 1 98.88 133 ALA B N 1
ATOM 3000 C CA . ALA B 1 133 ? 1.138 -2.66 -14.211 1 98.88 133 ALA B CA 1
ATOM 3001 C C . ALA B 1 133 ? -0.2 -2.105 -14.688 1 98.88 133 ALA B C 1
ATOM 3003 O O . ALA B 1 133 ? -0.811 -2.652 -15.609 1 98.88 133 ALA B O 1
ATOM 3004 N N . ASP B 1 134 ? -0.69 -1.053 -14.031 1 98.81 134 ASP B N 1
ATOM 3005 C CA . ASP B 1 134 ? -1.939 -0.43 -14.461 1 98.81 134 ASP B CA 1
ATOM 3006 C C . ASP B 1 134 ? -1.871 -0.016 -15.93 1 98.81 134 ASP B C 1
ATOM 3008 O O . ASP B 1 134 ? -2.803 -0.269 -16.688 1 98.81 134 ASP B O 1
ATOM 3012 N N . GLY B 1 135 ? -0.822 0.63 -16.297 1 98.56 135 GLY B N 1
ATOM 3013 C CA . GLY B 1 135 ? -0.645 1.038 -17.672 1 98.56 135 GLY B CA 1
ATOM 3014 C C . GLY B 1 135 ? -0.532 -0.133 -18.641 1 98.56 135 GLY B C 1
ATOM 3015 O O . GLY B 1 135 ? -1.189 -0.155 -19.672 1 98.56 135 GLY B O 1
ATOM 3016 N N . VAL B 1 136 ? 0.283 -1.129 -18.312 1 98.81 136 VAL B N 1
ATOM 3017 C CA . VAL B 1 136 ? 0.533 -2.295 -19.141 1 98.81 136 VAL B CA 1
ATOM 3018 C C . VAL B 1 136 ? -0.775 -3.043 -19.391 1 98.81 136 VAL B C 1
ATOM 3020 O O . VAL B 1 136 ? -1.075 -3.42 -20.531 1 98.81 136 VAL B O 1
ATOM 3023 N N . LEU B 1 137 ? -1.545 -3.234 -18.344 1 98.88 137 LEU B N 1
ATOM 3024 C CA . LEU B 1 137 ? -2.777 -4.008 -18.422 1 98.88 137 LEU B CA 1
ATOM 3025 C C . LEU B 1 137 ? -3.85 -3.234 -19.188 1 98.88 137 LEU B C 1
ATOM 3027 O O . LEU B 1 137 ? -4.633 -3.822 -19.938 1 98.88 137 LEU B O 1
ATOM 3031 N N . ARG B 1 138 ? -3.902 -1.921 -18.922 1 98.31 138 ARG B N 1
ATOM 3032 C CA . ARG B 1 138 ? -4.832 -1.087 -19.672 1 98.31 138 ARG B CA 1
ATOM 3033 C C . ARG B 1 138 ? -4.555 -1.172 -21.172 1 98.31 138 ARG B C 1
ATOM 3035 O O . ARG B 1 138 ? -5.473 -1.389 -21.969 1 98.31 138 ARG B O 1
ATOM 3042 N N . ASP B 1 139 ? -3.369 -1.057 -21.578 1 98.12 139 ASP B N 1
ATOM 3043 C CA . ASP B 1 139 ? -2.967 -1.091 -22.969 1 98.12 139 ASP B CA 1
ATOM 3044 C C . ASP B 1 139 ? -3.219 -2.469 -23.578 1 98.12 139 ASP B C 1
ATOM 3046 O O . ASP B 1 139 ? -3.5 -2.582 -24.781 1 98.12 139 ASP B O 1
ATOM 3050 N N . ALA B 1 140 ? -3.113 -3.469 -22.734 1 98.25 140 ALA B N 1
ATOM 3051 C CA . ALA B 1 140 ? -3.314 -4.836 -23.219 1 98.25 140 ALA B CA 1
ATOM 3052 C C . ALA B 1 140 ? -4.801 -5.184 -23.281 1 98.25 140 ALA B C 1
ATOM 3054 O O . ALA B 1 140 ? -5.172 -6.258 -23.75 1 98.25 140 ALA B O 1
ATOM 3055 N N . GLY B 1 141 ? -5.652 -4.34 -22.734 1 97.5 141 GLY B N 1
ATOM 3056 C CA . GLY B 1 141 ? -7.09 -4.504 -22.906 1 97.5 141 GLY B CA 1
ATOM 3057 C C . GLY B 1 141 ? -7.75 -5.191 -21.719 1 97.5 141 GLY B C 1
ATOM 3058 O O . GLY B 1 141 ? -8.875 -5.688 -21.844 1 97.5 141 GLY B O 1
ATOM 3059 N N . ALA B 1 142 ? -7.082 -5.293 -20.609 1 97.88 142 ALA B N 1
ATOM 3060 C CA . ALA B 1 142 ? -7.699 -5.875 -19.422 1 97.88 142 ALA B CA 1
ATOM 3061 C C . A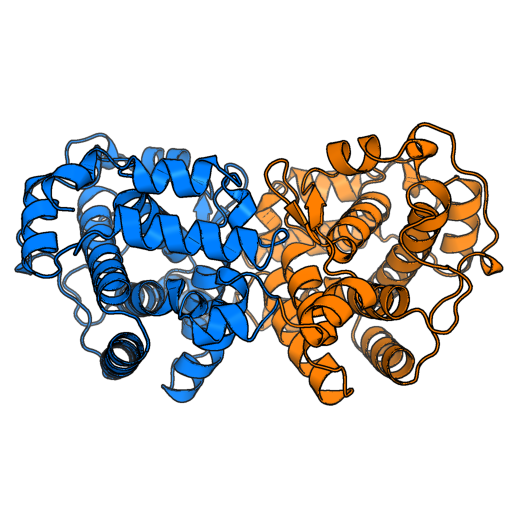LA B 1 142 ? -8.898 -5.043 -18.953 1 97.88 142 ALA B C 1
ATOM 3063 O O . ALA B 1 142 ? -8.844 -3.811 -18.969 1 97.88 142 ALA B O 1
ATOM 3064 N N . VAL B 1 143 ? -10 -5.738 -18.609 1 96.69 143 VAL B N 1
ATOM 3065 C CA . VAL B 1 143 ? -11.164 -5.02 -18.109 1 96.69 143 VAL B CA 1
ATOM 3066 C C . VAL B 1 143 ? -10.844 -4.434 -16.734 1 96.69 143 VAL B C 1
ATOM 3068 O O . VAL B 1 143 ? -9.969 -4.934 -16.031 1 96.69 143 VAL B O 1
ATOM 3071 N N . ARG B 1 144 ? -11.539 -3.422 -16.359 1 96.56 144 ARG B N 1
ATOM 3072 C CA . ARG B 1 144 ? -11.211 -2.592 -15.203 1 96.56 144 ARG B CA 1
ATOM 3073 C C . ARG B 1 144 ? -11.148 -3.426 -13.93 1 96.56 144 ARG B C 1
ATOM 3075 O O . ARG B 1 144 ? -10.195 -3.318 -13.156 1 96.56 144 ARG B O 1
ATOM 3082 N N . GLU B 1 145 ? -12.195 -4.281 -13.633 1 96.69 145 GLU B N 1
ATOM 3083 C CA . GLU B 1 145 ? -12.281 -5.039 -12.391 1 96.69 145 GLU B CA 1
ATOM 3084 C C . GLU B 1 145 ? -11.109 -6.012 -12.266 1 96.69 145 GLU B C 1
ATOM 3086 O O . GLU B 1 145 ? -10.594 -6.223 -11.164 1 96.69 145 GLU B O 1
ATOM 3091 N N . GLN B 1 146 ? -10.742 -6.598 -13.352 1 97.81 146 GLN B N 1
ATOM 3092 C CA . GLN B 1 146 ? -9.594 -7.5 -13.336 1 97.81 146 GLN B CA 1
ATOM 3093 C C . GLN B 1 146 ? -8.289 -6.727 -13.172 1 97.81 146 GLN B C 1
ATOM 3095 O O . GLN B 1 146 ? -7.422 -7.121 -12.383 1 97.81 146 GLN B O 1
ATOM 3100 N N . ARG B 1 147 ? -8.133 -5.641 -13.945 1 98.44 147 ARG B N 1
ATOM 3101 C CA . ARG B 1 147 ? -6.953 -4.789 -13.875 1 98.44 147 ARG B CA 1
ATOM 3102 C C . ARG B 1 147 ? -6.73 -4.27 -12.461 1 98.44 147 ARG B C 1
ATOM 3104 O O . ARG B 1 147 ? -5.613 -4.336 -11.938 1 98.44 147 ARG B O 1
ATOM 3111 N N . GLU B 1 148 ? -7.77 -3.801 -11.828 1 98.31 148 GLU B N 1
ATOM 3112 C CA . GLU B 1 148 ? -7.684 -3.248 -10.484 1 98.31 148 GLU B CA 1
ATOM 3113 C C . GLU B 1 148 ? -7.273 -4.316 -9.469 1 98.31 148 GLU B C 1
ATOM 3115 O O . GLU B 1 148 ? -6.523 -4.039 -8.531 1 98.31 148 GLU B O 1
ATOM 3120 N N . LEU B 1 149 ? -7.773 -5.508 -9.656 1 98.69 149 LEU B N 1
ATOM 3121 C CA . LEU B 1 149 ? -7.398 -6.617 -8.789 1 98.69 149 LEU B CA 1
ATOM 3122 C C . LEU B 1 149 ? -5.902 -6.898 -8.883 1 98.69 149 LEU B C 1
ATOM 3124 O O . LEU B 1 149 ? -5.23 -7.039 -7.859 1 98.69 149 LEU B O 1
ATOM 3128 N N . VAL B 1 150 ? -5.406 -6.973 -10.094 1 98.88 150 VAL B N 1
ATOM 3129 C CA . VAL B 1 150 ? -3.994 -7.258 -10.328 1 98.88 150 VAL B CA 1
ATOM 3130 C C . VAL B 1 150 ? -3.139 -6.137 -9.75 1 98.88 150 VAL B C 1
ATOM 3132 O O . VAL B 1 150 ? -2.15 -6.395 -9.055 1 98.88 150 VAL B O 1
ATOM 3135 N N . VAL B 1 151 ? -3.537 -4.926 -9.961 1 98.88 151 VAL B N 1
ATOM 3136 C CA . VAL B 1 151 ? -2.807 -3.744 -9.516 1 98.88 151 VAL B CA 1
ATOM 3137 C C . VAL B 1 151 ? -2.744 -3.721 -7.988 1 98.88 151 VAL B C 1
ATOM 3139 O O . VAL B 1 151 ? -1.671 -3.549 -7.406 1 98.88 151 VAL B O 1
ATOM 3142 N N . GLU B 1 152 ? -3.891 -3.885 -7.352 1 98.81 152 GLU B N 1
ATOM 3143 C CA . GLU B 1 152 ? -3.879 -3.898 -5.891 1 98.81 152 GLU B CA 1
ATOM 3144 C C . GLU B 1 152 ? -3.076 -5.082 -5.359 1 98.81 152 GLU B C 1
ATOM 3146 O O . GLU B 1 152 ? -2.371 -4.957 -4.355 1 98.81 152 GLU B O 1
ATOM 3151 N N . GLY B 1 153 ? -3.201 -6.238 -6.023 1 98.81 153 GLY B N 1
ATOM 3152 C CA . GLY B 1 153 ? -2.393 -7.387 -5.645 1 98.81 153 GLY B CA 1
ATOM 3153 C C . GLY B 1 153 ? -0.901 -7.109 -5.699 1 98.81 153 GLY B C 1
ATOM 3154 O O . GLY B 1 153 ? -0.151 -7.543 -4.824 1 98.81 153 GLY B O 1
ATOM 3155 N N . ILE B 1 154 ? -0.475 -6.371 -6.707 1 98.94 154 ILE B N 1
ATOM 3156 C CA . ILE B 1 154 ? 0.933 -6.023 -6.871 1 98.94 154 ILE B CA 1
ATOM 3157 C C . ILE B 1 154 ? 1.354 -5.047 -5.777 1 98.94 154 ILE B C 1
ATOM 3159 O O . ILE B 1 154 ? 2.391 -5.23 -5.137 1 98.94 154 ILE B O 1
ATOM 3163 N N . ILE B 1 155 ? 0.571 -4.086 -5.504 1 98.81 155 ILE B N 1
ATOM 3164 C CA . ILE B 1 155 ? 0.89 -3.072 -4.504 1 98.81 155 ILE B CA 1
ATOM 3165 C C . ILE B 1 155 ? 0.985 -3.717 -3.125 1 98.81 155 ILE B C 1
ATOM 3167 O O . ILE B 1 155 ? 1.83 -3.336 -2.311 1 98.81 155 ILE B O 1
ATOM 3171 N N . ARG B 1 156 ? 0.179 -4.719 -2.889 1 98.75 156 ARG B N 1
ATOM 3172 C CA . ARG B 1 156 ? 0.077 -5.293 -1.552 1 98.75 156 ARG B CA 1
ATOM 3173 C C . ARG B 1 156 ? 0.882 -6.582 -1.448 1 98.75 156 ARG B C 1
ATOM 3175 O O . ARG B 1 156 ? 0.861 -7.254 -0.412 1 98.75 156 ARG B O 1
ATOM 3182 N N . HIS B 1 157 ? 1.677 -7.008 -2.451 1 98.75 157 HIS B N 1
ATOM 3183 C CA . HIS B 1 157 ? 2.203 -8.367 -2.463 1 98.75 157 HIS B CA 1
ATOM 3184 C C . HIS B 1 157 ? 3.299 -8.547 -1.417 1 98.75 157 HIS B C 1
ATOM 3186 O O . HIS B 1 157 ? 3.633 -9.672 -1.046 1 98.75 157 HIS B O 1
ATOM 3192 N N . GLN B 1 158 ? 3.883 -7.375 -0.932 1 97.31 158 GLN B N 1
ATOM 3193 C CA . GLN B 1 158 ? 4.863 -7.461 0.144 1 97.31 158 GLN B CA 1
ATOM 3194 C C . GLN B 1 158 ? 4.281 -6.969 1.464 1 97.31 158 GLN B C 1
ATOM 3196 O O . GLN B 1 158 ? 5.008 -6.785 2.441 1 97.31 158 GLN B O 1
ATOM 3201 N N . ASP B 1 159 ? 3.059 -6.641 1.445 1 97.44 159 ASP B N 1
ATOM 3202 C CA . ASP B 1 159 ? 2.404 -6.105 2.635 1 97.44 159 ASP B CA 1
ATOM 3203 C C . ASP B 1 159 ? 1.907 -7.227 3.543 1 97.44 159 ASP B C 1
ATOM 3205 O O . ASP B 1 159 ? 0.721 -7.289 3.871 1 97.44 159 ASP B O 1
ATOM 3209 N N . LEU B 1 160 ? 2.795 -8.047 4.039 1 97.5 160 LEU B N 1
ATOM 3210 C CA . LEU B 1 160 ? 2.438 -9.125 4.945 1 97.5 160 LEU B CA 1
ATOM 3211 C C . LEU B 1 160 ? 1.994 -8.586 6.301 1 97.5 160 LEU B C 1
ATOM 3213 O O . LEU B 1 160 ? 2.547 -7.594 6.785 1 97.5 160 LEU B O 1
ATOM 3217 N N . GLY B 1 161 ? 1.094 -9.227 6.891 1 95.44 161 GLY B N 1
ATOM 3218 C CA . GLY B 1 161 ? 0.61 -8.812 8.203 1 95.44 161 GLY B CA 1
ATOM 3219 C C . GLY B 1 161 ? -0.352 -9.812 8.82 1 95.44 161 GLY B C 1
ATOM 3220 O O . GLY B 1 161 ? -0.741 -10.789 8.18 1 95.44 161 GLY B O 1
ATOM 3221 N N . GLU B 1 162 ? -0.761 -9.484 10.008 1 97.06 162 GLU B N 1
ATOM 3222 C CA . GLU B 1 162 ? -1.509 -10.469 10.789 1 97.06 162 GLU B CA 1
ATOM 3223 C C . GLU B 1 162 ? -2.939 -10 11.039 1 97.06 162 GLU B C 1
ATOM 3225 O O . GLU B 1 162 ? -3.768 -10.766 11.547 1 97.06 162 GLU B O 1
ATOM 3230 N N . VAL B 1 163 ? -3.242 -8.789 10.742 1 97.94 163 VAL B N 1
ATOM 3231 C CA . VAL B 1 163 ? -4.539 -8.219 11.094 1 97.94 163 VAL B CA 1
ATOM 3232 C C . VAL B 1 163 ? -5.305 -7.855 9.82 1 97.94 163 VAL B C 1
ATOM 3234 O O . VAL B 1 163 ? -4.723 -7.344 8.859 1 97.94 163 VAL B O 1
ATOM 3237 N N . GLY B 1 164 ? -6.586 -8.133 9.859 1 98.31 164 GLY B N 1
ATOM 3238 C CA . GLY B 1 164 ? -7.461 -7.742 8.773 1 98.31 164 GLY B CA 1
ATOM 3239 C C . GLY B 1 164 ? -7.621 -8.82 7.715 1 98.31 164 GLY B C 1
ATOM 3240 O O . GLY B 1 164 ? -7.523 -10.016 8.016 1 98.31 164 GLY B O 1
ATOM 3241 N N . THR B 1 165 ? -8.023 -8.359 6.477 1 98.62 165 THR B N 1
ATOM 3242 C CA . THR B 1 165 ? -8.328 -9.25 5.363 1 98.62 165 THR B CA 1
ATOM 3243 C C . THR B 1 165 ? -7.648 -8.773 4.086 1 98.62 165 THR B C 1
ATOM 3245 O O . THR B 1 165 ? -7.023 -7.711 4.07 1 98.62 165 THR B O 1
ATOM 3248 N N . GLN B 1 166 ? -7.641 -9.602 3.111 1 98.44 166 GLN B N 1
ATOM 3249 C CA . GLN B 1 166 ? -7.195 -9.297 1.754 1 98.44 166 GLN B CA 1
ATOM 3250 C C . GLN B 1 166 ? -7.945 -10.148 0.729 1 98.44 166 GLN B C 1
ATOM 3252 O O . GLN B 1 166 ? -8.852 -10.906 1.083 1 98.44 166 GLN B O 1
ATOM 3257 N N . THR B 1 167 ? -7.633 -9.969 -0.544 1 98.44 167 THR B N 1
ATOM 3258 C CA . THR B 1 167 ? -8.281 -10.75 -1.588 1 98.44 167 THR B CA 1
ATOM 3259 C C . THR B 1 167 ? -7.691 -12.156 -1.657 1 98.44 167 THR B C 1
ATOM 3261 O O . THR B 1 167 ? -6.531 -12.367 -1.298 1 98.44 167 THR B O 1
ATOM 3264 N N . ARG B 1 168 ? -8.492 -13.094 -2.145 1 97.5 168 ARG B N 1
ATOM 3265 C CA . ARG B 1 168 ? -8 -14.438 -2.426 1 97.5 168 ARG B CA 1
ATOM 3266 C C . ARG B 1 168 ? -6.773 -14.391 -3.33 1 97.5 168 ARG B C 1
ATOM 3268 O O . ARG B 1 168 ? -5.797 -15.109 -3.096 1 97.5 168 ARG B O 1
ATOM 3275 N N . LEU B 1 169 ? -6.852 -13.57 -4.324 1 98.31 169 LEU B N 1
ATOM 3276 C CA . LEU B 1 169 ? -5.734 -13.438 -5.25 1 98.31 169 LEU B CA 1
ATOM 3277 C C . LEU B 1 169 ? -4.488 -12.938 -4.527 1 98.31 169 LEU B C 1
ATOM 3279 O O . LEU B 1 169 ? -3.395 -13.469 -4.727 1 98.31 169 LEU B O 1
ATOM 3283 N N . GLY B 1 170 ? -4.656 -11.891 -3.723 1 98.56 170 GLY B N 1
ATOM 3284 C CA . GLY B 1 170 ? -3.537 -11.359 -2.967 1 98.56 170 GLY B CA 1
ATOM 3285 C C . GLY B 1 170 ? -2.914 -12.375 -2.025 1 98.56 170 GLY B C 1
ATOM 3286 O O . GLY B 1 170 ? -1.688 -12.484 -1.943 1 98.56 170 GLY B O 1
ATOM 3287 N N . GLY B 1 171 ? -3.785 -13.094 -1.29 1 98.56 171 GLY B N 1
ATOM 3288 C CA . GLY B 1 171 ? -3.289 -14.133 -0.397 1 98.56 171 GLY B CA 1
ATOM 3289 C C . GLY B 1 171 ? -2.471 -15.195 -1.11 1 98.56 171 GLY B C 1
ATOM 3290 O O . GLY B 1 171 ? -1.423 -15.609 -0.616 1 98.56 171 GLY B O 1
ATOM 3291 N N . LEU B 1 172 ? -2.957 -15.578 -2.252 1 98.62 172 LEU B N 1
ATOM 3292 C CA . LEU B 1 172 ? -2.27 -16.609 -3.018 1 98.62 172 LEU B CA 1
ATOM 3293 C C . LEU B 1 172 ? -0.911 -16.125 -3.5 1 98.62 172 LEU B C 1
ATOM 3295 O O . LEU B 1 172 ? 0.081 -16.859 -3.428 1 98.62 172 LEU B O 1
ATOM 3299 N N . VAL B 1 173 ? -0.83 -14.922 -4.027 1 98.81 173 VAL B N 1
ATOM 3300 C CA . VAL B 1 173 ? 0.429 -14.352 -4.496 1 98.81 173 VAL B CA 1
ATOM 3301 C C . VAL B 1 173 ? 1.419 -14.266 -3.338 1 98.81 173 VAL B C 1
ATOM 3303 O O . VAL B 1 173 ? 2.602 -14.57 -3.498 1 98.81 173 VAL B O 1
ATOM 3306 N N . GLN B 1 174 ? 0.942 -13.82 -2.195 1 98.88 174 GLN B N 1
ATOM 3307 C CA . GLN B 1 174 ? 1.826 -13.719 -1.04 1 98.88 174 GLN B CA 1
ATOM 3308 C C . GLN B 1 174 ? 2.334 -15.086 -0.608 1 98.88 174 GLN B C 1
ATOM 3310 O O . GLN B 1 174 ? 3.525 -15.258 -0.344 1 98.88 174 GLN B O 1
ATOM 3315 N N . LEU B 1 175 ? 1.456 -16.062 -0.564 1 98.69 175 LEU B N 1
ATOM 3316 C CA . LEU B 1 175 ? 1.876 -17.406 -0.196 1 98.69 175 LEU B CA 1
ATOM 3317 C C . LEU B 1 175 ? 2.955 -17.922 -1.145 1 98.69 175 LEU B C 1
ATOM 3319 O O . LEU B 1 175 ? 3.986 -18.438 -0.702 1 98.69 175 LEU B O 1
ATOM 3323 N N . ALA B 1 176 ? 2.713 -17.75 -2.398 1 98.88 176 ALA B N 1
ATOM 3324 C CA . ALA B 1 176 ? 3.613 -18.312 -3.406 1 98.88 176 ALA B CA 1
ATOM 3325 C C . ALA B 1 176 ? 4.945 -17.562 -3.418 1 98.88 176 ALA B C 1
ATOM 3327 O O . ALA B 1 176 ? 6.004 -18.172 -3.59 1 98.88 176 ALA B O 1
ATOM 3328 N N . THR B 1 177 ? 4.934 -16.25 -3.285 1 98.81 177 THR B N 1
ATOM 3329 C CA . THR B 1 177 ? 6.16 -15.469 -3.281 1 98.81 177 THR B CA 1
ATOM 3330 C C . THR B 1 177 ? 6.996 -15.781 -2.041 1 98.81 177 THR B C 1
ATOM 3332 O O . THR B 1 177 ? 8.219 -15.922 -2.127 1 98.81 177 THR B O 1
ATOM 3335 N N . VAL B 1 178 ? 6.32 -15.844 -0.872 1 98.56 178 VAL B N 1
ATOM 3336 C CA . VAL B 1 178 ? 7.027 -16.172 0.36 1 98.56 178 VAL B CA 1
ATOM 3337 C C . VAL B 1 178 ? 7.633 -17.578 0.245 1 98.56 178 VAL B C 1
ATOM 3339 O O . VAL B 1 178 ? 8.75 -17.812 0.706 1 98.56 178 VAL B O 1
ATOM 3342 N N . PHE B 1 179 ? 6.895 -18.469 -0.36 1 98.62 179 PHE B N 1
ATOM 3343 C CA . PHE B 1 179 ? 7.371 -19.828 -0.564 1 98.62 179 PHE B CA 1
ATOM 3344 C C . PHE B 1 179 ? 8.633 -19.844 -1.421 1 98.62 179 PHE B C 1
ATOM 3346 O O . PHE B 1 179 ? 9.641 -20.453 -1.051 1 98.62 179 PHE B O 1
ATOM 3353 N N . ASP B 1 180 ? 8.586 -19.156 -2.52 1 98.81 180 ASP B N 1
ATOM 3354 C CA . ASP B 1 180 ? 9.727 -19.188 -3.438 1 98.81 180 ASP B CA 1
ATOM 3355 C C . ASP B 1 180 ? 10.914 -18.422 -2.869 1 98.81 180 ASP B C 1
ATOM 3357 O O . ASP B 1 180 ? 12.07 -18.797 -3.098 1 98.81 180 ASP B O 1
ATOM 3361 N N . ASN B 1 181 ? 10.703 -17.359 -2.178 1 98.62 181 ASN B N 1
ATOM 3362 C CA . ASN B 1 181 ? 11.75 -16.453 -1.727 1 98.62 181 ASN B CA 1
ATOM 3363 C C . ASN B 1 181 ? 12.336 -16.891 -0.39 1 98.62 181 ASN B C 1
ATOM 3365 O O . ASN B 1 181 ? 13.539 -16.734 -0.154 1 98.62 181 ASN B O 1
ATOM 3369 N N . MET B 1 182 ? 11.445 -17.391 0.472 1 97.69 182 MET B N 1
ATOM 3370 C CA . MET B 1 182 ? 11.867 -17.594 1.853 1 97.69 182 MET B CA 1
ATOM 3371 C C . MET B 1 182 ? 11.797 -19.078 2.229 1 97.69 182 MET B C 1
ATOM 3373 O O . MET B 1 182 ? 12.352 -19.484 3.246 1 97.69 182 MET B O 1
ATOM 3377 N N . GLY B 1 183 ? 11.094 -19.828 1.444 1 97.94 183 GLY B N 1
ATOM 3378 C CA . GLY B 1 183 ? 10.938 -21.234 1.735 1 97.94 183 GLY B CA 1
ATOM 3379 C C . GLY B 1 183 ? 9.938 -21.516 2.84 1 97.94 183 GLY B C 1
ATOM 3380 O O . GLY B 1 183 ? 9.914 -22.609 3.412 1 97.94 183 GLY B O 1
ATOM 3381 N N . ASP B 1 184 ? 9.164 -20.5 3.148 1 96.5 184 ASP B N 1
ATOM 3382 C CA . ASP B 1 184 ? 8.188 -20.656 4.219 1 96.5 184 ASP B CA 1
ATOM 3383 C C . ASP B 1 184 ? 7.02 -21.531 3.773 1 96.5 184 ASP B C 1
ATOM 3385 O O . ASP B 1 184 ? 6.754 -21.656 2.576 1 96.5 184 ASP B O 1
ATOM 3389 N N . ASN B 1 185 ? 6.395 -22.172 4.738 1 96.56 185 ASN B N 1
ATOM 3390 C CA . ASN B 1 185 ? 5.238 -23.031 4.508 1 96.56 185 ASN B CA 1
ATOM 3391 C C . ASN B 1 185 ? 5.551 -24.141 3.502 1 96.56 185 ASN B C 1
ATOM 3393 O O . ASN B 1 185 ? 4.801 -24.344 2.545 1 96.56 185 ASN B O 1
ATOM 3397 N N . ALA B 1 186 ? 6.656 -24.75 3.73 1 96.25 186 ALA B N 1
ATOM 3398 C CA . ALA B 1 186 ? 7.211 -25.75 2.811 1 96.25 186 ALA B CA 1
ATOM 3399 C C . ALA B 1 186 ? 6.242 -26.906 2.605 1 96.25 186 ALA B C 1
ATOM 3401 O O . ALA B 1 186 ? 6.27 -27.562 1.563 1 96.25 186 ALA B O 1
ATOM 3402 N N . GLN B 1 187 ? 5.34 -27.141 3.559 1 95.38 187 GLN B N 1
ATOM 3403 C CA . GLN B 1 187 ? 4.426 -28.281 3.504 1 95.38 187 GLN B CA 1
ATOM 3404 C C . GLN B 1 187 ? 3.393 -28.094 2.395 1 95.38 187 GLN B C 1
ATOM 3406 O O . GLN B 1 187 ? 2.713 -29.047 2.016 1 95.38 187 GLN B O 1
ATOM 3411 N N . LEU B 1 188 ? 3.281 -26.938 1.838 1 97.56 188 LEU B N 1
ATOM 3412 C CA . LEU B 1 188 ? 2.207 -26.641 0.896 1 97.56 188 LEU B CA 1
ATOM 3413 C C . LEU B 1 188 ? 2.557 -27.141 -0.501 1 97.56 188 LEU B C 1
ATOM 3415 O O . LEU B 1 188 ? 1.679 -27.266 -1.358 1 97.56 188 LEU B O 1
ATOM 3419 N N . VAL B 1 189 ? 3.768 -27.328 -0.777 1 98.25 189 VAL B N 1
ATOM 3420 C CA . VAL B 1 189 ? 4.227 -27.781 -2.086 1 98.25 189 VAL B CA 1
ATOM 3421 C C . VAL B 1 189 ? 5.219 -28.922 -1.917 1 98.25 189 VAL B C 1
ATOM 3423 O O . VAL B 1 189 ? 6.25 -28.766 -1.257 1 98.25 189 VAL B O 1
ATOM 3426 N N . HIS B 1 190 ? 4.91 -30.047 -2.492 1 98.31 190 HIS B N 1
ATOM 3427 C CA . HIS B 1 190 ? 5.785 -31.203 -2.41 1 98.31 190 HIS B CA 1
ATOM 3428 C C . HIS B 1 190 ? 7.133 -30.938 -3.068 1 98.31 190 HIS B C 1
ATOM 3430 O O . HIS B 1 190 ? 7.199 -30.266 -4.105 1 98.31 190 HIS B O 1
ATOM 3436 N N . GLU B 1 191 ? 8.18 -31.562 -2.488 1 97.75 191 GLU B N 1
ATOM 3437 C CA . GLU B 1 191 ? 9.523 -31.359 -3.023 1 97.75 191 GLU B CA 1
ATOM 3438 C C . GLU B 1 191 ? 9.617 -31.812 -4.477 1 97.75 191 GLU B C 1
ATOM 3440 O O . GLU B 1 191 ? 10.328 -31.203 -5.281 1 97.75 191 GLU B O 1
ATOM 3445 N N . GLY B 1 192 ? 8.953 -32.906 -4.82 1 98.44 192 GLY B N 1
ATOM 3446 C CA . GLY B 1 192 ? 8.906 -33.344 -6.203 1 98.44 192 GLY B CA 1
ATOM 3447 C C . GLY B 1 192 ? 8.32 -32.312 -7.145 1 98.44 192 GLY B C 1
ATOM 3448 O O . GLY B 1 192 ? 8.742 -32.188 -8.297 1 98.44 192 GLY B O 1
ATOM 3449 N N . THR B 1 193 ? 7.273 -31.594 -6.707 1 98.75 193 THR B N 1
ATOM 3450 C CA . THR B 1 193 ? 6.699 -30.5 -7.477 1 98.75 193 THR B CA 1
ATOM 3451 C C . THR B 1 193 ? 7.723 -29.375 -7.668 1 98.75 193 THR B C 1
ATOM 3453 O O . THR B 1 193 ? 7.84 -28.812 -8.758 1 98.75 193 THR B O 1
ATOM 3456 N N . ILE B 1 194 ? 8.477 -29.031 -6.594 1 98.75 194 ILE B N 1
ATOM 3457 C CA . ILE B 1 194 ? 9.523 -28.016 -6.691 1 98.75 194 ILE B CA 1
ATOM 3458 C C . ILE B 1 194 ? 10.516 -28.406 -7.785 1 98.75 194 ILE B C 1
ATOM 3460 O O . ILE B 1 194 ? 10.867 -27.594 -8.641 1 98.75 194 ILE B O 1
ATOM 3464 N N . GLU B 1 195 ? 10.938 -29.656 -7.734 1 98.38 195 GLU B N 1
ATOM 3465 C CA . GLU B 1 195 ? 11.898 -30.156 -8.719 1 98.38 195 GLU B CA 1
ATOM 3466 C C . GLU B 1 195 ? 11.367 -30 -10.141 1 98.38 195 GLU B C 1
ATOM 3468 O O . GLU B 1 195 ? 12.102 -29.562 -11.031 1 98.38 195 GLU B O 1
ATOM 3473 N N . ASN B 1 196 ? 10.141 -30.359 -10.375 1 98.62 196 ASN B N 1
ATOM 3474 C CA . ASN B 1 196 ? 9.531 -30.266 -11.695 1 98.62 196 ASN B CA 1
ATOM 3475 C C . ASN B 1 196 ? 9.438 -28.828 -12.172 1 98.62 196 ASN B C 1
ATOM 3477 O O . ASN B 1 196 ? 9.68 -28.531 -13.344 1 98.62 196 ASN B O 1
ATOM 3481 N N . VAL B 1 197 ? 9.062 -27.922 -11.281 1 98.81 197 VAL B N 1
ATOM 3482 C CA . VAL B 1 197 ? 8.906 -26.5 -11.625 1 98.81 197 VAL B CA 1
ATOM 3483 C C . VAL B 1 197 ? 10.266 -25.891 -11.906 1 98.81 197 VAL B C 1
ATOM 3485 O O . VAL B 1 197 ? 10.438 -25.156 -12.883 1 98.81 197 VAL B O 1
ATOM 3488 N N . VAL B 1 198 ? 11.281 -26.172 -11.125 1 98.75 198 VAL B N 1
ATOM 3489 C CA . VAL B 1 198 ? 12.617 -25.594 -11.266 1 98.75 198 VAL B CA 1
ATOM 3490 C C . VAL B 1 198 ? 13.273 -26.125 -12.547 1 98.75 198 VAL B C 1
ATOM 3492 O O . VAL B 1 198 ? 14.047 -25.422 -13.188 1 98.75 198 VAL B O 1
ATOM 3495 N N . ARG B 1 199 ? 12.961 -27.375 -12.867 1 98.44 199 ARG B N 1
ATOM 3496 C CA . ARG B 1 199 ? 13.477 -27.906 -14.125 1 98.44 199 ARG B CA 1
ATOM 3497 C C . ARG B 1 199 ? 13.039 -27.047 -15.305 1 98.44 199 ARG B C 1
ATOM 3499 O O . ARG B 1 199 ? 13.812 -26.828 -16.25 1 98.44 199 ARG B O 1
ATOM 3506 N N . GLU B 1 200 ? 11.836 -26.609 -15.281 1 98.56 200 GLU B N 1
ATOM 3507 C CA . GLU B 1 200 ? 11.297 -25.781 -16.344 1 98.56 200 GLU B CA 1
ATOM 3508 C C . GLU B 1 200 ? 11.742 -24.328 -16.203 1 98.56 200 GLU B C 1
ATOM 3510 O O . GLU B 1 200 ? 11.953 -23.625 -17.188 1 98.56 200 GLU B O 1
ATOM 3515 N N . TRP B 1 201 ? 11.805 -23.859 -14.969 1 98.75 201 TRP B N 1
ATOM 3516 C CA . TRP B 1 201 ? 12.18 -22.484 -14.648 1 98.75 201 TRP B CA 1
ATOM 3517 C C . TRP B 1 201 ? 13.281 -22.453 -13.594 1 98.75 201 TRP B C 1
ATOM 3519 O O . TRP B 1 201 ? 13.023 -22.172 -12.422 1 98.75 201 TRP B O 1
ATOM 3529 N N . PRO B 1 202 ? 14.477 -22.656 -14.047 1 98.81 202 PRO B N 1
ATOM 3530 C CA . PRO B 1 202 ? 15.609 -22.719 -13.117 1 98.81 202 PRO B CA 1
ATOM 3531 C C . PRO B 1 202 ? 15.766 -21.422 -12.305 1 98.81 202 PRO B C 1
ATOM 3533 O O . PRO B 1 202 ? 15.516 -20.328 -12.812 1 98.81 202 PRO B O 1
ATOM 3536 N N . ARG B 1 203 ? 16.203 -21.516 -11.102 1 98.56 203 ARG B N 1
ATOM 3537 C CA . ARG B 1 203 ? 16.297 -20.391 -10.18 1 98.56 203 ARG B CA 1
ATOM 3538 C C . ARG B 1 203 ? 17.469 -19.484 -10.547 1 98.56 203 ARG B C 1
ATOM 3540 O O . ARG B 1 203 ? 17.438 -18.281 -10.289 1 98.56 203 ARG B O 1
ATOM 3547 N N . LEU B 1 204 ? 18.609 -20.016 -11.086 1 98.31 204 LEU B N 1
ATOM 3548 C CA . LEU B 1 204 ? 19.734 -19.234 -11.602 1 98.31 204 LEU B CA 1
ATOM 3549 C C . LEU B 1 204 ? 20.312 -18.344 -10.508 1 98.31 204 LEU B C 1
ATOM 3551 O O . LEU B 1 204 ? 20.625 -17.188 -10.75 1 98.31 204 LEU B O 1
ATOM 3555 N N . GLY B 1 205 ? 20.422 -18.875 -9.258 1 98.19 205 GLY B N 1
ATOM 3556 C CA . GLY B 1 205 ? 20.953 -18.109 -8.141 1 98.19 205 GLY B CA 1
ATOM 3557 C C . GLY B 1 205 ? 19.984 -17.031 -7.656 1 98.19 205 GLY B C 1
ATOM 3558 O O . GLY B 1 205 ? 20.406 -15.953 -7.238 1 98.19 205 GLY B O 1
ATOM 3559 N N . TRP B 1 206 ? 18.75 -17.297 -7.707 1 98.56 206 TRP B N 1
ATOM 3560 C CA . TRP B 1 206 ? 17.688 -16.328 -7.449 1 98.56 206 TRP B CA 1
ATOM 3561 C C . TRP B 1 206 ? 17.812 -15.75 -6.043 1 98.56 206 TRP B C 1
ATOM 3563 O O . TRP B 1 206 ? 17.641 -14.539 -5.852 1 98.56 206 TRP B O 1
ATOM 3573 N N . SER B 1 207 ? 18.078 -16.578 -5.047 1 98.44 207 SER B N 1
ATOM 3574 C CA . SER B 1 207 ? 18.125 -16.094 -3.67 1 98.44 207 SER B CA 1
ATOM 3575 C C . SER B 1 207 ? 19.141 -14.977 -3.502 1 98.44 207 SER B C 1
ATOM 3577 O O . SER B 1 207 ? 18.859 -13.953 -2.879 1 98.44 207 SER B O 1
ATOM 3579 N N . LYS B 1 208 ? 20.312 -15.18 -4.055 1 97.81 208 LYS B N 1
ATOM 3580 C CA . LYS B 1 208 ? 21.344 -14.148 -4.004 1 97.81 208 LYS B CA 1
ATOM 3581 C C . LYS B 1 208 ? 20.938 -12.93 -4.824 1 97.81 208 LYS B C 1
ATOM 3583 O O . LYS B 1 208 ? 21.125 -11.789 -4.391 1 97.81 208 LYS B O 1
ATOM 3588 N N . CYS B 1 209 ? 20.438 -13.203 -5.977 1 97.69 209 CYS B N 1
ATOM 3589 C CA . CYS B 1 209 ? 20.031 -12.141 -6.887 1 97.69 209 CYS B CA 1
ATOM 3590 C C . CYS B 1 209 ? 18.984 -11.242 -6.238 1 97.69 209 CYS B C 1
ATOM 3592 O O . CYS B 1 209 ? 19.125 -10.016 -6.23 1 97.69 209 CYS B O 1
ATOM 3594 N N . PHE B 1 210 ? 17.969 -11.82 -5.711 1 98.06 210 PHE B N 1
ATOM 3595 C CA . PHE B 1 210 ? 16.875 -11.031 -5.168 1 98.06 210 PHE B CA 1
ATOM 3596 C C . PHE B 1 210 ? 17.281 -10.383 -3.85 1 98.06 210 PHE B C 1
ATOM 3598 O O . PHE B 1 210 ? 16.875 -9.25 -3.561 1 98.06 210 PHE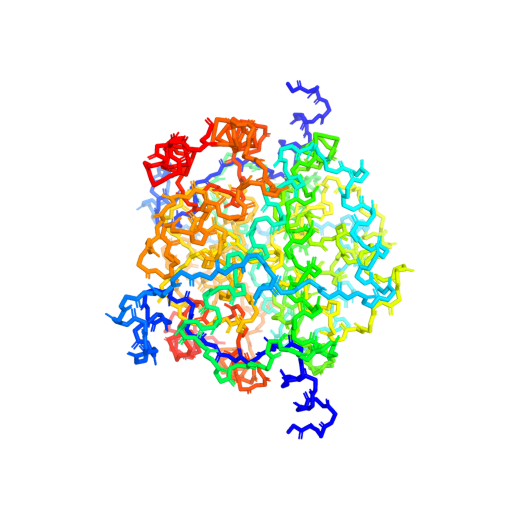 B O 1
ATOM 3605 N N . SER B 1 211 ? 18 -11.102 -2.979 1 98.31 211 SER B N 1
ATOM 3606 C CA . SER B 1 211 ? 18.516 -10.477 -1.766 1 98.31 211 SER B CA 1
ATOM 3607 C C . SER B 1 211 ? 19.281 -9.203 -2.09 1 98.31 211 SER B C 1
ATOM 3609 O O . SER B 1 211 ? 19.125 -8.188 -1.416 1 98.31 211 SER B O 1
ATOM 3611 N N . HIS B 1 212 ? 20.094 -9.266 -3.1 1 97.81 212 HIS B N 1
ATOM 3612 C CA . HIS B 1 212 ? 20.859 -8.094 -3.531 1 97.81 212 HIS B CA 1
ATOM 3613 C C . HIS B 1 212 ? 19.938 -6.98 -4.008 1 97.81 212 HIS B C 1
ATOM 3615 O O . HIS B 1 212 ? 20.172 -5.809 -3.715 1 97.81 212 HIS B O 1
ATOM 3621 N N . THR B 1 213 ? 18.906 -7.352 -4.746 1 97.69 213 THR B N 1
ATOM 3622 C CA . THR B 1 213 ? 17.953 -6.371 -5.238 1 97.69 213 THR B CA 1
ATOM 3623 C C . THR B 1 213 ? 17.266 -5.652 -4.074 1 97.69 213 THR B C 1
ATOM 3625 O O . THR B 1 213 ? 17.078 -4.434 -4.113 1 97.69 213 THR B O 1
ATOM 3628 N N . ILE B 1 214 ? 16.844 -6.383 -3.039 1 97.94 214 ILE B N 1
ATOM 3629 C CA . ILE B 1 214 ? 16.219 -5.793 -1.861 1 97.94 214 ILE B CA 1
ATOM 3630 C C . ILE B 1 214 ? 17.188 -4.828 -1.188 1 97.94 214 ILE B C 1
ATOM 3632 O O . ILE B 1 214 ? 16.812 -3.721 -0.802 1 97.94 214 ILE B O 1
ATOM 3636 N N . GLU B 1 215 ? 18.422 -5.258 -1.057 1 97.94 215 GLU B N 1
ATOM 3637 C CA . GLU B 1 215 ? 19.438 -4.414 -0.444 1 97.94 215 GLU B CA 1
ATOM 3638 C C . GLU B 1 215 ? 19.656 -3.131 -1.246 1 97.94 215 GLU B C 1
ATOM 3640 O O . GLU B 1 215 ? 19.828 -2.053 -0.671 1 97.94 215 GLU B O 1
ATOM 3645 N N . GLN B 1 216 ? 19.672 -3.25 -2.527 1 97.25 216 GLN B N 1
ATOM 3646 C CA . GLN B 1 216 ? 19.812 -2.082 -3.389 1 97.25 216 GLN B CA 1
ATOM 3647 C C . GLN B 1 216 ? 18.625 -1.124 -3.213 1 97.25 216 GLN B C 1
ATOM 3649 O O . GLN B 1 216 ? 18.828 0.091 -3.127 1 97.25 216 GLN B O 1
ATOM 3654 N N . GLU B 1 217 ? 17.438 -1.684 -3.215 1 97.44 217 GLU B N 1
ATOM 3655 C CA . GLU B 1 217 ? 16.25 -0.877 -2.979 1 97.44 217 GLU B CA 1
ATOM 3656 C C . GLU B 1 217 ? 16.344 -0.121 -1.656 1 97.44 217 GLU B C 1
ATOM 3658 O O . GLU B 1 217 ? 16.109 1.089 -1.608 1 97.44 217 GLU B O 1
ATOM 3663 N N . ASN B 1 218 ? 16.703 -0.875 -0.621 1 97.25 218 ASN B N 1
ATOM 3664 C CA . ASN B 1 218 ? 16.781 -0.279 0.708 1 97.25 218 ASN B CA 1
ATOM 3665 C C . ASN B 1 218 ? 17.875 0.792 0.771 1 97.25 218 ASN B C 1
ATOM 3667 O O . ASN B 1 218 ? 17.734 1.774 1.503 1 97.25 218 ASN B O 1
ATOM 3671 N N . ALA B 1 219 ? 18.906 0.617 0.024 1 96.25 219 ALA B N 1
ATOM 3672 C CA . ALA B 1 219 ? 20 1.587 0.003 1 96.25 219 ALA B CA 1
ATOM 3673 C C . ALA B 1 219 ? 19.609 2.844 -0.767 1 96.25 219 ALA B C 1
ATOM 3675 O O . ALA B 1 219 ? 19.891 3.961 -0.334 1 96.25 219 ALA B O 1
ATOM 3676 N N . LEU B 1 220 ? 19 2.662 -1.913 1 95.62 220 LEU B N 1
ATOM 3677 C CA . LEU B 1 220 ? 18.594 3.773 -2.766 1 95.62 220 LEU B CA 1
ATOM 3678 C C . LEU B 1 220 ? 17.422 4.539 -2.148 1 95.62 220 LEU B C 1
ATOM 3680 O O . LEU B 1 220 ? 17.297 5.75 -2.334 1 95.62 220 LEU B O 1
ATOM 3684 N N . LYS B 1 221 ? 16.562 3.857 -1.454 1 97.75 221 LYS B N 1
ATOM 3685 C CA . LYS B 1 221 ? 15.32 4.383 -0.879 1 97.75 221 LYS B CA 1
ATOM 3686 C C . LYS B 1 221 ? 15.117 3.871 0.544 1 97.75 221 LYS B C 1
ATOM 3688 O O . LYS B 1 221 ? 14.18 3.113 0.811 1 97.75 221 LYS B O 1
ATOM 3693 N N . PRO B 1 222 ? 15.805 4.387 1.425 1 97.81 222 PRO B N 1
ATOM 3694 C CA . PRO B 1 222 ? 15.727 3.859 2.789 1 97.81 222 PRO B CA 1
ATOM 3695 C C . PRO B 1 222 ? 14.352 4.043 3.416 1 97.81 222 PRO B C 1
ATOM 3697 O O . PRO B 1 222 ? 14.086 3.521 4.504 1 97.81 222 PRO B O 1
ATOM 3700 N N . TRP B 1 223 ? 13.406 4.691 2.766 1 98.44 223 TRP B N 1
ATOM 3701 C CA . TRP B 1 223 ? 12.031 4.871 3.211 1 98.44 223 TRP B CA 1
ATOM 3702 C C . TRP B 1 223 ? 11.102 3.869 2.527 1 98.44 223 TRP B C 1
ATOM 3704 O O . TRP B 1 223 ? 9.898 3.861 2.777 1 98.44 223 TRP B O 1
ATOM 3714 N N . ALA B 1 224 ? 11.57 3.041 1.734 1 98.5 224 ALA B N 1
ATOM 3715 C CA . ALA B 1 224 ? 10.75 2.199 0.876 1 98.5 224 ALA B CA 1
ATOM 3716 C C . ALA B 1 224 ? 9.891 1.246 1.705 1 98.5 224 ALA B C 1
ATOM 3718 O O . ALA B 1 224 ? 10.305 0.805 2.781 1 98.5 224 ALA B O 1
ATOM 3719 N N . HIS B 1 225 ? 8.727 0.901 1.153 1 98.5 225 HIS B N 1
ATOM 3720 C CA . HIS B 1 225 ? 7.809 -0.025 1.811 1 98.5 225 HIS B CA 1
ATOM 3721 C C . HIS B 1 225 ? 8.453 -1.394 2.004 1 98.5 225 HIS B C 1
ATOM 3723 O O . HIS B 1 225 ? 8.086 -2.133 2.922 1 98.5 225 HIS B O 1
ATOM 3729 N N . SER B 1 226 ? 9.477 -1.709 1.248 1 97.44 226 SER B N 1
ATOM 3730 C CA . SER B 1 226 ? 10.195 -2.975 1.373 1 97.44 226 SER B CA 1
ATOM 3731 C C . SER B 1 226 ? 10.758 -3.154 2.777 1 97.44 226 SER B C 1
ATOM 3733 O O . SER B 1 226 ? 10.906 -4.281 3.254 1 97.44 226 SER B O 1
ATOM 3735 N N . THR B 1 227 ? 11 -2.096 3.441 1 98.38 227 THR B N 1
ATOM 3736 C CA . THR B 1 227 ? 11.594 -2.156 4.77 1 98.38 227 THR B CA 1
ATOM 3737 C C . THR B 1 227 ? 10.594 -2.695 5.789 1 98.38 227 THR B C 1
ATOM 3739 O O . THR B 1 227 ? 10.969 -3.068 6.902 1 98.38 227 THR B O 1
ATOM 3742 N N . HIS B 1 228 ? 9.336 -2.754 5.363 1 97.38 228 HIS B N 1
ATOM 3743 C CA . HIS B 1 228 ? 8.266 -3.232 6.234 1 97.38 228 HIS B CA 1
ATOM 3744 C C . HIS B 1 228 ? 8.492 -4.684 6.641 1 97.38 228 HIS B C 1
ATOM 3746 O O . HIS B 1 228 ? 8.023 -5.117 7.695 1 97.38 228 HIS B O 1
ATOM 3752 N N . LEU B 1 229 ? 9.203 -5.457 5.91 1 97.19 229 LEU B N 1
ATOM 3753 C CA . LEU B 1 229 ? 9.492 -6.855 6.199 1 97.19 229 LEU B CA 1
ATOM 3754 C C . LEU B 1 229 ? 10.805 -6.992 6.965 1 97.19 229 LEU B C 1
ATOM 3756 O O . LEU B 1 229 ? 11.281 -8.109 7.191 1 97.19 229 LEU B O 1
ATOM 3760 N N . GLY B 1 230 ? 11.398 -5.855 7.398 1 97.44 230 GLY B N 1
ATOM 3761 C CA . GLY B 1 230 ? 12.68 -5.801 8.086 1 97.44 230 GLY B CA 1
ATOM 3762 C C . GLY B 1 230 ? 13.836 -5.449 7.164 1 97.44 230 GLY B C 1
ATOM 3763 O O . GLY B 1 230 ? 14.156 -6.207 6.25 1 97.44 230 GLY B O 1
ATOM 3764 N N . VAL B 1 231 ? 14.492 -4.363 7.488 1 96.62 231 VAL B N 1
ATOM 3765 C CA . VAL B 1 231 ? 15.555 -3.836 6.637 1 96.62 231 VAL B CA 1
ATOM 3766 C C . VAL B 1 231 ? 16.609 -4.91 6.41 1 96.62 231 VAL B C 1
ATOM 3768 O O . VAL B 1 231 ? 17.094 -5.082 5.289 1 96.62 231 VAL B O 1
ATOM 3771 N N . ARG B 1 232 ? 17.016 -5.672 7.414 1 97.19 232 ARG B N 1
ATOM 3772 C CA . ARG B 1 232 ? 18.016 -6.738 7.285 1 97.19 232 ARG B CA 1
ATOM 3773 C C . ARG B 1 232 ? 17.328 -8.102 7.199 1 97.19 232 ARG B C 1
ATOM 3775 O O . ARG B 1 232 ? 17.797 -8.984 6.473 1 97.19 232 ARG B O 1
ATOM 3782 N N . ASP B 1 233 ? 16.172 -8.273 7.902 1 97.25 233 ASP B N 1
ATOM 3783 C CA . ASP B 1 233 ? 15.5 -9.57 7.984 1 97.25 233 ASP B CA 1
ATOM 3784 C C . ASP B 1 233 ? 15.023 -10.031 6.609 1 97.25 233 ASP B C 1
ATOM 3786 O O . ASP B 1 233 ? 15.102 -11.219 6.285 1 97.25 233 ASP B O 1
ATOM 3790 N N . PHE B 1 234 ? 14.562 -9.039 5.859 1 97.62 234 PHE B N 1
ATOM 3791 C CA . PHE B 1 234 ? 14.008 -9.383 4.555 1 97.62 234 PHE B CA 1
ATOM 3792 C C . PHE B 1 234 ? 15.094 -9.922 3.631 1 97.62 234 PHE B C 1
ATOM 3794 O O . PHE B 1 234 ? 15.031 -11.078 3.209 1 97.62 234 PHE B O 1
ATOM 3801 N N . PRO B 1 235 ? 16.141 -9.164 3.314 1 98.31 235 PRO B N 1
ATOM 3802 C CA . PRO B 1 235 ? 17.156 -9.719 2.432 1 98.31 235 PRO B CA 1
ATOM 3803 C C . PRO B 1 235 ? 17.891 -10.906 3.053 1 98.31 235 PRO B C 1
ATOM 3805 O O . PRO B 1 235 ? 18.266 -11.852 2.348 1 98.31 235 PRO B O 1
ATOM 3808 N N . ASP B 1 236 ? 18.125 -10.938 4.352 1 98.25 236 ASP B N 1
ATOM 3809 C CA . ASP B 1 236 ? 18.781 -12.062 5.004 1 98.25 236 ASP B CA 1
ATOM 3810 C C . ASP B 1 236 ? 17.938 -13.328 4.906 1 98.25 236 ASP B C 1
ATOM 3812 O O . ASP B 1 236 ? 18.453 -14.43 4.723 1 98.25 236 ASP B O 1
ATOM 3816 N N . GLY B 1 237 ? 16.609 -13.117 5.09 1 97.75 237 GLY B N 1
ATOM 3817 C CA . GLY B 1 237 ? 15.711 -14.242 4.941 1 97.75 237 GLY B CA 1
ATOM 3818 C C . GLY B 1 237 ? 15.719 -14.836 3.545 1 97.75 237 GLY B C 1
ATOM 3819 O O . GLY B 1 237 ? 15.688 -16.062 3.383 1 97.75 237 GLY B O 1
ATOM 3820 N N . VAL B 1 238 ? 15.711 -14.008 2.547 1 98.06 238 VAL B N 1
ATOM 3821 C CA . VAL B 1 238 ? 15.75 -14.438 1.153 1 98.06 238 VAL B CA 1
ATOM 3822 C C . VAL B 1 238 ? 17.062 -15.188 0.882 1 98.06 238 VAL B C 1
ATOM 3824 O O . VAL B 1 238 ? 17.047 -16.266 0.293 1 98.06 238 VAL B O 1
ATOM 3827 N N . ARG B 1 239 ? 18.141 -14.609 1.321 1 97.25 239 ARG B N 1
ATOM 3828 C CA . ARG B 1 239 ? 19.469 -15.203 1.137 1 97.25 239 ARG B CA 1
ATOM 3829 C C . ARG B 1 239 ? 19.562 -16.547 1.844 1 97.25 239 ARG B C 1
ATOM 3831 O O . ARG B 1 239 ? 20.234 -17.469 1.356 1 97.25 239 ARG B O 1
ATOM 3838 N N . GLY B 1 240 ? 18.875 -16.734 2.883 1 97.19 240 GLY B N 1
ATOM 3839 C CA . GLY B 1 240 ? 18.969 -17.906 3.725 1 97.19 240 GLY B CA 1
ATOM 3840 C C . GLY B 1 240 ? 17.891 -18.938 3.426 1 97.19 240 GLY B C 1
ATOM 3841 O O . GLY B 1 240 ? 17.594 -19.797 4.254 1 97.19 240 GLY B O 1
ATOM 3842 N N . ASN B 1 241 ? 17.234 -18.875 2.33 1 98.19 241 ASN B N 1
ATOM 3843 C CA . ASN B 1 241 ? 16.188 -19.828 1.927 1 98.19 241 ASN B CA 1
ATOM 3844 C C . ASN B 1 241 ? 16.734 -21.234 1.821 1 98.19 241 ASN B C 1
ATOM 3846 O O . ASN B 1 241 ? 17.141 -21.688 0.74 1 98.19 241 ASN B O 1
ATOM 3850 N N . LYS B 1 242 ? 16.641 -22.031 2.854 1 97.69 242 LYS B N 1
ATOM 3851 C CA . LYS B 1 242 ? 17.219 -23.375 2.93 1 97.69 242 LYS B CA 1
ATOM 3852 C C . LYS B 1 242 ? 16.438 -24.344 2.049 1 97.69 242 LYS B C 1
ATOM 3854 O O . LYS B 1 242 ? 17.031 -25.266 1.469 1 97.69 242 LYS B O 1
ATOM 3859 N N . LEU B 1 243 ? 15.148 -24.125 1.964 1 98 243 LEU B N 1
ATOM 3860 C CA . LEU B 1 243 ? 14.312 -25.016 1.182 1 98 243 LEU B CA 1
ATOM 3861 C C . LEU B 1 243 ? 14.781 -25.094 -0.267 1 98 243 LEU B C 1
ATOM 3863 O O . LEU B 1 243 ? 14.789 -26.156 -0.877 1 98 243 LEU B O 1
ATOM 3867 N N . MET B 1 244 ? 15.18 -23.938 -0.785 1 98.31 244 MET B N 1
ATOM 3868 C CA . MET B 1 244 ? 15.453 -23.844 -2.215 1 98.31 244 MET B CA 1
ATOM 3869 C C . MET B 1 244 ? 16.953 -23.953 -2.492 1 98.31 244 MET B C 1
ATOM 3871 O O . MET B 1 244 ? 17.375 -23.953 -3.65 1 98.31 244 MET B O 1
ATOM 3875 N N . GLU B 1 245 ? 17.766 -24.078 -1.483 1 97.25 245 GLU B N 1
ATOM 3876 C CA . GLU B 1 245 ? 19.219 -24 -1.58 1 97.25 245 GLU B CA 1
ATOM 3877 C C . GLU B 1 245 ? 19.766 -24.969 -2.613 1 97.25 245 GLU B C 1
ATOM 3879 O O . GLU B 1 245 ? 20.656 -24.641 -3.391 1 97.25 245 GLU B O 1
ATOM 3884 N N . LYS B 1 246 ? 19.203 -26.156 -2.668 1 95.75 246 LYS B N 1
ATOM 3885 C CA . LYS B 1 246 ? 19.734 -27.203 -3.539 1 95.75 246 LYS B CA 1
ATOM 3886 C C . LYS B 1 246 ? 19.484 -26.875 -5.008 1 95.75 246 LYS B C 1
ATOM 3888 O O . LYS B 1 246 ? 20.156 -27.406 -5.891 1 95.75 246 LYS B O 1
ATOM 3893 N N . TRP B 1 247 ? 18.5 -26.016 -5.273 1 96.69 247 TRP B N 1
ATOM 3894 C CA . TRP B 1 247 ? 18.172 -25.688 -6.652 1 96.69 247 TRP B CA 1
ATOM 3895 C C . TRP B 1 247 ? 18.734 -24.328 -7.039 1 96.69 247 TRP B C 1
ATOM 3897 O O . TRP B 1 247 ? 18.641 -23.922 -8.203 1 96.69 247 TRP B O 1
ATOM 3907 N N . ASP B 1 248 ? 19.234 -23.594 -6.082 1 95.12 248 ASP B N 1
ATOM 3908 C CA . ASP B 1 248 ? 19.688 -22.234 -6.352 1 95.12 248 ASP B CA 1
ATOM 3909 C C . ASP B 1 248 ? 20.984 -22.234 -7.172 1 95.12 248 ASP B C 1
ATOM 3911 O O . ASP B 1 248 ? 21.844 -23.094 -6.977 1 95.12 248 ASP B O 1
#

Organism: Botryotinia fuckeliana (strain B05.10) (NCBI:txid332648)

Radius of gyration: 22.75 Å; Cα contacts (8 Å, |Δi|>4): 891; chains: 2; bounding box: 48×67×52 Å

Sequence (496 aa):
MTYERQRAVESYGWTSVPASLSELIQSSSSASNSASALKFSDLPFPTSPLVKSVQEYARTELPQETFHHSMRVYHYGVAILIHAFPNWTSIDAASSKFLESYALTALLHDIGTVPRHLQETLMSFDIYGGFIADGVLRDAGAVREQRELVVEGIIRHQDLGEVGTQTRLGGLVQLATVFDNMGDNAQLVHEGTIENVVREWPRLGWSKCFSHTIEQENALKPWAHSTHLGVRDFPDGVRGNKLMEKWDMTYERQRAVESYGWTSVPASLSELIQSSSSASNSASALKFSDLPFPTSPLVKSVQEYARTELPQETFHHSMRVYHYGVAILIHAFPNWTSIDAASSKFLESYALTALLHDIGTVPRHLQETLMSFDIYGGFIADGVLRDAGAVREQRELVVEGIIRHQDLGEVGTQTRLGGLVQLATVFDNMGDNAQLVHEGTIENVVREWPRLGWSKCFSHTIEQENALKPWAHSTHLGVRDFPDGVRGNKLMEKWD

Secondary structure (DSSP, 8-state):
--HHHHHHHHHHT--EEES-HHHHHHT-SGGGSPPPP--GGGSPPP--HHHHHHHHHHHHHS-HHHHHHHHHHHHHHHHHHHHH-TTS--SS-TT-HHHHHHHHHHHHTTGGGSHHHHHH-SS-HHHHHHHHHHHHHHHHT--HHHHHHHHHHHHTTT---SSSEEEHHHHHHHHHHHHHHH--SGGGS-HHHHHHHHHHS--SSHHHHHHHHHHHHHHH-TT-GGGGG-TTHHHHHHHT-GGGGGG-/--HHHHHHHHHHT--EEES-HHHHHHT-SGGGSPPPP--GGGSPPP--HHHHHHHHHHHHHS-HHHHHHHHHHHHHHHHHHHHH-TTS--SS-TT-HHHHHHHHHHHHTTGGGSHHHHHH-SS-HHHHHHHHHHHHHHHHT--HHHHHHHHHHHHTTT---SSSEEEHHHHHHHHHHHHHHH--SGGGS-HHHHHHHHHHS--SSHHHHHHHHHHHHHHH-TT-GGGGG-TTHHHHHHHT-TTTGGG-

Solvent-accessible surface area (backbone atoms only — not comparable to full-atom values): 24912 Å² total; per-residue (Å²): 132,56,70,67,56,52,49,49,32,65,44,41,28,51,45,59,36,49,34,16,61,70,59,42,47,66,72,22,81,47,45,80,44,80,36,68,68,45,58,59,84,75,43,71,74,66,72,48,68,58,48,48,52,51,48,53,50,32,58,71,65,35,56,68,48,57,35,24,48,22,52,45,28,36,42,48,31,47,44,31,31,64,45,38,40,55,84,79,56,65,80,80,42,80,71,33,48,34,55,43,39,44,44,51,28,33,53,38,35,61,57,15,64,29,68,71,51,52,69,72,44,84,57,28,39,38,52,47,12,17,58,52,43,45,53,55,36,51,75,60,62,50,53,66,73,53,41,47,50,31,24,51,29,20,41,45,47,76,64,78,49,75,47,36,25,22,25,44,47,33,49,44,52,32,53,18,45,41,29,74,41,41,32,48,73,53,58,46,50,22,68,58,26,51,52,41,47,34,71,77,34,53,35,78,40,34,39,58,54,49,20,51,50,49,50,48,48,43,68,78,31,60,23,23,62,72,20,50,60,28,74,61,53,37,32,50,39,21,56,59,18,68,74,49,51,87,64,67,132,56,69,69,57,53,49,50,31,65,44,41,28,50,45,60,38,48,34,17,62,70,60,41,48,67,71,23,81,48,43,79,43,80,36,67,69,44,58,56,84,76,44,72,72,64,73,49,69,58,48,48,52,50,47,53,50,32,57,69,64,35,55,69,47,56,36,25,47,22,52,44,28,37,44,49,30,48,44,31,31,64,45,38,41,54,84,78,56,64,80,82,40,81,72,34,49,33,56,43,37,44,45,53,27,33,53,40,35,61,55,16,65,29,67,70,50,52,67,73,45,85,56,29,38,38,52,47,13,18,57,53,45,45,52,57,34,51,74,61,63,50,55,66,74,53,39,48,49,30,24,52,30,19,41,46,48,76,63,78,49,74,46,36,26,22,24,44,46,32,49,42,52,32,53,18,45,42,29,74,41,43,32,48,72,54,58,45,50,19,69,59,26,51,52,41,48,34,71,78,33,53,35,78,38,33,40,59,53,49,20,49,50,49,50,49,47,45,68,79,30,60,24,23,63,73,20,48,58,27,73,60,54,38,31,51,40,22,56,59,18,67,75,49,50,88,61,68

InterPro domains:
  IPR003607 HD/PDEase domain [cd00077] (66-200)
  IPR006674 HD domain [PF01966] (66-182)
  IPR017771 Cyanamide hydratase [TIGR03401] (11-245)

pLDDT: mean 96.34, std 4.82, range [65.06, 98.94]

Foldseek 3Di:
DDPVVVCLCLQAFFDKDFLALVRRQVVFPQLVDFQDFDALVLQDAADDLLLVQLLVVLCVQDDLLLQLQLQQLLSLLSLLCVGGNVPSDPRPPSDRNHSSLLSLLSSQLQSCLRVVNLPVDLAASLLVSLVVQLVSSVVSPHDDSSNVLSSVLSNCLLVGDRDDIGTRSNSSSNVSSCCSQQVPSVRSHDLNNVVNSCVVRQNVLVLLVVLVSLLVSCVSHVPYCSCVCPSCCRSVSRNPRPSCVVRD/DDPVVVCLCLQAFFDKDFLALVRRQVVFPQLPDFQDFDALVLQDAADDLLLVQLLVVLCVQDDLLLQLQLQQLLSLLSLLCVGGNVPSDPRPPSDRNHSSLLSLLSSQLQSCLRVVNLPVDLAASLLVSLVVQLVSSVVSPHDDSSNVLSSVLSNCLLVGDRDDIGTRSNSSSNVSSCCSQQVPSVRSHDPNNVVNSCVVRQNVLVLLVVLVSLLVSCVSHVPYCSCVCPSCCRSVSRNPRPSCVVRD